Protein 8IBR (pdb70)

InterPro domains:
  IPR003476 Glycoside hydrolase, family 42 [PIRSF001084] (14-690)
  IPR003476 Glycoside hydrolase, family 42 [PTHR36447] (16-690)
  IPR013529 Glycoside hydrolase, family 42, N-terminal [PF02449] (24-396)
  IPR013738 Beta-galactosidase trimerisation [PF08532] (410-620)
  IPR013739 Beta-galactosidase C-terminal [PF08533] (632-690)
  IPR013780 Glycosyl hydrolase, all-beta [G3DSA:2.60.40.1180] (628-691)
  IPR017853 Glycoside hydrolase superfamily [SSF51445] (13-377)
  IPR029062 Class I glutamine amidotransferase-like [G3DSA:3.40.50.880] (405-627)
  IPR029062 Class I glutamine amidotransferase-like [SSF52317] (406-621)

B-factor: mean 16.25, std 9.7, range [4.86, 86.42]

Organism: Bifidobacterium longum subsp. infantis (NCBI:txid1682)

Radius of gyration: 26.15 Å; Cα contacts (8 Å, |Δi|>4): 1502; chains: 1; bounding box: 71×55×66 Å

Nearest PDB structures (foldseek):
  8ibr-assembly1_A  TM=1.001E+00  e=0.000E+00  Bifidobacterium longum subsp. infantis ATCC 15697 = JCM 1222 = DSM 20088
  8ibs-assembly2_B  TM=1.001E+00  e=0.000E+00  Bifidobacterium longum subsp. infantis ATCC 15697 = JCM 1222 = DSM 20088
  8ibt-assembly1_A  TM=1.000E+00  e=0.000E+00  Bifidobacterium longum subsp. infantis ATCC 15697 = JCM 1222 = DSM 20088
  4uzs-assembly1_B  TM=9.951E-01  e=0.000E+00  Bifidobacterium bifidum S17
  4uzs-assembly1_C  TM=9.940E-01  e=0.000E+00  Bifidobacterium bifidum S17

GO terms:
  GO:0004565 beta-galactosidase activity (F, EXP)

Foldseek 3Di:
DFFDAADDQDFQPPDDDFLAEAAEDECVLDPPVVLLVLLVLCVLQLHAEYEYLQQVQCPQPVDPPDGDCVVVVVSLVSCVVSNHAYQYELNLQFHDPNLCVVPVVQFFAALARHTDDDDDGNRGELQDPVSLVVSLVSLQVVLQVCQPPSRYREYAYHAAPQPPHLDGQDPSLQVQLLVVCCVVQVFLVSVCVLQVCVPPVRRDPGSNSDHQNGDPDPPDFTRLLRLLSSQQSSQVSNLVSRLSSVVSNCVRHNHQYAYEYAQFLPDLSHFVLVSSSRHSAYEYAYEADDDLCGLLRLLQRLLASCQSRVQWAHEDREYALFFWQPDPDTGTDDPLQSLLSQVSSVLSHHSYGYYPRAEQRCDDRGNVGHHCAHPVGCPDPSVVVSSVSSVLRRLVVVQPSPRWTWDAFLEEEEDESSQQSSLCGPPPPDNVDGQSQQSSLVQLLCLQQQGHHRYHYLVGVRLVHQEYECGLSQEDAPVNLVSLLVSFQVAHEYEYEPNHCQAYSSRHGQDDFPNNSCCVQQQWGFPDKQAFPDPDPPTHAWWDKPLGFIFGGIFTQTDGGHPQKDAPIATPDDVVVVRHRTGQWMWGRHNNGIYIYGGGHRGSVRSNSSVVVVCVVRVNDRDPDPCSSQWDWIWTADPVRPWIKIKIAGSDQAWDKAAQPAAWRDKGCKDADPVVNMMIHHHSIMIMGTD

Sequence (691 aa):
MEHRAFKWPQPLAGNKPRIWYGGDYNPDQWPEEVWDEDVALMQQAGVNLVSVAIFSWAKLEPEEGVYDFDWLDRVIDKLGKAGIAVDLASGTASPPMWMTQAHPEILWVDYRGDVCQPGARQHWRATSPVFLDYALNLCRKMAEHYKDNPYVVSWHVSNEYGCHNRFDYSEDAERAFQKWCEKKYGTIDAVNDDAWGTAFWAQRMNNFSEIIPPRFIGDGNFMNPGKLLDWKRFSSDALLDFYKAERDALLEIAPKPQTTNFMVSAGCTVLDYDKWGHDVDFVSNDHYFSPGEAHFDEMAYAACLTDGIARKNPWFLMEHSTSAVNWRPTNYRLEPGELVRDSLAHLAMGADAICYFQWRQSKAGAEKWHSAMVPHAGPDSQIFRDVCELGADLNKLADEGLLSTKLVKSKVAIVFDYESQWATEHTATPTQEVRHWTEPLDWFRALADNGLTADVVPVRGPWDEYEAVVLPSLAILSEQTTRRVREYVANGGKLFVTYYTGLVDDRDHVWLGGYPGSIRDVVGVRVEEFAPMGTDAPGTMDHLDLDNGTVAHDFADVITSVADTAHVVASFKADKWTGFDGAPAITVNDFGDGKAAYVGARLGREGLAKSLPALLEELGIETSAEDDRGEVLRVERADETGENHFVFLFNRTHDVAVVDVEGEPLVASLAQVNESEHTAAIQPNGVLVVKL

Secondary structure (DSSP, 8-state):
-PPPPP--PPPPTTPPP--EEEEE--GGGS-HHHHHHHHHHHHHHT--EEEE-TT-HHHHSSBTTB---HHHHHHHHHHHHTT-EEEEE-S-SS--HHHHHH-GGGB-B-TTSPBPPSSSS--B-TT-HHHHHHHHHHHHHHHHHHTT-TTEEEEE-SSSTTTTTS---SHHHHHHHHHHHHHHHSSHHHHHHHTTTTGGG---SSGGG--------TT----HHHHHHHHHHHHHHHHHHHHHHHHHHHHHS---EE-EE---TT--SS-HHHHTTSSSS-EEE--PPSGGGHHHHHHHHHHHHHHHTTTS-EEEEE--SS--SSSSS-PPPPTTHHHHHHHHHHHTTEEEEEES-SB--SSSTTTTS--SB-TT-SSSHHHHHHHHHHHHHHHHHHTT-TT-EEPPPSEEEEE-HHHHHHHT-TTSS-TT--TTHHHHHHHHHHHHTT---EEEETTSSGGGSSEEEE-S--B--HHHHHHHHHHHHTT-EEEEETTSSSB-TTSPBPPSSBSTTTHHHHTEEEEEEEE---SSTT----EEETTS-EEEEEEEEEEEE-TTEEEEEEEE--GGGT-TT-EEEEEEEETTEEEEEE-EE-HHHHHHHHHHHHHHHTT------TTTTSEEEEEEE-SSSSSEEEEEEE-SSS-EEEE--SEEEEEEEEEEETTTTEEEEEEEEEEEEE-

Structure (mmCIF, N/CA/C/O backbone):
data_8IBR
#
_entry.id   8IBR
#
_cell.length_a   145.642
_cell.length_b   145.642
_cell.length_c   66.845
_cell.angle_alpha   90.00
_cell.angle_beta   90.00
_cell.angle_gamma   120.00
#
_symmetry.space_group_name_H-M   'P 3 2 1'
#
loop_
_entity.id
_entity.type
_entity.pdbx_description
1 polymer Beta-galactosidase
2 non-polymer GLYCEROL
3 non-polymer DI(HYDROXYETHYL)ETHER
4 water water
#
loop_
_atom_site.group_PDB
_atom_site.id
_atom_site.type_symbol
_atom_site.label_atom_id
_atom_site.label_alt_id
_atom_site.label_comp_id
_atom_site.label_asym_id
_atom_site.label_entity_id
_atom_site.label_seq_id
_atom_site.pdbx_PDB_ins_code
_atom_site.Cartn_x
_atom_site.Cartn_y
_atom_site.Cartn_z
_atom_site.occupancy
_atom_site.B_iso_or_equiv
_atom_site.auth_seq_id
_atom_site.auth_comp_id
_atom_site.auth_asym_id
_atom_site.auth_atom_id
_atom_site.pdbx_PDB_model_num
ATOM 1 N N . MET A 1 1 ? 88.451 3.537 -5.027 1.00 53.18 1 MET A N 1
ATOM 2 C CA . MET A 1 1 ? 89.189 4.825 -4.902 1.00 48.59 1 MET A CA 1
ATOM 3 C C . MET A 1 1 ? 90.545 4.545 -4.253 1.00 37.07 1 MET A C 1
ATOM 4 O O . MET A 1 1 ? 90.630 4.327 -3.062 1.00 35.16 1 MET A O 1
ATOM 9 N N . GLU A 1 2 ? 91.607 4.525 -5.051 1.00 34.40 2 GLU A N 1
ATOM 10 C CA . GLU A 1 2 ? 92.948 4.292 -4.553 1.00 32.77 2 GLU A CA 1
ATOM 11 C C . GLU A 1 2 ? 93.636 5.627 -4.298 1.00 23.82 2 GLU A C 1
ATOM 12 O O . GLU A 1 2 ? 93.316 6.595 -4.951 1.00 25.02 2 GLU A O 1
ATOM 18 N N . HIS A 1 3 ? 94.563 5.662 -3.342 1.00 20.18 3 HIS A N 1
ATOM 19 C CA . HIS A 1 3 ? 95.457 6.804 -3.184 1.00 17.50 3 HIS A CA 1
ATOM 20 C C . HIS A 1 3 ? 96.614 6.637 -4.159 1.00 17.03 3 HIS A C 1
ATOM 21 O O . HIS A 1 3 ? 96.981 5.524 -4.545 1.00 16.92 3 HIS A O 1
ATOM 28 N N . ARG A 1 4 ? 97.228 7.746 -4.542 1.00 15.59 4 ARG A N 1
ATOM 29 C CA . ARG A 1 4 ? 98.481 7.693 -5.264 1.00 16.73 4 ARG A CA 1
ATOM 30 C C . ARG A 1 4 ? 99.591 7.153 -4.378 1.00 16.98 4 ARG A C 1
ATOM 31 O O . ARG A 1 4 ? 99.511 7.234 -3.159 1.00 17.59 4 ARG A O 1
ATOM 39 N N . ALA A 1 5 ? 100.640 6.590 -4.988 1.00 17.21 5 ALA A N 1
ATOM 40 C CA . ALA A 1 5 ? 101.806 6.248 -4.194 1.00 18.42 5 ALA A CA 1
ATOM 41 C C . ALA A 1 5 ? 102.345 7.503 -3.508 1.00 16.67 5 ALA A C 1
ATOM 42 O O . ALA A 1 5 ? 102.452 8.568 -4.112 1.00 15.92 5 ALA A O 1
ATOM 44 N N . PHE A 1 6 ? 102.701 7.343 -2.234 1.00 15.66 6 PHE A N 1
ATOM 45 C CA . PHE A 1 6 ? 103.232 8.415 -1.425 1.00 16.65 6 PHE A CA 1
ATOM 46 C C . PHE A 1 6 ? 104.601 8.808 -1.953 1.00 16.63 6 PHE A C 1
ATOM 47 O O . PHE A 1 6 ? 105.430 7.947 -2.242 1.00 15.49 6 PHE A O 1
ATOM 55 N N . LYS A 1 7 ? 104.816 10.113 -2.125 1.00 15.56 7 LYS A N 1
ATOM 56 C CA . LYS A 1 7 ? 106.124 10.648 -2.456 1.00 16.63 7 LYS A CA 1
ATOM 57 C C . LYS A 1 7 ? 106.294 11.919 -1.644 1.00 16.87 7 LYS A C 1
ATOM 58 O O . LYS A 1 7 ? 105.300 12.608 -1.352 1.00 17.45 7 LYS A O 1
ATOM 64 N N . TRP A 1 8 ? 107.544 12.234 -1.314 1.00 15.21 8 TRP A N 1
ATOM 65 C CA . TRP A 1 8 ? 107.868 13.340 -0.424 1.00 13.77 8 TRP A CA 1
ATOM 66 C C . TRP A 1 8 ? 109.036 14.121 -1.017 1.00 13.47 8 TRP A C 1
ATOM 67 O O . TRP A 1 8 ? 109.953 13.498 -1.550 1.00 14.50 8 TRP A O 1
ATOM 78 N N . PRO A 1 9 ? 109.073 15.479 -0.970 1.00 12.22 9 PRO A N 1
ATOM 79 C CA . PRO A 1 9 ? 110.200 16.222 -1.510 1.00 12.64 9 PRO A CA 1
ATOM 80 C C . PRO A 1 9 ? 111.498 15.790 -0.838 1.00 12.20 9 PRO A C 1
ATOM 81 O O . PRO A 1 9 ? 111.592 15.762 0.401 1.00 11.31 9 PRO A O 1
ATOM 85 N N . GLN A 1 10 ? 112.479 15.481 -1.679 1.00 12.57 10 GLN A N 1
ATOM 86 C CA . GLN A 1 10 ? 113.733 14.893 -1.208 1.00 14.68 10 GLN A CA 1
ATOM 87 C C . GLN A 1 10 ? 114.798 15.985 -1.030 1.00 15.97 10 GLN A C 1
ATOM 88 O O . GLN A 1 10 ? 114.699 17.037 -1.643 1.00 15.50 10 GLN A O 1
ATOM 94 N N . PRO A 1 11 ? 115.856 15.748 -0.206 1.00 15.94 11 PRO A N 1
ATOM 95 C CA . PRO A 1 11 ? 116.935 16.728 0.012 1.00 15.08 11 PRO A CA 1
ATOM 96 C C . PRO A 1 11 ? 117.645 17.103 -1.275 1.00 16.12 11 PRO A C 1
ATOM 97 O O . PRO A 1 11 ? 117.725 16.300 -2.178 1.00 15.34 11 PRO A O 1
ATOM 101 N N . LEU A 1 12 ? 118.231 18.317 -1.319 1.00 15.75 12 LEU A N 1
ATOM 102 C CA . LEU A 1 12 ? 119.208 18.635 -2.342 1.00 15.49 12 LEU A CA 1
ATOM 103 C C . LEU A 1 12 ? 120.398 17.680 -2.192 1.00 16.94 12 LEU A C 1
ATOM 104 O O . LEU A 1 12 ? 120.656 17.172 -1.099 1.00 15.92 12 LEU A O 1
ATOM 109 N N . ALA A 1 13 ? 121.059 17.407 -3.307 1.00 18.13 13 ALA A N 1
ATOM 110 C CA . ALA A 1 13 ? 122.234 16.537 -3.316 1.00 22.32 13 ALA A CA 1
ATOM 111 C C . ALA A 1 13 ? 123.251 17.002 -2.275 1.00 25.38 13 ALA A C 1
ATOM 112 O O . ALA A 1 13 ? 123.605 18.179 -2.217 1.00 30.38 13 ALA A O 1
ATOM 114 N N . GLY A 1 14 ? 123.667 16.078 -1.415 1.00 29.40 14 GLY A N 1
ATOM 115 C CA . GLY A 1 14 ? 124.652 16.372 -0.390 1.00 31.54 14 GLY A CA 1
ATOM 116 C C . GLY A 1 14 ? 124.020 16.716 0.955 1.00 35.92 14 GLY A C 1
ATOM 117 O O . GLY A 1 14 ? 124.744 16.802 1.941 1.00 37.86 14 GLY A O 1
ATOM 118 N N . ASN A 1 15 ? 122.687 16.936 1.004 1.00 27.91 15 ASN A N 1
ATOM 119 C CA . ASN A 1 15 ? 122.031 17.272 2.260 1.00 26.00 15 ASN A CA 1
ATOM 120 C C . ASN A 1 15 ? 121.394 16.038 2.853 1.00 21.15 15 ASN A C 1
ATOM 121 O O . ASN A 1 15 ? 121.044 15.116 2.140 1.00 21.34 15 ASN A O 1
ATOM 126 N N . LYS A 1 16 ? 121.216 16.054 4.170 1.00 20.57 16 LYS A N 1
ATOM 127 C CA . LYS A 1 16 ? 120.487 15.011 4.850 1.00 22.27 16 LYS A CA 1
ATOM 128 C C . LYS A 1 16 ? 119.018 15.431 4.988 1.00 18.65 16 LYS A C 1
ATOM 129 O O . LYS A 1 16 ? 118.699 16.617 4.940 1.00 17.30 16 LYS A O 1
ATOM 135 N N . PRO A 1 17 ? 118.091 14.484 5.199 1.00 17.30 17 PRO A N 1
ATOM 136 C CA . PRO A 1 17 ? 116.686 14.828 5.411 1.00 16.60 17 PRO A CA 1
ATOM 137 C C . PRO A 1 17 ? 116.504 15.734 6.611 1.00 16.47 17 PRO A C 1
ATOM 138 O O . PRO A 1 17 ? 117.152 15.539 7.652 1.00 16.88 17 PRO A O 1
ATOM 142 N N . ARG A 1 18 ? 115.571 16.697 6.466 1.00 14.77 18 ARG A N 1
ATOM 143 C CA . ARG A 1 18 ? 115.241 17.630 7.517 1.00 13.32 18 ARG A CA 1
ATOM 144 C C . ARG A 1 18 ? 113.723 17.813 7.557 1.00 12.55 18 ARG A C 1
ATOM 145 O O . ARG A 1 18 ? 113.036 17.544 6.558 1.00 12.17 18 ARG A O 1
ATOM 153 N N . ILE A 1 19 ? 113.198 18.243 8.713 1.00 10.51 19 ILE A N 1
ATOM 154 C CA . ILE A 1 19 ? 111.854 18.809 8.738 1.00 11.16 19 ILE A CA 1
ATOM 155 C C . ILE A 1 19 ? 111.890 20.057 7.869 1.00 11.88 19 ILE A C 1
ATOM 156 O O . ILE A 1 19 ? 112.698 20.975 8.095 1.00 10.75 19 ILE A O 1
ATOM 161 N N . TRP A 1 20 ? 111.160 20.034 6.749 1.00 11.70 20 TRP A N 1
ATOM 162 C CA . TRP A 1 20 ? 111.276 21.172 5.867 1.00 12.30 20 TRP A CA 1
ATOM 163 C C . TRP A 1 20 ? 110.746 22.412 6.598 1.00 10.95 20 TRP A C 1
ATOM 164 O O . TRP A 1 20 ? 109.700 22.345 7.210 1.00 11.15 20 TRP A O 1
ATOM 175 N N . TYR A 1 21 ? 111.416 23.547 6.449 1.00 10.90 21 TYR A N 1
ATOM 176 C CA . TYR A 1 21 ? 111.053 24.760 7.160 1.00 12.71 21 TYR A CA 1
ATOM 177 C C . TYR A 1 21 ? 111.209 25.981 6.256 1.00 11.88 21 TYR A C 1
ATOM 178 O O . TYR A 1 21 ? 112.237 26.194 5.603 1.00 12.69 21 TYR A O 1
ATOM 187 N N . GLY A 1 22 ? 110.140 26.784 6.171 1.00 10.30 22 GLY A N 1
ATOM 188 C CA . GLY A 1 22 ? 110.227 27.970 5.332 1.00 11.10 22 GLY A CA 1
ATOM 189 C C . GLY A 1 22 ? 108.860 28.578 5.067 1.00 11.21 22 GLY A C 1
ATOM 190 O O . GLY A 1 22 ? 108.088 28.746 5.998 1.00 10.89 22 GLY A O 1
ATOM 191 N N . GLY A 1 23 ? 108.559 28.885 3.789 1.00 10.92 23 GLY A N 1
ATOM 192 C CA . GLY A 1 23 ? 107.392 29.714 3.531 1.00 10.93 23 GLY A CA 1
ATOM 193 C C . GLY A 1 23 ? 107.245 30.051 2.037 1.00 10.65 23 GLY A C 1
ATOM 194 O O . GLY A 1 23 ? 108.197 29.934 1.292 1.00 10.02 23 GLY A O 1
ATOM 195 N N . ASP A 1 24 ? 106.104 30.641 1.690 1.00 10.61 24 ASP A N 1
ATOM 196 C CA . ASP A 1 24 ? 105.937 31.293 0.403 1.00 11.89 24 ASP A CA 1
ATOM 197 C C . ASP A 1 24 ? 106.934 32.443 0.307 1.00 11.21 24 ASP A C 1
ATOM 198 O O . ASP A 1 24 ? 107.135 33.161 1.264 1.00 11.18 24 ASP A O 1
ATOM 203 N N . TYR A 1 25 ? 107.568 32.576 -0.859 1.00 9.92 25 TYR A N 1
ATOM 204 C CA . TYR A 1 25 ? 108.605 33.561 -1.084 1.00 9.47 25 TYR A CA 1
ATOM 205 C C . TYR A 1 25 ? 108.270 34.258 -2.399 1.00 10.71 25 TYR A C 1
ATOM 206 O O . TYR A 1 25 ? 108.029 33.596 -3.410 1.00 9.68 25 TYR A O 1
ATOM 215 N N . ASN A 1 26 ? 108.176 35.598 -2.365 1.00 10.99 26 ASN A N 1
ATOM 216 C CA . ASN A 1 26 ? 107.758 36.386 -3.509 1.00 11.54 26 ASN A CA 1
ATOM 217 C C . ASN A 1 26 ? 108.797 37.452 -3.825 1.00 11.22 26 ASN A C 1
ATOM 218 O O . ASN A 1 26 ? 108.505 38.637 -3.697 1.00 10.68 26 ASN A O 1
ATOM 223 N N . PRO A 1 27 ? 109.981 37.045 -4.354 1.00 11.22 27 PRO A N 1
ATOM 224 C CA . PRO A 1 27 ? 111.035 37.990 -4.707 1.00 12.75 27 PRO A CA 1
ATOM 225 C C . PRO A 1 27 ? 110.603 38.988 -5.775 1.00 13.42 27 PRO A C 1
ATOM 226 O O . PRO A 1 27 ? 111.072 40.130 -5.784 1.00 13.25 27 PRO A O 1
ATOM 230 N N . ASP A 1 28 ? 109.599 38.571 -6.580 1.00 14.25 28 ASP A N 1
ATOM 231 C CA . ASP A 1 28 ? 109.082 39.415 -7.635 1.00 13.58 28 ASP A CA 1
ATOM 232 C C . ASP A 1 28 ? 108.397 40.667 -7.081 1.00 11.64 28 ASP A C 1
ATOM 233 O O . ASP A 1 28 ? 108.153 41.602 -7.822 1.00 11.72 28 ASP A O 1
ATOM 238 N N . GLN A 1 29 ? 108.136 40.790 -5.775 1.00 10.11 29 GLN A N 1
ATOM 239 C CA . GLN A 1 29 ? 107.562 42.011 -5.261 1.00 11.67 29 GLN A CA 1
ATOM 240 C C . GLN A 1 29 ? 108.643 43.009 -4.871 1.00 11.76 29 GLN A C 1
ATOM 241 O O . GLN A 1 29 ? 108.318 44.112 -4.467 1.00 13.28 29 GLN A O 1
ATOM 247 N N . TRP A 1 30 ? 109.914 42.584 -4.888 1.00 12.23 30 TRP A N 1
ATOM 248 C CA . TRP A 1 30 ? 110.988 43.389 -4.321 1.00 13.51 30 TRP A CA 1
ATOM 249 C C . TRP A 1 30 ? 112.110 43.608 -5.333 1.00 13.72 30 TRP A C 1
ATOM 250 O O . TRP A 1 30 ? 112.392 42.784 -6.206 1.00 12.75 30 TRP A O 1
ATOM 261 N N . PRO A 1 31 ? 112.858 44.721 -5.203 1.00 15.76 31 PRO A N 1
ATOM 262 C CA . PRO A 1 31 ? 114.062 44.889 -6.017 1.00 16.67 31 PRO A CA 1
ATOM 263 C C . PRO A 1 31 ? 115.085 43.802 -5.718 1.00 14.57 31 PRO A C 1
ATOM 264 O O . PRO A 1 31 ? 115.145 43.233 -4.626 1.00 14.18 31 PRO A O 1
ATOM 268 N N . GLU A 1 32 ? 115.873 43.469 -6.729 1.00 16.21 32 GLU A N 1
ATOM 269 C CA . GLU A 1 32 ? 116.715 42.286 -6.645 1.00 17.82 32 GLU A CA 1
ATOM 270 C C . GLU A 1 32 ? 117.755 42.344 -5.524 1.00 16.64 32 GLU A C 1
ATOM 271 O O . GLU A 1 32 ? 118.155 41.278 -5.033 1.00 16.82 32 GLU A O 1
ATOM 277 N N . GLU A 1 33 ? 118.210 43.537 -5.138 1.00 17.93 33 GLU A N 1
ATOM 278 C CA . GLU A 1 33 ? 119.158 43.640 -4.014 1.00 19.18 33 GLU A CA 1
ATOM 279 C C . GLU A 1 33 ? 118.592 43.027 -2.728 1.00 18.32 33 GLU A C 1
ATOM 280 O O . GLU A 1 33 ? 119.319 42.436 -1.911 1.00 19.94 33 GLU A O 1
ATOM 286 N N . VAL A 1 34 ? 117.260 43.078 -2.566 1.00 13.61 34 VAL A N 1
ATOM 287 C CA . VAL A 1 34 ? 116.635 42.524 -1.382 1.00 11.64 34 VAL A CA 1
ATOM 288 C C . VAL A 1 34 ? 116.855 41.009 -1.333 1.00 11.37 34 VAL A C 1
ATOM 289 O O . VAL A 1 34 ? 116.867 40.416 -0.255 1.00 9.36 34 VAL A O 1
ATOM 293 N N . TRP A 1 35 ? 116.908 40.355 -2.501 1.00 11.56 35 TRP A N 1
ATOM 294 C CA . TRP A 1 35 ? 117.022 38.904 -2.542 1.00 11.83 35 TRP A CA 1
ATOM 295 C C . TRP A 1 35 ? 118.288 38.414 -1.824 1.00 10.16 35 TRP A C 1
ATOM 296 O O . TRP A 1 35 ? 118.285 37.320 -1.266 1.00 9.77 35 TRP A O 1
ATOM 307 N N . ASP A 1 36 ? 119.401 39.180 -1.852 1.00 9.80 36 ASP A N 1
ATOM 308 C CA . ASP A 1 36 ? 120.629 38.677 -1.231 1.00 10.04 36 ASP A CA 1
ATOM 309 C C . ASP A 1 36 ? 120.487 38.763 0.302 1.00 9.56 36 ASP A C 1
ATOM 310 O O . ASP A 1 36 ? 120.986 37.896 1.006 1.00 9.40 36 ASP A O 1
ATOM 315 N N . GLU A 1 37 ? 119.763 39.760 0.807 1.00 8.96 37 GLU A N 1
ATOM 316 C CA . GLU A 1 37 ? 119.464 39.807 2.252 1.00 9.88 37 GLU A CA 1
ATOM 317 C C . GLU A 1 37 ? 118.479 38.687 2.626 1.00 9.16 37 GLU A C 1
ATOM 318 O O . GLU A 1 37 ? 118.609 38.065 3.686 1.00 10.82 37 GLU A O 1
ATOM 324 N N . ASP A 1 38 ? 117.488 38.411 1.784 1.00 9.65 38 ASP A N 1
ATOM 325 C CA . ASP A 1 38 ? 116.536 37.318 2.031 1.00 9.72 38 ASP A CA 1
ATOM 326 C C . ASP A 1 38 ? 117.272 35.990 2.270 1.00 10.39 38 ASP A C 1
ATOM 327 O O . ASP A 1 38 ? 117.042 35.320 3.264 1.00 12.16 38 ASP A O 1
ATOM 332 N N . VAL A 1 39 ? 118.209 35.645 1.393 1.00 11.24 39 VAL A N 1
ATOM 333 C CA . VAL A 1 39 ? 118.972 34.397 1.490 1.00 12.64 39 VAL A CA 1
ATOM 334 C C . VAL A 1 39 ? 119.808 34.316 2.781 1.00 12.38 39 VAL A C 1
ATOM 335 O O . VAL A 1 39 ? 119.832 33.276 3.467 1.00 13.24 39 VAL A O 1
ATOM 339 N N . ALA A 1 40 ? 120.521 35.418 3.126 1.00 11.48 40 ALA A N 1
ATOM 340 C CA . ALA A 1 40 ? 121.296 35.472 4.358 1.00 11.78 40 ALA A CA 1
ATOM 341 C C . ALA A 1 40 ? 120.420 35.340 5.616 1.00 11.67 40 ALA A C 1
ATOM 342 O O . ALA A 1 40 ? 120.810 34.622 6.542 1.00 12.68 40 ALA A O 1
ATOM 344 N N . LEU A 1 41 ? 119.232 36.001 5.673 1.00 10.87 41 LEU A N 1
ATOM 345 C CA . LEU A 1 41 ? 118.290 35.845 6.781 1.00 10.09 41 LEU A CA 1
ATOM 346 C C . LEU A 1 41 ? 117.711 34.424 6.864 1.00 9.30 41 LEU A C 1
ATOM 347 O O . LEU A 1 41 ? 117.472 33.896 7.943 1.00 9.24 41 LEU A O 1
ATOM 352 N N . MET A 1 42 ? 117.434 33.809 5.724 1.00 9.83 42 MET A N 1
ATOM 353 C CA . MET A 1 42 ? 116.886 32.450 5.690 1.00 10.25 42 MET A CA 1
ATOM 354 C C . MET A 1 42 ? 117.880 31.466 6.302 1.00 11.88 42 MET A C 1
ATOM 355 O O . MET A 1 42 ? 117.491 30.632 7.131 1.00 13.80 42 MET A O 1
ATOM 360 N N . GLN A 1 43 ? 119.178 31.674 6.013 1.00 13.24 43 GLN A N 1
ATOM 361 C CA . GLN A 1 43 ? 120.215 30.826 6.584 1.00 14.92 43 GLN A CA 1
ATOM 362 C C . GLN A 1 43 ? 120.229 31.043 8.094 1.00 15.09 43 GLN A C 1
ATOM 363 O O . GLN A 1 43 ? 120.254 30.078 8.841 1.00 13.71 43 GLN A O 1
ATOM 369 N N . GLN A 1 44 ? 120.078 32.295 8.537 1.00 14.93 44 GLN A N 1
ATOM 370 C CA . GLN A 1 44 ? 120.115 32.588 9.971 1.00 15.73 44 GLN A CA 1
ATOM 371 C C . GLN A 1 44 ? 118.925 31.916 10.657 1.00 15.46 44 GLN A C 1
ATOM 372 O O . GLN A 1 44 ? 118.980 31.448 11.800 1.00 14.24 44 GLN A O 1
ATOM 378 N N . ALA A 1 45 ? 117.803 31.869 9.952 1.00 14.87 45 ALA A N 1
ATOM 379 C CA . ALA A 1 45 ? 116.593 31.346 10.541 1.00 14.57 45 ALA A CA 1
ATOM 380 C C . ALA A 1 45 ? 116.520 29.814 10.464 1.00 15.63 45 ALA A C 1
ATOM 381 O O . ALA A 1 45 ? 115.582 29.243 11.027 1.00 16.06 45 ALA A O 1
ATOM 383 N N . GLY A 1 46 ? 117.407 29.174 9.692 1.00 13.81 46 GLY A N 1
ATOM 384 C CA . GLY A 1 46 ? 117.365 27.725 9.531 1.00 13.55 46 GLY A CA 1
ATOM 385 C C . GLY A 1 46 ? 116.336 27.275 8.479 1.00 13.28 46 GLY A C 1
ATOM 386 O O . GLY A 1 46 ? 115.883 26.139 8.485 1.00 12.96 46 GLY A O 1
ATOM 387 N N . VAL A 1 47 ? 115.890 28.213 7.648 1.00 13.75 47 VAL A N 1
ATOM 388 C CA . VAL A 1 47 ? 114.978 27.957 6.541 1.00 13.13 47 VAL A CA 1
ATOM 389 C C . VAL A 1 47 ? 115.703 27.104 5.492 1.00 13.02 47 VAL A C 1
ATOM 390 O O . VAL A 1 47 ? 116.829 27.444 5.118 1.00 13.01 47 VAL A O 1
ATOM 394 N N . ASN A 1 48 ? 115.046 26.018 5.019 1.00 11.92 48 ASN A N 1
ATOM 395 C CA . ASN A 1 48 ? 115.660 25.078 4.101 1.00 13.00 48 ASN A CA 1
ATOM 396 C C . ASN A 1 48 ? 114.798 24.810 2.851 1.00 13.40 48 ASN A C 1
ATOM 397 O O . ASN A 1 48 ? 115.231 24.041 1.962 1.00 11.81 48 ASN A O 1
ATOM 402 N N . LEU A 1 49 ? 113.607 25.472 2.774 1.00 10.64 49 LEU A N 1
ATOM 403 C CA . LEU A 1 49 ? 112.697 25.295 1.650 1.00 11.93 49 LEU A CA 1
ATOM 404 C C . LEU A 1 49 ? 111.807 26.521 1.549 1.00 10.76 49 LEU A C 1
ATOM 405 O O . LEU A 1 49 ? 111.295 26.932 2.578 1.00 10.98 49 LEU A O 1
ATOM 410 N N . VAL A 1 50 ? 111.549 26.969 0.311 1.00 9.37 50 VAL A N 1
ATOM 411 C CA . VAL A 1 50 ? 110.600 28.052 0.068 1.00 10.01 50 VAL A CA 1
ATOM 412 C C . VAL A 1 50 ? 109.805 27.714 -1.181 1.00 11.09 50 VAL A C 1
ATOM 413 O O . VAL A 1 50 ? 110.274 26.965 -2.047 1.00 11.44 50 VAL A O 1
ATOM 417 N N . SER A 1 51 ? 108.599 28.286 -1.231 1.00 11.83 51 SER A N 1
ATOM 418 C CA . SER A 1 51 ? 107.665 28.080 -2.324 1.00 11.31 51 SER A CA 1
ATOM 419 C C . SER A 1 51 ? 107.547 29.347 -3.161 1.00 12.06 51 SER A C 1
ATOM 420 O O . SER A 1 51 ? 107.034 30.343 -2.650 1.00 10.93 51 SER A O 1
ATOM 423 N N . VAL A 1 52 ? 107.880 29.257 -4.466 1.00 12.16 52 VAL A N 1
ATOM 424 C CA . VAL A 1 52 ? 108.136 30.404 -5.315 1.00 12.33 52 VAL A CA 1
ATOM 425 C C . VAL A 1 52 ? 107.270 30.334 -6.586 1.00 11.69 52 VAL A C 1
ATOM 426 O O . VAL A 1 52 ? 106.887 29.250 -6.981 1.00 13.01 52 VAL A O 1
ATOM 430 N N . ALA A 1 53 ? 106.897 31.522 -7.095 1.00 9.81 53 ALA A N 1
ATOM 431 C CA . ALA A 1 53 ? 106.210 31.766 -8.352 1.00 9.62 53 ALA A CA 1
ATOM 432 C C . ALA A 1 53 ? 104.707 31.486 -8.282 1.00 9.12 53 ALA A C 1
ATOM 433 O O . ALA A 1 53 ? 104.080 31.414 -9.317 1.00 8.35 53 ALA A O 1
ATOM 435 N N . ILE A 1 54 ? 104.124 31.413 -7.084 1.00 8.09 54 ILE A N 1
ATOM 436 C CA . ILE A 1 54 ? 102.725 30.969 -6.973 1.00 9.95 54 ILE A CA 1
ATOM 437 C C . ILE A 1 54 ? 101.788 31.895 -7.758 1.00 10.37 54 ILE A C 1
ATOM 438 O O . ILE A 1 54 ? 100.842 31.403 -8.392 1.00 9.82 54 ILE A O 1
ATOM 443 N N . PHE A 1 55 ? 102.018 33.215 -7.689 1.00 10.34 55 PHE A N 1
ATOM 444 C CA . PHE A 1 55 ? 101.148 34.172 -8.356 1.00 12.23 55 PHE A CA 1
ATOM 445 C C . PHE A 1 55 ? 101.913 34.981 -9.395 1.00 10.33 55 PHE A C 1
ATOM 446 O O . PHE A 1 55 ? 101.631 36.162 -9.610 1.00 9.36 55 PHE A O 1
ATOM 454 N N . SER A 1 56 ? 102.910 34.350 -10.033 1.00 10.14 56 SER A N 1
ATOM 455 C CA . SER A 1 56 ? 103.890 35.083 -10.828 1.00 9.51 56 SER A CA 1
ATOM 456 C C . SER A 1 56 ? 103.546 35.064 -12.324 1.00 9.22 56 SER A C 1
ATOM 457 O O . SER A 1 56 ? 104.388 35.439 -13.124 1.00 8.08 56 SER A O 1
ATOM 460 N N . TRP A 1 57 ? 102.319 34.666 -12.710 1.00 9.43 57 TRP A N 1
ATOM 461 C CA . TRP A 1 57 ? 101.969 34.538 -14.134 1.00 9.23 57 TRP A CA 1
ATOM 462 C C . TRP A 1 57 ? 102.246 35.802 -14.958 1.00 11.23 57 TRP A C 1
ATOM 463 O O . TRP A 1 57 ? 102.665 35.718 -16.133 1.00 13.33 57 TRP A O 1
ATOM 474 N N . ALA A 1 58 ? 101.914 36.979 -14.413 1.00 11.33 58 ALA A N 1
ATOM 475 C CA . ALA A 1 58 ? 102.048 38.233 -15.118 1.00 11.58 58 ALA A CA 1
ATOM 476 C C . ALA A 1 58 ? 103.507 38.606 -15.311 1.00 12.75 58 ALA A C 1
ATOM 477 O O . ALA A 1 58 ? 103.794 39.446 -16.155 1.00 12.56 58 ALA A O 1
ATOM 479 N N . LYS A 1 59 ? 104.435 37.932 -14.619 1.00 11.80 59 LYS A N 1
ATOM 480 C CA . LYS A 1 59 ? 105.858 38.161 -14.880 1.00 14.05 59 LYS A CA 1
ATOM 481 C C . LYS A 1 59 ? 106.467 37.046 -15.735 1.00 12.25 59 LYS A C 1
ATOM 482 O O . LYS A 1 59 ? 107.380 37.328 -16.490 1.00 14.97 59 LYS A O 1
ATOM 488 N N . LEU A 1 60 ? 105.985 35.798 -15.568 1.00 11.58 60 LEU A N 1
ATOM 489 C CA . LEU A 1 60 ? 106.476 34.625 -16.276 1.00 11.20 60 LEU A CA 1
ATOM 490 C C . LEU A 1 60 ? 106.033 34.714 -17.750 1.00 11.55 60 LEU A C 1
ATOM 491 O O . LEU A 1 60 ? 106.789 34.295 -18.642 1.00 11.87 60 LEU A O 1
ATOM 496 N N . GLU A 1 61 ? 104.776 35.150 -17.980 1.00 9.87 61 GLU A N 1
ATOM 497 C CA . GLU A 1 61 ? 104.223 35.310 -19.326 1.00 10.58 61 GLU A CA 1
ATOM 498 C C . GLU A 1 61 ? 103.674 36.726 -19.452 1.00 10.32 61 GLU A C 1
ATOM 499 O O . GLU A 1 61 ? 102.460 36.920 -19.344 1.00 9.85 61 GLU A O 1
ATOM 505 N N . PRO A 1 62 ? 104.533 37.746 -19.647 1.00 10.41 62 PRO A N 1
ATOM 506 C CA . PRO A 1 62 ? 104.087 39.145 -19.592 1.00 11.31 62 PRO A CA 1
ATOM 507 C C . PRO A 1 62 ? 103.175 39.630 -20.716 1.00 13.02 62 PRO A C 1
ATOM 508 O 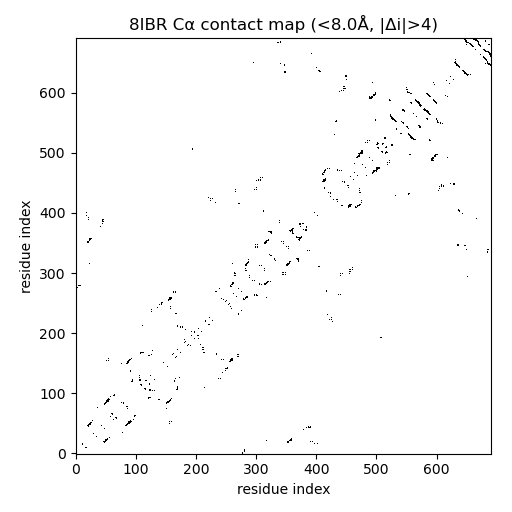O . PRO A 1 62 ? 102.466 40.631 -20.525 1.00 12.62 62 PRO A O 1
ATOM 512 N N . GLU A 1 63 ? 103.219 38.918 -21.856 1.00 13.95 63 GLU A N 1
ATOM 513 C CA . GLU A 1 63 ? 102.296 39.028 -22.965 1.00 17.02 63 GLU A CA 1
ATOM 514 C C . GLU A 1 63 ? 102.046 37.624 -23.509 1.00 15.53 63 GLU A C 1
ATOM 515 O O . GLU A 1 63 ? 102.893 36.751 -23.328 1.00 14.25 63 GLU A O 1
ATOM 521 N N . GLU A 1 64 ? 101.014 37.455 -24.336 1.00 15.58 64 GLU A N 1
ATOM 522 C CA . GLU A 1 64 ? 100.698 36.124 -24.827 1.00 16.14 64 GLU A CA 1
ATOM 523 C C . GLU A 1 64 ? 101.873 35.573 -25.656 1.00 15.72 64 GLU A C 1
ATOM 524 O O . GLU A 1 64 ? 102.400 36.252 -26.512 1.00 14.55 64 GLU A O 1
ATOM 530 N N . GLY A 1 65 ? 102.312 34.374 -25.307 1.00 15.40 65 GLY A N 1
ATOM 531 C CA . GLY A 1 65 ? 103.347 33.632 -25.995 1.00 15.57 65 GLY A CA 1
ATOM 532 C C . GLY A 1 65 ? 104.752 34.175 -25.809 1.00 15.97 65 GLY A C 1
ATOM 533 O O . GLY A 1 65 ? 105.617 33.756 -26.559 1.00 17.38 65 GLY A O 1
ATOM 534 N N . VAL A 1 66 ? 104.988 35.083 -24.839 1.00 14.70 66 VAL A N 1
ATOM 535 C CA . VAL A 1 66 ? 106.308 35.582 -24.496 1.00 15.00 66 VAL A CA 1
ATOM 536 C C . VAL A 1 66 ? 106.608 35.141 -23.056 1.00 17.16 66 VAL A C 1
ATOM 537 O O . VAL A 1 66 ? 105.770 35.367 -22.189 1.00 13.47 66 VAL A O 1
ATOM 541 N N . TYR A 1 67 ? 107.766 34.508 -22.835 1.00 15.95 67 TYR A N 1
ATOM 542 C CA . TYR A 1 67 ? 108.147 33.956 -21.542 1.00 18.30 67 TYR A CA 1
ATOM 543 C C . TYR A 1 67 ? 109.400 34.651 -21.047 1.00 20.47 67 TYR A C 1
ATOM 544 O O . TYR A 1 67 ? 110.297 34.932 -21.825 1.00 23.44 67 TYR A O 1
ATOM 553 N N . ASP A 1 68 ? 109.392 34.975 -19.757 1.00 17.55 68 ASP A N 1
ATOM 554 C CA . ASP A 1 68 ? 110.489 35.627 -19.099 1.00 17.44 68 ASP A CA 1
ATOM 555 C C . ASP A 1 68 ? 110.788 34.827 -17.837 1.00 16.65 68 ASP A C 1
ATOM 556 O O . ASP A 1 68 ? 110.128 35.024 -16.808 1.00 15.42 68 ASP A O 1
ATOM 561 N N . PHE A 1 69 ? 111.754 33.905 -17.936 1.00 15.47 69 PHE A N 1
ATOM 562 C CA . PHE A 1 69 ? 112.127 33.073 -16.797 1.00 17.99 69 PHE A CA 1
ATOM 563 C C . PHE A 1 69 ? 113.460 33.504 -16.173 1.00 16.33 69 PHE A C 1
ATOM 564 O O . PHE A 1 69 ? 113.894 32.897 -15.214 1.00 18.54 69 PHE A O 1
ATOM 572 N N . ASP A 1 70 ? 114.147 34.514 -16.688 1.00 15.97 70 ASP A N 1
ATOM 573 C CA . ASP A 1 70 ? 115.531 34.712 -16.240 1.00 17.41 70 ASP A CA 1
ATOM 574 C C . ASP A 1 70 ? 115.593 35.133 -14.764 1.00 15.48 70 ASP A C 1
ATOM 575 O O . ASP A 1 70 ? 116.434 34.655 -14.018 1.00 14.15 70 ASP A O 1
ATOM 580 N N . TRP A 1 71 ? 114.703 36.030 -14.339 1.00 13.17 71 TRP A N 1
ATOM 581 C CA . TRP A 1 71 ? 114.633 36.436 -12.933 1.00 12.50 71 TRP A CA 1
ATOM 582 C C . TRP A 1 71 ? 114.480 35.241 -11.993 1.00 12.55 71 TRP A C 1
ATOM 583 O O . TRP A 1 71 ? 115.079 35.198 -10.911 1.00 13.49 71 TRP A O 1
ATOM 594 N N . LEU A 1 72 ? 113.596 34.296 -12.351 1.00 12.38 72 LEU A N 1
ATOM 595 C CA . LEU A 1 72 ? 113.303 33.140 -11.525 1.00 12.10 72 LEU A CA 1
ATOM 596 C C . LEU A 1 72 ? 114.487 32.168 -11.538 1.00 12.26 72 LEU A C 1
ATOM 597 O O . LEU A 1 72 ? 114.863 31.640 -10.493 1.00 11.88 72 LEU A O 1
ATOM 602 N N . ASP A 1 73 ? 115.116 31.983 -12.702 1.00 11.70 73 ASP A N 1
ATOM 603 C CA . ASP A 1 73 ? 116.363 31.213 -12.749 1.00 13.32 73 ASP A CA 1
ATOM 604 C C . ASP A 1 73 ? 117.413 31.784 -11.797 1.00 13.94 73 ASP A C 1
ATOM 605 O O . ASP A 1 73 ? 118.119 31.026 -11.113 1.00 15.65 73 ASP A O 1
ATOM 610 N N . ARG A 1 74 ? 117.521 33.124 -11.755 1.00 15.44 74 ARG A N 1
ATOM 611 C CA . ARG A 1 74 ? 118.534 33.761 -10.928 1.00 16.20 74 ARG A CA 1
ATOM 612 C C . ARG A 1 74 ? 118.201 33.593 -9.437 1.00 15.21 74 ARG A C 1
ATOM 613 O O . ARG A 1 74 ? 119.096 33.327 -8.653 1.00 13.90 74 ARG A O 1
ATOM 621 N N . VAL A 1 75 ? 116.940 33.728 -9.015 1.00 14.06 75 VAL A N 1
ATOM 622 C CA . VAL A 1 75 ? 116.686 33.646 -7.580 1.00 13.81 75 VAL A CA 1
ATOM 623 C C . VAL A 1 75 ? 116.795 32.173 -7.123 1.00 13.15 75 VAL A C 1
ATOM 624 O O . VAL A 1 75 ? 117.239 31.892 -5.998 1.00 12.93 75 VAL A O 1
ATOM 628 N N . ILE A 1 76 ? 116.410 31.228 -7.982 1.00 12.01 76 ILE A N 1
ATOM 629 C CA . ILE A 1 76 ? 116.491 29.807 -7.665 1.00 11.52 76 ILE A CA 1
ATOM 630 C C . ILE A 1 76 ? 117.953 29.395 -7.541 1.00 12.22 76 ILE A C 1
ATOM 631 O O . ILE A 1 76 ? 118.285 28.635 -6.634 1.00 13.99 76 ILE A O 1
ATOM 636 N N . ASP A 1 77 ? 118.825 29.954 -8.384 1.00 13.73 77 ASP A N 1
ATOM 637 C CA . ASP A 1 77 ? 120.260 29.687 -8.235 1.00 16.20 77 ASP A CA 1
ATOM 638 C C . ASP A 1 77 ? 120.797 30.227 -6.894 1.00 15.77 77 ASP A C 1
ATOM 639 O O . ASP A 1 77 ? 121.586 29.567 -6.216 1.00 16.66 77 ASP A O 1
ATOM 644 N N . LYS A 1 78 ? 120.393 31.435 -6.490 1.00 14.83 78 LYS A N 1
ATOM 645 C CA . LYS A 1 78 ? 120.863 32.002 -5.229 1.00 14.81 78 LYS A CA 1
ATOM 646 C C . LYS A 1 78 ? 120.427 31.153 -4.045 1.00 13.65 78 LYS A C 1
ATOM 647 O O . LYS A 1 78 ? 121.199 30.956 -3.096 1.00 14.23 78 LYS A O 1
ATOM 653 N N . LEU A 1 79 ? 119.145 30.717 -4.057 1.00 12.76 79 LEU A N 1
ATOM 654 C CA . LEU A 1 79 ? 118.601 29.913 -2.985 1.00 11.49 79 LEU A CA 1
ATOM 655 C C . LEU A 1 79 ? 119.368 28.582 -2.900 1.00 11.39 79 LEU A C 1
ATOM 656 O O . LEU A 1 79 ? 119.780 28.155 -1.818 1.00 11.02 79 LEU A O 1
ATOM 661 N N . GLY A 1 80 ? 119.566 27.970 -4.055 1.00 10.76 80 GLY A N 1
ATOM 662 C CA . GLY A 1 80 ? 120.090 26.620 -4.126 1.00 13.00 80 GLY A CA 1
ATOM 663 C C . GLY A 1 80 ? 121.569 26.611 -3.717 1.00 15.20 80 GLY A C 1
ATOM 664 O O . GLY A 1 80 ? 121.984 25.744 -2.941 1.00 13.82 80 GLY A O 1
ATOM 665 N N . LYS A 1 81 ? 122.294 27.661 -4.117 1.00 16.15 81 LYS A N 1
ATOM 666 C CA . LYS A 1 81 ? 123.706 27.755 -3.769 1.00 19.38 81 LYS A CA 1
ATOM 667 C C . LYS A 1 81 ? 123.839 27.924 -2.261 1.00 18.01 81 LYS A C 1
ATOM 668 O O . LYS A 1 81 ? 124.852 27.521 -1.693 1.00 18.99 81 LYS A O 1
ATOM 674 N N . ALA A 1 82 ? 122.819 28.500 -1.616 1.00 14.67 82 ALA A N 1
ATOM 675 C CA . ALA A 1 82 ? 122.785 28.652 -0.162 1.00 15.29 82 ALA A CA 1
ATOM 676 C C . ALA A 1 82 ? 122.231 27.433 0.557 1.00 14.58 82 ALA A C 1
ATOM 677 O O . ALA A 1 82 ? 122.124 27.451 1.789 1.00 17.18 82 ALA A O 1
ATOM 679 N N . GLY A 1 83 ? 121.896 26.360 -0.188 1.00 15.46 83 GLY A N 1
ATOM 680 C CA . GLY A 1 83 ? 121.414 25.117 0.399 1.00 15.24 83 GLY A CA 1
ATOM 681 C C . GLY A 1 83 ? 119.903 25.111 0.669 1.00 13.94 83 GLY A C 1
ATOM 682 O O . GLY A 1 83 ? 119.406 24.252 1.394 1.00 15.43 83 GLY A O 1
ATOM 683 N N . ILE A 1 84 ? 119.194 26.099 0.126 1.00 13.04 84 ILE A N 1
ATOM 684 C CA . ILE A 1 84 ? 117.739 26.213 0.260 1.00 11.20 84 ILE A CA 1
ATOM 685 C C . ILE A 1 84 ? 117.032 25.606 -0.957 1.00 11.64 84 ILE A C 1
ATOM 686 O O . ILE A 1 84 ? 117.262 26.040 -2.086 1.00 11.60 84 ILE A O 1
ATOM 691 N N . ALA A 1 85 ? 116.116 24.649 -0.708 1.00 11.92 85 ALA A N 1
ATOM 692 C CA . ALA A 1 85 ? 115.389 23.978 -1.773 1.00 12.11 85 ALA A CA 1
ATOM 693 C C . ALA A 1 85 ? 114.166 24.796 -2.183 1.00 12.25 85 ALA A C 1
ATOM 694 O O . ALA A 1 85 ? 113.667 25.589 -1.391 1.00 11.65 85 ALA A O 1
ATOM 696 N N . VAL A 1 86 ? 113.698 24.604 -3.434 1.00 13.57 86 VAL A N 1
ATOM 697 C CA . VAL A 1 86 ? 112.544 25.298 -3.985 1.00 12.88 86 VAL A CA 1
ATOM 698 C C . VAL A 1 86 ? 111.408 24.310 -4.274 1.00 13.34 86 VAL A C 1
ATOM 699 O O . VAL A 1 86 ? 111.569 23.344 -5.026 1.00 12.26 86 VAL A O 1
ATOM 703 N N . ASP A 1 87 ? 110.253 24.624 -3.675 1.00 11.90 87 ASP A N 1
ATOM 704 C CA . ASP A 1 87 ? 108.951 24.072 -4.022 1.00 11.63 87 ASP A CA 1
ATOM 705 C C . ASP A 1 87 ? 108.382 24.996 -5.080 1.00 11.40 87 ASP A C 1
ATOM 706 O O . ASP A 1 87 ? 107.964 26.103 -4.734 1.00 11.44 87 ASP A O 1
ATOM 711 N N . LEU A 1 88 ? 108.466 24.584 -6.366 1.00 9.90 88 LEU A N 1
ATOM 712 C CA . LEU A 1 88 ? 108.146 25.490 -7.447 1.00 9.54 88 LEU A CA 1
ATOM 713 C C . LEU A 1 88 ? 106.662 25.403 -7.788 1.00 8.19 88 LEU A C 1
ATOM 714 O O . LEU A 1 88 ? 106.124 24.315 -7.915 1.00 7.64 88 LEU A O 1
ATOM 719 N N . ALA A 1 89 ? 106.020 26.561 -7.988 1.00 8.18 89 ALA A N 1
ATOM 720 C CA . ALA A 1 89 ? 104.634 26.637 -8.383 1.00 9.00 89 ALA A CA 1
ATOM 721 C C . ALA A 1 89 ? 104.541 26.389 -9.888 1.00 8.94 89 ALA A C 1
ATOM 722 O O . ALA A 1 89 ? 105.472 26.690 -10.574 1.00 9.35 89 ALA A O 1
ATOM 724 N N . SER A 1 90 ? 103.378 25.942 -10.357 1.00 9.13 90 SER A N 1
ATOM 725 C CA . SER A 1 90 ? 102.995 26.011 -11.738 1.00 9.93 90 SER A CA 1
ATOM 726 C C . SER A 1 90 ? 102.929 27.454 -12.219 1.00 10.74 90 SER A C 1
ATOM 727 O O . SER A 1 90 ? 103.092 27.725 -13.402 1.00 10.85 90 SER A O 1
ATOM 730 N N . GLY A 1 91 ? 102.594 28.378 -11.317 1.00 10.38 91 GLY A N 1
ATOM 731 C CA . GLY A 1 91 ? 102.413 29.774 -11.690 1.00 9.69 91 GLY A CA 1
ATOM 732 C C . GLY A 1 91 ? 100.998 30.096 -12.146 1.00 9.80 91 GLY A C 1
ATOM 733 O O . GLY A 1 91 ? 100.712 31.253 -12.431 1.00 9.62 91 GLY A O 1
ATOM 734 N N . THR A 1 92 ? 100.107 29.100 -12.148 1.00 10.19 92 THR A N 1
ATOM 735 C CA . THR A 1 92 ? 98.816 29.195 -12.808 1.00 10.90 92 THR A CA 1
ATOM 736 C C . THR A 1 92 ? 97.673 29.622 -11.881 1.00 10.22 92 THR A C 1
ATOM 737 O O . THR A 1 92 ? 96.481 29.588 -12.242 1.00 9.96 92 THR A O 1
ATOM 741 N N . ALA A 1 93 ? 97.998 30.050 -10.664 1.00 9.54 93 ALA A N 1
ATOM 742 C CA . ALA A 1 93 ? 96.927 30.269 -9.723 1.00 9.26 93 ALA A CA 1
ATOM 743 C C . ALA A 1 93 ? 95.979 31.383 -10.145 1.00 9.03 93 ALA A C 1
ATOM 744 O O . ALA A 1 93 ? 94.796 31.299 -9.850 1.00 9.59 93 ALA A O 1
ATOM 746 N N . SER A 1 94 ? 96.465 32.430 -10.791 1.00 8.67 94 SER A N 1
ATOM 747 C CA . SER A 1 94 ? 95.619 33.557 -11.148 1.00 9.12 94 SER A CA 1
ATOM 748 C C . SER A 1 94 ? 96.089 34.193 -12.444 1.00 9.86 94 SER A C 1
ATOM 749 O O . SER A 1 94 ? 97.316 34.366 -12.635 1.00 10.62 94 SER A O 1
ATOM 752 N N . PRO A 1 95 ? 95.180 34.488 -13.398 1.00 10.26 95 PRO A N 1
ATOM 753 C CA . PRO A 1 95 ? 95.622 34.906 -14.747 1.00 10.57 95 PRO A CA 1
ATOM 754 C C . PRO A 1 95 ? 95.980 36.395 -14.804 1.00 10.67 95 PRO A C 1
ATOM 755 O O . PRO A 1 95 ? 95.472 37.218 -14.011 1.00 11.31 95 PRO A O 1
ATOM 759 N N . PRO A 1 96 ? 96.902 36.757 -15.714 1.00 10.69 96 PRO A N 1
ATOM 760 C CA . PRO A 1 96 ? 97.214 38.168 -15.966 1.00 9.93 96 PRO A CA 1
ATOM 761 C C . PRO A 1 96 ? 96.102 38.945 -16.657 1.00 9.16 96 PRO A C 1
ATOM 762 O O . PRO A 1 96 ? 95.208 38.384 -17.298 1.00 9.01 96 PRO A O 1
ATOM 766 N N . MET A 1 97 ? 96.191 40.265 -16.550 1.00 9.15 97 MET A N 1
ATOM 767 C CA . MET A 1 97 ? 95.203 41.164 -17.105 1.00 9.65 97 MET A CA 1
ATOM 768 C C . MET A 1 97 ? 95.131 41.022 -18.642 1.00 9.68 97 MET A C 1
ATOM 769 O O . MET A 1 97 ? 94.055 41.140 -19.238 1.00 9.05 97 MET A O 1
ATOM 774 N N . TRP A 1 98 ? 96.262 40.774 -19.309 1.00 10.05 98 TRP A N 1
ATOM 775 C CA . TRP A 1 98 ? 96.202 40.723 -20.783 1.00 10.20 98 TRP A CA 1
ATOM 776 C C . TRP A 1 98 ? 95.324 39.557 -21.222 1.00 10.23 98 TRP A C 1
ATOM 777 O O . TRP A 1 98 ? 94.589 39.655 -22.209 1.00 11.26 98 TRP A O 1
ATOM 788 N N . MET A 1 99 ? 95.287 38.510 -20.390 1.00 10.05 99 MET A N 1
ATOM 789 C CA . MET A 1 99 ? 94.590 37.288 -20.744 1.00 10.34 99 MET A CA 1
ATOM 790 C C . MET A 1 99 ? 93.082 37.477 -20.576 1.00 10.17 99 MET A C 1
ATOM 791 O O . MET A 1 99 ? 92.281 37.068 -21.412 1.00 10.21 99 MET A O 1
ATOM 796 N N . THR A 1 100 ? 92.641 38.051 -19.451 1.00 10.02 100 THR A N 1
ATOM 797 C CA . THR A 1 100 ? 91.219 38.273 -19.179 1.00 9.57 100 THR A CA 1
ATOM 798 C C . THR A 1 100 ? 90.651 39.396 -20.041 1.00 9.05 100 THR A C 1
ATOM 799 O O . THR A 1 100 ? 89.443 39.388 -20.324 1.00 9.43 100 THR A O 1
ATOM 803 N N . GLN A 1 101 ? 91.487 40.386 -20.410 1.00 9.32 101 GLN A N 1
ATOM 804 C CA . GLN A 1 101 ? 91.080 41.459 -21.312 1.00 10.48 101 GLN A CA 1
ATOM 805 C C . GLN A 1 101 ? 90.804 40.875 -22.686 1.00 11.02 101 GLN A C 1
ATOM 806 O O . GLN A 1 101 ? 89.751 41.174 -23.260 1.00 12.90 101 GLN A O 1
ATOM 812 N N . ALA A 1 102 ? 91.609 39.907 -23.096 1.00 10.31 102 ALA A N 1
ATOM 813 C CA . ALA A 1 102 ? 91.443 39.310 -24.425 1.00 10.93 102 ALA A CA 1
ATOM 814 C C . ALA A 1 102 ? 90.334 38.247 -24.392 1.00 11.74 102 ALA A C 1
ATOM 815 O O . ALA A 1 102 ? 89.757 37.971 -25.434 1.00 9.89 102 ALA A O 1
ATOM 817 N N . HIS A 1 103 ? 90.089 37.619 -23.217 1.00 10.09 103 HIS A N 1
ATOM 818 C CA . HIS A 1 103 ? 89.199 36.474 -23.079 1.00 10.97 103 HIS A CA 1
ATOM 819 C C . HIS A 1 103 ? 88.304 36.624 -21.863 1.00 11.13 103 HIS A C 1
ATOM 820 O O . HIS A 1 103 ? 88.492 35.934 -20.852 1.00 11.53 103 HIS A O 1
ATOM 827 N N . PRO A 1 104 ? 87.287 37.516 -21.926 1.00 12.05 104 PRO A N 1
ATOM 828 C CA . PRO A 1 104 ? 86.364 37.689 -20.817 1.00 11.82 104 PRO A CA 1
ATOM 829 C C . PRO A 1 104 ? 85.567 36.420 -20.474 1.00 11.77 104 PRO A C 1
ATOM 830 O O . PRO A 1 104 ? 85.089 36.276 -19.344 1.00 10.87 104 PRO A O 1
ATOM 834 N N . GLU A 1 105 ? 85.541 35.443 -21.385 1.00 11.25 105 GLU A N 1
ATOM 835 C CA . GLU A 1 105 ? 84.820 34.191 -21.126 1.00 11.86 105 GLU A CA 1
ATOM 836 C C . GLU A 1 105 ? 85.545 33.328 -20.086 1.00 11.61 105 GLU A C 1
ATOM 837 O O . GLU A 1 105 ? 85.048 32.271 -19.737 1.00 12.21 105 GLU A O 1
ATOM 843 N N . ILE A 1 106 ? 86.764 33.740 -19.647 1.00 10.98 106 ILE A N 1
ATOM 844 C CA . ILE A 1 106 ? 87.516 33.061 -18.610 1.00 10.55 106 ILE A CA 1
ATOM 845 C C . ILE A 1 106 ? 86.905 33.340 -17.240 1.00 10.17 106 ILE A C 1
ATOM 846 O O . ILE A 1 106 ? 87.012 32.512 -16.350 1.00 9.17 106 ILE A O 1
ATOM 851 N N . LEU A 1 107 ? 86.280 34.501 -17.071 1.00 8.84 107 LEU A N 1
ATOM 852 C CA . LEU A 1 107 ? 85.876 34.971 -15.758 1.00 8.89 107 LEU A CA 1
ATOM 853 C C . LEU A 1 107 ? 84.667 34.192 -15.237 1.00 8.55 107 LEU A C 1
ATOM 854 O O . LEU A 1 107 ? 83.680 33.971 -15.950 1.00 7.83 107 LEU A O 1
ATOM 859 N N . TRP A 1 108 ? 84.648 33.868 -13.925 1.00 7.77 108 TRP A N 1
ATOM 860 C CA . TRP A 1 108 ? 83.514 33.122 -13.423 1.00 7.83 108 TRP A CA 1
ATOM 861 C C . TRP A 1 108 ? 82.335 34.059 -13.204 1.00 8.07 108 TRP A C 1
ATOM 862 O O . TRP A 1 108 ? 82.474 35.272 -13.185 1.00 7.84 108 TRP A O 1
ATOM 873 N N . VAL A 1 109 ? 81.145 33.449 -13.190 1.00 7.29 109 VAL A N 1
ATOM 874 C CA . VAL A 1 109 ? 79.882 34.165 -13.162 1.00 7.84 109 VAL A CA 1
ATOM 875 C C . VAL A 1 109 ? 79.118 33.796 -11.889 1.00 8.57 109 VAL A C 1
ATOM 876 O O . VAL A 1 109 ? 79.019 32.606 -11.577 1.00 8.57 109 VAL A O 1
ATOM 880 N N . ASP A 1 110 ? 78.472 34.780 -11.238 1.00 9.00 110 ASP A N 1
ATOM 881 C CA . ASP A 1 110 ? 77.803 34.522 -9.979 1.00 8.69 110 ASP A CA 1
ATOM 882 C C . ASP A 1 110 ? 76.368 34.055 -10.246 1.00 8.77 110 ASP A C 1
ATOM 883 O O . ASP A 1 110 ? 75.921 33.937 -11.385 1.00 7.29 110 ASP A O 1
ATOM 888 N N . TYR A 1 111 ? 75.647 33.817 -9.169 1.00 8.42 111 TYR A N 1
ATOM 889 C CA . TYR A 1 111 ? 74.329 33.170 -9.253 1.00 9.72 111 TYR A CA 1
ATOM 890 C C . TYR A 1 111 ? 73.279 34.074 -9.905 1.00 9.97 111 TYR A C 1
ATOM 891 O O . TYR A 1 111 ? 72.249 33.584 -10.393 1.00 10.47 111 TYR A O 1
ATOM 900 N N . ARG A 1 112 ? 73.567 35.389 -9.991 1.00 10.55 112 ARG A N 1
ATOM 901 C CA . ARG A 1 112 ? 72.642 36.326 -10.614 1.00 11.57 112 ARG A CA 1
ATOM 902 C C . ARG A 1 112 ? 73.061 36.626 -12.061 1.00 11.79 112 ARG A C 1
ATOM 903 O O . ARG A 1 112 ? 72.421 37.446 -12.691 1.00 10.62 112 ARG A O 1
ATOM 911 N N . GLY A 1 113 ? 74.180 36.051 -12.522 1.00 10.05 113 GLY A N 1
ATOM 912 C CA . GLY A 1 113 ? 74.670 36.343 -13.863 1.00 10.12 113 GLY A CA 1
ATOM 913 C C . GLY A 1 113 ? 75.694 37.487 -13.841 1.00 9.80 113 GLY A C 1
ATOM 914 O O . GLY A 1 113 ? 76.157 37.863 -14.866 1.00 9.01 113 GLY A O 1
ATOM 915 N N . ASP A 1 114 ? 76.204 37.895 -12.671 1.00 9.41 114 ASP A N 1
ATOM 916 C CA . ASP A 1 114 ? 77.171 38.987 -12.649 1.00 9.68 114 ASP A CA 1
ATOM 917 C C . ASP A 1 114 ? 78.566 38.385 -12.737 1.00 9.72 114 ASP A C 1
ATOM 918 O O . ASP A 1 114 ? 78.859 37.433 -12.023 1.00 9.41 114 ASP A O 1
ATOM 923 N N . VAL A 1 115 ? 79.391 38.948 -13.634 1.00 9.21 115 VAL A N 1
ATOM 924 C CA . VAL A 1 115 ? 80.709 38.408 -13.912 1.00 9.11 115 VAL A CA 1
ATOM 925 C C . VAL A 1 115 ? 81.710 38.947 -12.907 1.00 8.79 115 VAL A C 1
ATOM 926 O O . VAL A 1 115 ? 81.849 40.167 -12.744 1.00 9.10 115 VAL A O 1
ATOM 930 N N . CYS A 1 116 ? 82.478 38.027 -12.318 1.00 10.17 116 CYS A N 1
ATOM 931 C CA . CYS A 1 116 ? 83.552 38.364 -11.410 1.00 10.71 116 CYS A CA 1
ATOM 932 C C . CYS A 1 116 ? 84.710 38.967 -12.233 1.00 10.95 116 CYS A C 1
ATOM 933 O O . CYS A 1 116 ? 85.191 38.375 -13.193 1.00 13.35 116 CYS A O 1
ATOM 936 N N . GLN A 1 117 ? 85.149 40.172 -11.862 1.00 9.92 117 GLN A N 1
ATOM 937 C CA . GLN A 1 117 ? 86.187 40.901 -12.551 1.00 9.22 117 GLN A CA 1
ATOM 938 C C . GLN A 1 117 ? 87.530 40.609 -11.911 1.00 9.19 117 GLN A C 1
ATOM 939 O O . GLN A 1 117 ? 87.628 40.142 -10.759 1.00 8.75 117 GLN A O 1
ATOM 945 N N . PRO A 1 118 ? 88.601 40.954 -12.638 1.00 9.66 118 PRO A N 1
ATOM 946 C CA . PRO A 1 118 ? 89.912 41.087 -12.008 1.00 9.90 118 PRO A CA 1
ATOM 947 C C . PRO A 1 118 ? 89.941 42.212 -10.981 1.00 9.88 118 PRO A C 1
ATOM 948 O O . PRO A 1 118 ? 89.048 43.072 -10.922 1.00 8.65 118 PRO A O 1
ATOM 952 N N . GLY A 1 119 ? 91.033 42.179 -10.207 1.00 9.67 119 GLY A N 1
ATOM 953 C CA . GLY A 1 119 ? 91.263 43.119 -9.145 1.00 9.40 119 GLY A CA 1
ATOM 954 C C . GLY A 1 119 ? 91.636 42.449 -7.834 1.00 9.17 119 GLY A C 1
ATOM 955 O O . GLY A 1 119 ? 92.138 43.157 -6.970 1.00 8.46 119 GLY A O 1
ATOM 956 N N . ALA A 1 120 ? 91.351 41.140 -7.704 1.00 9.23 120 ALA A N 1
ATOM 957 C CA . ALA A 1 120 ? 91.837 40.291 -6.634 1.00 9.92 120 ALA A CA 1
ATOM 958 C C . ALA A 1 120 ? 92.503 39.060 -7.260 1.00 9.32 120 ALA A C 1
ATOM 959 O O . ALA A 1 120 ? 93.502 39.246 -7.971 1.00 9.84 120 ALA A O 1
ATOM 961 N N . ARG A 1 121 ? 92.010 37.833 -7.004 1.00 8.35 121 ARG A N 1
ATOM 962 C CA . ARG A 1 121 ? 92.687 36.653 -7.506 1.00 8.25 121 ARG A CA 1
ATOM 963 C C . ARG A 1 121 ? 91.700 35.510 -7.796 1.00 8.43 121 ARG A C 1
ATOM 964 O O . ARG A 1 121 ? 90.571 35.513 -7.306 1.00 8.89 121 ARG A O 1
ATOM 972 N N . GLN A 1 122 ? 92.128 34.603 -8.700 1.00 8.49 122 GLN A N 1
ATOM 973 C CA . GLN A 1 122 ? 91.472 33.317 -8.965 1.00 8.54 122 GLN A CA 1
ATOM 974 C C . GLN A 1 122 ? 90.088 33.528 -9.598 1.00 9.28 122 GLN A C 1
ATOM 975 O O . GLN A 1 122 ? 89.138 32.730 -9.418 1.00 9.66 122 GLN A O 1
ATOM 981 N N . HIS A 1 123 ? 89.968 34.562 -10.444 1.00 9.48 123 HIS A N 1
ATOM 982 C CA . HIS A 1 123 ? 88.703 34.936 -11.065 1.00 10.13 123 HIS A CA 1
ATOM 983 C C . HIS A 1 123 ? 88.479 34.121 -12.339 1.00 12.22 123 HIS A C 1
ATOM 984 O O . HIS A 1 123 ? 88.028 34.678 -13.316 1.00 17.25 123 HIS A O 1
ATOM 991 N N . TRP A 1 124 ? 88.733 32.797 -12.332 1.00 10.70 124 TRP A N 1
ATOM 992 C CA . TRP A 1 124 ? 88.573 31.978 -13.534 1.00 9.34 124 TRP A CA 1
ATOM 993 C C . TRP A 1 124 ? 87.589 30.810 -13.272 1.00 8.94 124 TRP A C 1
ATOM 994 O O . TRP A 1 124 ? 87.418 30.353 -12.141 1.00 7.72 124 TRP A O 1
ATOM 1005 N N . ARG A 1 125 ? 86.952 30.355 -14.351 1.00 8.12 125 ARG A N 1
ATOM 1006 C CA . ARG A 1 125 ? 85.948 29.289 -14.330 1.00 8.86 125 ARG A CA 1
ATOM 1007 C C . ARG A 1 125 ? 86.666 27.928 -14.349 1.00 9.33 125 ARG A C 1
ATOM 1008 O O . ARG A 1 125 ? 87.449 27.646 -15.275 1.00 9.98 125 ARG A O 1
ATOM 1016 N N . ALA A 1 126 ? 86.321 27.055 -13.392 1.00 9.38 126 ALA A N 1
ATOM 1017 C CA . ALA A 1 126 ? 86.808 25.674 -13.379 1.00 9.59 126 ALA A CA 1
ATOM 1018 C C . ALA A 1 126 ? 86.586 24.936 -14.692 1.00 9.89 126 ALA A C 1
ATOM 1019 O O . ALA A 1 126 ? 87.398 24.048 -14.998 1.00 10.48 126 ALA A O 1
ATOM 1021 N N . THR A 1 127 ? 85.493 25.239 -15.423 1.00 11.37 127 THR A N 1
ATOM 1022 C CA . THR A 1 127 ? 85.136 24.511 -16.645 1.00 9.97 127 THR A CA 1
ATOM 1023 C C . THR A 1 127 ? 85.393 25.260 -17.955 1.00 10.63 127 THR A C 1
ATOM 1024 O O . THR A 1 127 ? 84.872 24.880 -19.023 1.00 11.14 127 THR A O 1
ATOM 1028 N N . SER A 1 128 ? 86.227 26.302 -17.906 1.00 11.13 128 SER A N 1
ATOM 1029 C CA . SER A 1 128 ? 86.575 27.092 -19.063 1.00 11.61 128 SER A CA 1
ATOM 1030 C C . SER A 1 128 ? 87.592 26.322 -19.906 1.00 12.32 128 SER A C 1
ATOM 1031 O O . SER A 1 128 ? 88.724 26.064 -19.488 1.00 10.11 128 SER A O 1
ATOM 1034 N N . PRO A 1 129 ? 87.235 25.950 -21.149 1.00 13.82 129 PRO A N 1
ATOM 1035 C CA . PRO A 1 129 ? 88.222 25.325 -22.030 1.00 13.69 129 PRO A CA 1
ATOM 1036 C C . PRO A 1 129 ? 89.395 26.257 -22.313 1.00 11.85 129 PRO A C 1
ATOM 1037 O O . PRO A 1 129 ? 90.532 25.798 -22.428 1.00 13.36 129 PRO A O 1
ATOM 1041 N N . VAL A 1 130 ? 89.148 27.549 -22.522 1.00 12.00 130 VAL A N 1
ATOM 1042 C CA . VAL A 1 130 ? 90.251 28.430 -22.916 1.00 12.65 130 VAL A CA 1
ATOM 1043 C C . VAL A 1 130 ? 91.185 28.670 -21.728 1.00 10.76 130 VAL A C 1
ATOM 1044 O O . VAL A 1 130 ? 92.390 28.669 -21.878 1.00 8.85 130 VAL A O 1
ATOM 1048 N N . PHE A 1 131 ? 90.663 28.772 -20.506 1.00 10.45 131 PHE A N 1
ATOM 1049 C CA . PHE A 1 131 ? 91.576 28.936 -19.381 1.00 9.81 131 PHE A CA 1
ATOM 1050 C C . PHE A 1 131 ? 92.409 27.674 -19.165 1.00 9.44 131 PHE A C 1
ATOM 1051 O O . PHE A 1 131 ? 93.615 27.743 -18.934 1.00 9.88 131 PHE A O 1
ATOM 1059 N N . LEU A 1 132 ? 91.788 26.506 -19.290 1.00 9.35 132 LEU A N 1
ATOM 1060 C CA . LEU A 1 132 ? 92.587 25.283 -19.227 1.00 10.73 132 LEU A CA 1
ATOM 1061 C C . LEU A 1 132 ? 93.730 25.280 -20.234 1.00 10.77 132 LEU A C 1
ATOM 1062 O O . LEU A 1 132 ? 94.866 24.963 -19.889 1.00 9.92 132 LEU A O 1
ATOM 1067 N N . ASP A 1 133 ? 93.465 25.652 -21.490 1.00 11.39 133 ASP A N 1
ATOM 1068 C CA . ASP A 1 133 ? 94.534 25.670 -22.478 1.00 12.71 133 ASP A CA 1
ATOM 1069 C C . ASP A 1 133 ? 95.690 26.590 -22.041 1.00 11.58 133 ASP A C 1
ATOM 1070 O O . ASP A 1 133 ? 96.867 26.255 -22.194 1.00 10.56 133 ASP A O 1
ATOM 1075 N N . TYR A 1 134 ? 95.360 27.798 -21.557 1.00 11.61 134 TYR A N 1
ATOM 1076 C CA . TYR A 1 134 ? 96.359 28.738 -21.060 1.00 11.07 134 TYR A CA 1
ATOM 1077 C C . TYR A 1 134 ? 97.150 28.181 -19.872 1.00 10.59 134 TYR A C 1
ATOM 1078 O O . TYR A 1 134 ? 98.406 28.266 -19.851 1.00 10.25 134 TYR A O 1
ATOM 1087 N N . ALA A 1 135 ? 96.447 27.515 -18.945 1.00 10.29 135 ALA A N 1
ATOM 1088 C CA . ALA A 1 135 ? 97.106 26.969 -17.767 1.00 9.97 135 ALA A CA 1
ATOM 1089 C C . ALA A 1 135 ? 98.016 25.793 -18.150 1.00 11.42 135 ALA A C 1
ATOM 1090 O O . ALA A 1 135 ? 99.173 25.744 -17.740 1.00 9.85 135 ALA A O 1
ATOM 1092 N N . LEU A 1 136 ? 97.531 24.843 -18.976 1.00 12.14 136 LEU A N 1
ATOM 1093 C CA . LEU A 1 136 ? 98.368 23.697 -19.316 1.00 12.82 136 LEU A CA 1
ATOM 1094 C C . LEU A 1 136 ? 99.611 24.183 -20.067 1.00 13.69 136 LEU A C 1
ATOM 1095 O O . LEU A 1 136 ? 100.666 23.582 -19.924 1.00 12.56 136 LEU A O 1
ATOM 1100 N N . ASN A 1 137 ? 99.467 25.246 -20.890 1.00 14.59 137 ASN A N 1
ATOM 1101 C CA . ASN A 1 137 ? 100.573 25.807 -21.660 1.00 16.17 137 ASN A CA 1
ATOM 1102 C C . ASN A 1 137 ? 101.661 26.295 -20.702 1.00 15.85 137 ASN A C 1
ATOM 1103 O O . ASN A 1 137 ? 102.831 25.960 -20.849 1.00 13.71 137 ASN A O 1
ATOM 1108 N N . LEU A 1 138 ? 101.271 27.091 -19.705 1.00 14.22 138 LEU A N 1
ATOM 1109 C CA . LEU A 1 138 ? 102.264 27.563 -18.746 1.00 14.32 138 LEU A CA 1
ATOM 1110 C C . LEU A 1 138 ? 102.881 26.387 -17.990 1.00 12.73 138 LEU A C 1
ATOM 1111 O O . LEU A 1 138 ? 104.095 26.382 -17.788 1.00 12.66 138 LEU A O 1
ATOM 1116 N N . CYS A 1 139 ? 102.069 25.404 -17.567 1.00 11.22 139 CYS A N 1
ATOM 1117 C CA . CYS A 1 139 ? 102.607 24.232 -16.870 1.00 11.51 139 CYS A CA 1
ATOM 1118 C C . CYS A 1 139 ? 103.732 23.607 -17.695 1.00 11.68 139 CYS A C 1
ATOM 1119 O O . CYS A 1 139 ? 104.795 23.257 -17.196 1.00 11.08 139 CYS A O 1
ATOM 1122 N N . ARG A 1 140 ? 103.475 23.436 -18.995 1.00 11.85 140 ARG A N 1
ATOM 1123 C CA . ARG A 1 140 ? 104.449 22.770 -19.836 1.00 13.59 140 ARG A CA 1
ATOM 1124 C C . ARG A 1 140 ? 105.713 23.609 -20.018 1.00 12.98 140 ARG A C 1
ATOM 1125 O O . ARG A 1 140 ? 106.821 23.067 -20.060 1.00 13.57 140 ARG A O 1
ATOM 1133 N N . LYS A 1 141 ? 105.559 24.919 -20.183 1.00 11.82 141 LYS A N 1
ATOM 1134 C CA . LYS A 1 141 ? 106.715 25.792 -20.330 1.00 12.81 141 LYS A CA 1
ATOM 1135 C C . LYS A 1 141 ? 107.547 25.763 -19.053 1.00 11.92 141 LYS A C 1
ATOM 1136 O O . LYS A 1 141 ? 108.780 25.701 -19.116 1.00 13.09 141 LYS A O 1
ATOM 1142 N N . MET A 1 142 ? 106.879 25.829 -17.895 1.00 11.32 142 MET A N 1
ATOM 1143 C CA . MET A 1 142 ? 107.563 25.715 -16.611 1.00 11.12 142 MET A CA 1
ATOM 1144 C C . MET A 1 142 ? 108.284 24.362 -16.462 1.00 11.81 142 MET A C 1
ATOM 1145 O O . MET A 1 142 ? 109.461 24.292 -16.073 1.00 11.29 142 MET A O 1
ATOM 1150 N N . ALA A 1 143 ? 107.555 23.259 -16.682 1.00 11.46 143 ALA A N 1
ATOM 1151 C CA . ALA A 1 143 ? 108.165 21.947 -16.551 1.00 12.31 143 ALA A CA 1
ATOM 1152 C C . ALA A 1 143 ? 109.374 21.775 -17.478 1.00 13.32 143 ALA A C 1
ATOM 1153 O O . ALA A 1 143 ? 110.394 21.220 -17.074 1.00 14.27 143 ALA A O 1
ATOM 1155 N N . GLU A 1 144 ? 109.260 22.202 -18.737 1.00 14.36 144 GLU A N 1
ATOM 1156 C CA . GLU A 1 144 ? 110.361 22.025 -19.666 1.00 15.40 144 GLU A CA 1
ATOM 1157 C C . GLU A 1 144 ? 111.578 22.817 -19.194 1.00 14.64 144 GLU A C 1
ATOM 1158 O O . GLU A 1 144 ? 112.714 22.344 -19.265 1.00 15.86 144 GLU A O 1
ATOM 1164 N N . HIS A 1 145 ? 111.356 24.034 -18.698 1.00 14.18 145 HIS A N 1
ATOM 1165 C CA . HIS A 1 145 ? 112.434 24.896 -18.259 1.00 14.91 145 HIS A CA 1
ATOM 1166 C C . HIS A 1 145 ? 113.088 24.395 -16.969 1.00 15.42 145 HIS A C 1
ATOM 1167 O O . HIS A 1 145 ? 114.298 24.572 -16.806 1.00 14.80 145 HIS A O 1
ATOM 1174 N N . TYR A 1 146 ? 112.309 23.792 -16.049 1.00 14.63 146 TYR A N 1
ATOM 1175 C CA . TYR A 1 146 ? 112.848 23.431 -14.733 1.00 14.11 146 TYR A CA 1
ATOM 1176 C C . TYR A 1 146 ? 113.083 21.935 -14.562 1.00 14.04 146 TYR A C 1
ATOM 1177 O O . TYR A 1 146 ? 113.426 21.509 -13.482 1.00 11.90 146 TYR A O 1
ATOM 1186 N N . LYS A 1 147 ? 112.915 21.145 -15.618 1.00 15.51 147 LYS A N 1
ATOM 1187 C CA . LYS A 1 147 ? 112.915 19.689 -15.495 1.00 18.27 147 LYS A CA 1
ATOM 1188 C C . LYS A 1 147 ? 114.261 19.216 -14.949 1.00 17.57 147 LYS A C 1
ATOM 1189 O O . LYS A 1 147 ? 114.258 18.268 -14.173 1.00 20.23 147 LYS A O 1
ATOM 1195 N N . ASP A 1 148 ? 115.371 19.891 -15.295 1.00 18.21 148 ASP A N 1
ATOM 1196 C CA . ASP A 1 148 ? 116.696 19.429 -14.851 1.00 20.22 148 ASP A CA 1
ATOM 1197 C C . ASP A 1 148 ? 117.338 20.347 -13.803 1.00 20.89 148 ASP A C 1
ATOM 1198 O O . ASP A 1 148 ? 118.545 20.286 -13.527 1.00 17.24 148 ASP A O 1
ATOM 1203 N N . ASN A 1 149 ? 116.531 21.214 -13.198 1.00 17.20 149 ASN A N 1
ATOM 1204 C CA . ASN A 1 149 ? 117.072 22.153 -12.248 1.00 16.91 149 ASN A CA 1
ATOM 1205 C C . ASN A 1 149 ? 117.329 21.389 -10.945 1.00 16.04 149 ASN A C 1
ATOM 1206 O O . ASN A 1 149 ? 116.427 20.808 -10.337 1.00 16.45 149 ASN A O 1
ATOM 1211 N N . PRO A 1 150 ? 118.581 21.376 -10.443 1.00 16.85 150 PRO A N 1
ATOM 1212 C CA . PRO A 1 150 ? 118.904 20.592 -9.249 1.00 16.09 150 PRO A CA 1
ATOM 1213 C C . PRO A 1 150 ? 118.372 21.142 -7.929 1.00 15.27 150 PRO A C 1
ATOM 1214 O O . PRO A 1 150 ? 118.546 20.513 -6.894 1.00 13.94 150 PRO A O 1
ATOM 1218 N N . TYR A 1 151 ? 117.721 22.318 -7.936 1.00 13.45 151 TYR A N 1
ATOM 1219 C CA . TYR A 1 151 ? 117.312 22.926 -6.679 1.00 13.07 151 TYR A CA 1
ATOM 1220 C C . TYR A 1 151 ? 115.784 22.878 -6.514 1.00 12.64 151 TYR A C 1
ATOM 1221 O O . TYR A 1 151 ? 115.297 23.176 -5.430 1.00 12.33 151 TYR A O 1
ATOM 1230 N N . VAL A 1 152 ? 115.068 22.401 -7.543 1.00 12.47 152 VAL A N 1
ATOM 1231 C CA . VAL A 1 152 ? 113.615 22.237 -7.485 1.00 11.86 152 VAL A CA 1
ATOM 1232 C C . VAL A 1 152 ? 113.270 20.811 -7.060 1.00 12.70 152 VAL A C 1
ATOM 1233 O O . VAL A 1 152 ? 113.639 19.830 -7.738 1.00 13.65 152 VAL A O 1
ATOM 1237 N N . VAL A 1 153 ? 112.631 20.699 -5.872 1.00 11.91 153 VAL A N 1
ATOM 1238 C CA . VAL A 1 153 ? 112.410 19.420 -5.208 1.00 11.65 153 VAL A CA 1
ATOM 1239 C C . VAL A 1 153 ? 110.950 18.977 -5.330 1.00 11.03 153 VAL A C 1
ATOM 1240 O O . VAL A 1 153 ? 110.638 17.818 -5.065 1.00 10.63 153 VAL A O 1
ATOM 1244 N N . SER A 1 154 ? 110.058 19.903 -5.684 1.00 10.79 154 SER A N 1
ATOM 1245 C CA . SER A 1 154 ? 108.632 19.599 -5.731 1.00 11.70 154 SER A CA 1
ATOM 1246 C C . SER A 1 154 ? 107.882 20.633 -6.566 1.00 10.93 154 SER A C 1
ATOM 1247 O O . SER A 1 154 ? 108.399 21.718 -6.821 1.00 10.39 154 SER A O 1
ATOM 1250 N N . TRP A 1 155 ? 106.644 20.258 -6.954 1.00 11.19 155 TRP A N 1
ATOM 1251 C CA . TRP A 1 155 ? 105.666 21.135 -7.577 1.00 11.67 155 TRP A CA 1
ATOM 1252 C C . TRP A 1 155 ? 104.531 21.500 -6.615 1.00 11.31 155 TRP A C 1
ATOM 1253 O O . TRP A 1 155 ? 103.955 20.657 -5.947 1.00 11.13 155 TRP A O 1
ATOM 1264 N N . HIS A 1 156 ? 104.188 22.787 -6.609 1.00 11.13 156 HIS A N 1
ATOM 1265 C CA . HIS A 1 156 ? 103.086 23.361 -5.865 1.00 10.74 156 HIS A CA 1
ATOM 1266 C C . HIS A 1 156 ? 102.053 23.786 -6.909 1.00 10.52 156 HIS A C 1
ATOM 1267 O O . HIS A 1 156 ? 102.174 24.853 -7.487 1.00 10.13 156 HIS A O 1
ATOM 1274 N N . VAL A 1 157 ? 101.057 22.940 -7.186 1.00 9.91 157 VAL A N 1
ATOM 1275 C CA . VAL A 1 157 ? 100.227 23.102 -8.366 1.00 10.19 157 VAL A CA 1
ATOM 1276 C C . VAL A 1 157 ? 99.139 24.149 -8.065 1.00 10.68 157 VAL A C 1
ATOM 1277 O O . VAL A 1 157 ? 98.370 23.986 -7.127 1.00 11.56 157 VAL A O 1
ATOM 1281 N N . SER A 1 158 ? 99.076 25.240 -8.842 1.00 10.61 158 SER A N 1
ATOM 1282 C CA . SER A 1 158 ? 98.130 26.333 -8.607 1.00 9.21 158 SER A CA 1
ATOM 1283 C C . SER A 1 158 ? 98.191 26.813 -7.145 1.00 9.64 158 SER A C 1
ATOM 1284 O O . SER A 1 158 ? 99.255 26.987 -6.594 1.00 9.08 158 SER A O 1
ATOM 1287 N N . ASN A 1 159 ? 97.041 27.114 -6.556 1.00 8.40 159 ASN A N 1
ATOM 1288 C CA . ASN A 1 159 ? 96.984 27.559 -5.174 1.00 9.02 159 ASN A CA 1
ATOM 1289 C C . ASN A 1 159 ? 95.537 27.513 -4.667 1.00 10.00 159 ASN A C 1
ATOM 1290 O O . ASN A 1 159 ? 94.687 28.187 -5.279 1.00 10.61 159 ASN A O 1
ATOM 1295 N N . GLU A 1 160 ? 95.283 26.816 -3.515 1.00 9.80 160 GLU A N 1
ATOM 1296 C CA . GLU A 1 160 ? 93.973 26.800 -2.871 1.00 10.74 160 GLU A CA 1
ATOM 1297 C C . GLU A 1 160 ? 92.799 26.846 -3.875 1.00 10.01 160 GLU A C 1
ATOM 1298 O O . GLU A 1 160 ? 91.919 27.741 -3.843 1.00 8.66 160 GLU A O 1
ATOM 1304 N N . TYR A 1 161 ? 92.726 25.815 -4.702 1.00 10.04 161 TYR A N 1
ATOM 1305 C CA . TYR A 1 161 ? 91.607 25.708 -5.631 1.00 10.32 161 TYR A CA 1
ATOM 1306 C C . TYR A 1 161 ? 90.272 25.920 -4.899 1.00 9.99 161 TYR A C 1
ATOM 1307 O O . TYR A 1 161 ? 90.040 25.434 -3.791 1.00 9.58 161 TYR A O 1
ATOM 1316 N N . GLY A 1 162 ? 89.399 26.740 -5.471 1.00 10.27 162 GLY A N 1
ATOM 1317 C CA . GLY A 1 162 ? 88.055 26.904 -4.910 1.00 9.88 162 GLY A CA 1
ATOM 1318 C C . GLY A 1 162 ? 87.926 27.901 -3.749 1.00 9.49 162 GLY A C 1
ATOM 1319 O O . GLY A 1 162 ? 86.824 28.142 -3.306 1.00 9.28 162 GLY A O 1
ATOM 1320 N N . CYS A 1 163 ? 89.000 28.571 -3.328 1.00 8.77 163 CYS A N 1
ATOM 1321 C CA . CYS A 1 163 ? 88.943 29.522 -2.243 1.00 9.54 163 CYS A CA 1
ATOM 1322 C C . CYS A 1 163 ? 88.011 30.655 -2.653 1.00 9.45 163 CYS A C 1
ATOM 1323 O O . CYS A 1 163 ? 87.214 31.112 -1.862 1.00 9.24 163 CYS A O 1
ATOM 1326 N N . HIS A 1 164 ? 88.042 31.001 -3.957 1.00 9.03 164 HIS A N 1
ATOM 1327 C CA . HIS A 1 164 ? 87.311 32.122 -4.535 1.00 10.12 164 HIS A CA 1
ATOM 1328 C C . HIS A 1 164 ? 86.431 31.663 -5.710 1.00 9.26 164 HIS A C 1
ATOM 1329 O O . HIS A 1 164 ? 85.361 32.259 -5.904 1.00 8.56 164 HIS A O 1
ATOM 1336 N N . ASN A 1 165 ? 86.796 30.553 -6.392 1.00 7.58 165 ASN A N 1
ATOM 1337 C CA . ASN A 1 165 ? 86.117 30.163 -7.632 1.00 7.80 165 ASN A CA 1
ATOM 1338 C C . ASN A 1 165 ? 85.421 28.802 -7.510 1.00 8.39 165 ASN A C 1
ATOM 1339 O O . ASN A 1 165 ? 85.172 28.145 -8.516 1.00 8.03 165 ASN A O 1
ATOM 1344 N N . ARG A 1 166 ? 85.055 28.423 -6.273 1.00 8.23 166 ARG A N 1
ATOM 1345 C CA . ARG A 1 166 ? 84.292 27.213 -6.053 1.00 9.05 166 ARG A CA 1
ATOM 1346 C C . ARG A 1 166 ? 83.065 27.135 -6.946 1.00 8.89 166 ARG A C 1
ATOM 1347 O O . ARG A 1 166 ? 82.765 26.064 -7.453 1.00 9.09 166 ARG A O 1
ATOM 1355 N N . PHE A 1 167 ? 82.299 28.239 -7.017 1.00 9.47 167 PHE A N 1
ATOM 1356 C CA . PHE A 1 167 ? 81.015 28.245 -7.714 1.00 10.47 167 PHE A CA 1
ATOM 1357 C C . PHE A 1 167 ? 81.074 29.135 -8.956 1.00 10.41 167 PHE A C 1
ATOM 1358 O O . PHE A 1 167 ? 81.460 30.299 -8.907 1.00 12.08 167 PHE A O 1
ATOM 1366 N N . ASP A 1 168 ? 80.736 28.571 -10.103 1.00 10.04 168 ASP A N 1
ATOM 1367 C CA . ASP A 1 168 ? 80.593 29.297 -11.362 1.00 9.01 168 ASP A CA 1
ATOM 1368 C C . ASP A 1 168 ? 79.213 28.959 -11.948 1.00 8.46 168 ASP A C 1
ATOM 1369 O O . ASP A 1 168 ? 78.847 27.786 -11.995 1.00 8.56 168 ASP A O 1
ATOM 1374 N N . TYR A 1 169 ? 78.462 29.958 -12.422 1.00 7.71 169 TYR A N 1
ATOM 1375 C CA . TYR A 1 169 ? 77.110 29.731 -12.918 1.00 8.34 169 TYR A CA 1
ATOM 1376 C C . TYR A 1 169 ? 77.053 30.082 -14.415 1.00 8.53 169 TYR A C 1
ATOM 1377 O O . TYR A 1 169 ? 75.957 30.268 -14.955 1.00 8.72 169 TYR A O 1
ATOM 1386 N N . SER A 1 170 ? 78.231 30.167 -15.044 1.00 8.49 170 SER A N 1
ATOM 1387 C CA . SER A 1 170 ? 78.331 30.391 -16.506 1.00 8.32 170 SER A CA 1
ATOM 1388 C C . SER A 1 170 ? 77.658 29.319 -17.350 1.00 9.28 170 SER A C 1
ATOM 1389 O O . SER A 1 170 ? 77.366 28.203 -16.918 1.00 10.22 170 SER A O 1
ATOM 1392 N N . GLU A 1 171 ? 77.670 29.561 -18.667 1.00 10.14 171 GLU A N 1
ATOM 1393 C CA . GLU A 1 171 ? 77.231 28.561 -19.598 1.00 12.34 171 GLU A CA 1
ATOM 1394 C C . GLU A 1 171 ? 78.190 27.373 -19.613 1.00 11.10 171 GLU A C 1
ATOM 1395 O O . GLU A 1 171 ? 77.752 26.261 -19.905 1.00 10.07 171 GLU A O 1
ATOM 1401 N N . ASP A 1 172 ? 79.488 27.609 -19.353 1.00 10.16 172 ASP A N 1
ATOM 1402 C CA . ASP A 1 172 ? 80.419 26.486 -19.260 1.00 10.02 172 ASP A CA 1
ATOM 1403 C C . ASP A 1 172 ? 79.993 25.543 -18.125 1.00 8.98 172 ASP A C 1
ATOM 1404 O O . ASP A 1 172 ? 80.042 24.316 -18.269 1.00 8.60 172 ASP A O 1
ATOM 1409 N N . ALA A 1 173 ? 79.722 26.109 -16.922 1.00 8.83 173 ALA A N 1
ATOM 1410 C CA . ALA A 1 173 ? 79.344 25.292 -15.793 1.00 8.48 173 ALA A CA 1
ATOM 1411 C C . ALA A 1 173 ? 77.991 24.623 -16.038 1.00 9.11 173 ALA A C 1
ATOM 1412 O O . ALA A 1 173 ? 77.817 23.486 -15.640 1.00 7.75 173 ALA A O 1
ATOM 1414 N N . GLU A 1 174 ? 77.056 25.317 -16.726 1.00 9.84 174 GLU A N 1
ATOM 1415 C CA . GLU A 1 174 ? 75.781 24.708 -17.108 1.00 11.07 174 GLU A CA 1
ATOM 1416 C C . GLU A 1 174 ? 75.997 23.435 -17.933 1.00 11.94 174 GLU A C 1
ATOM 1417 O O . GLU A 1 174 ? 75.464 22.362 -17.629 1.00 11.54 174 GLU A O 1
ATOM 1423 N N . ARG A 1 175 ? 76.811 23.518 -18.984 1.00 12.61 175 ARG A N 1
ATOM 1424 C CA . ARG A 1 175 ? 77.097 22.339 -19.780 1.00 15.05 175 ARG A CA 1
ATOM 1425 C C . ARG A 1 175 ? 77.806 21.263 -18.969 1.00 11.84 175 ARG A C 1
ATOM 1426 O O . ARG A 1 175 ? 77.445 20.104 -19.100 1.00 10.79 175 ARG A O 1
ATOM 1434 N N . ALA A 1 176 ? 78.791 21.640 -18.147 1.00 11.24 176 ALA A N 1
ATOM 1435 C CA . ALA A 1 176 ? 79.597 20.654 -17.428 1.00 11.00 176 ALA A CA 1
ATOM 1436 C C . ALA A 1 176 ? 78.787 19.949 -16.339 1.00 9.97 176 ALA A C 1
ATOM 1437 O O . ALA A 1 176 ? 78.917 18.733 -16.151 1.00 8.16 176 ALA A O 1
ATOM 1439 N N . PHE A 1 177 ? 77.835 20.680 -15.722 1.00 10.32 177 PHE A N 1
ATOM 1440 C CA . PHE A 1 177 ? 76.984 20.087 -14.702 1.00 10.17 177 PHE A CA 1
ATOM 1441 C C . PHE A 1 177 ? 76.012 19.081 -15.335 1.00 10.40 177 PHE A C 1
ATOM 1442 O O . PHE A 1 177 ? 75.761 18.016 -14.759 1.00 9.43 177 PHE A O 1
ATOM 1450 N N . GLN A 1 178 ? 75.532 19.362 -16.561 1.00 10.29 178 GLN A N 1
ATOM 1451 C CA . GLN A 1 178 ? 74.670 18.409 -17.255 1.00 10.39 178 GLN A CA 1
ATOM 1452 C C . GLN A 1 178 ? 75.439 17.116 -17.500 1.00 10.42 178 GLN A C 1
ATOM 1453 O O . GLN A 1 178 ? 74.878 16.032 -17.350 1.00 10.68 178 GLN A O 1
ATOM 1459 N N . LYS A 1 179 ? 76.699 17.233 -17.934 1.00 10.81 179 LYS A N 1
ATOM 1460 C CA . LYS A 1 179 ? 77.522 16.068 -18.252 1.00 12.66 179 LYS A CA 1
ATOM 1461 C C . LYS A 1 179 ? 77.855 15.289 -16.980 1.00 11.57 179 LYS A C 1
ATOM 1462 O O . LYS A 1 179 ? 77.783 14.061 -16.964 1.00 11.20 179 LYS A O 1
ATOM 1468 N N . TRP A 1 180 ? 78.299 16.000 -15.941 1.00 11.35 180 TRP A N 1
ATOM 1469 C CA . TRP A 1 180 ? 78.487 15.388 -14.627 1.00 10.41 180 TRP A CA 1
ATOM 1470 C C . TRP A 1 180 ? 77.285 14.549 -14.168 1.00 10.20 180 TRP A C 1
ATOM 1471 O O . TRP A 1 180 ? 77.458 13.422 -13.729 1.00 9.58 180 TRP A O 1
ATOM 1482 N N . CYS A 1 181 ? 76.079 15.114 -14.183 1.00 10.18 181 CYS A N 1
ATOM 1483 C CA . CYS A 1 181 ? 74.875 14.401 -13.780 1.00 10.06 181 CYS A CA 1
ATOM 1484 C C . CYS A 1 181 ? 74.643 13.165 -14.640 1.00 9.93 181 CYS A C 1
ATOM 1485 O O . CYS A 1 181 ? 74.245 12.106 -14.165 1.00 8.73 181 CYS A O 1
ATOM 1488 N N . GLU A 1 182 ? 74.900 13.267 -15.955 1.00 9.59 182 GLU A N 1
ATOM 1489 C CA . GLU A 1 182 ? 74.697 12.120 -16.805 1.00 10.12 182 GLU A CA 1
ATOM 1490 C C . GLU A 1 182 ? 75.701 11.036 -16.448 1.00 8.86 182 GLU A C 1
ATOM 1491 O O . GLU A 1 182 ? 75.359 9.847 -16.420 1.00 8.87 182 GLU A O 1
ATOM 1497 N N . LYS A 1 183 ? 76.939 11.438 -16.179 1.00 8.67 183 LYS A N 1
ATOM 1498 C CA . LYS A 1 183 ? 77.984 10.476 -15.855 1.00 10.91 183 LYS A CA 1
ATOM 1499 C C . LYS A 1 183 ? 77.816 9.875 -14.458 1.00 10.80 183 LYS A C 1
ATOM 1500 O O . LYS A 1 183 ? 78.340 8.788 -14.198 1.00 11.50 183 LYS A O 1
ATOM 1506 N N . LYS A 1 184 ? 77.060 10.546 -13.590 1.00 10.65 184 LYS A N 1
ATOM 1507 C CA . LYS A 1 184 ? 76.765 10.031 -12.247 1.00 11.23 184 LYS A CA 1
ATOM 1508 C C . LYS A 1 184 ? 75.548 9.098 -12.252 1.00 11.43 184 LYS A C 1
ATOM 1509 O O . LYS A 1 184 ? 75.590 8.003 -11.655 1.00 11.60 184 LYS A O 1
ATOM 1515 N N . TYR A 1 185 ? 74.475 9.520 -12.948 1.00 11.33 185 TYR A N 1
ATOM 1516 C CA . TYR A 1 185 ? 73.153 8.909 -12.805 1.00 10.00 185 TYR A CA 1
ATOM 1517 C C . TYR A 1 185 ? 72.751 8.030 -13.978 1.00 10.32 185 TYR A C 1
ATOM 1518 O O . TYR A 1 185 ? 71.832 7.208 -13.861 1.00 12.08 185 TYR A O 1
ATOM 1527 N N . GLY A 1 186 ? 73.270 8.311 -15.172 1.00 11.51 186 GLY A N 1
ATOM 1528 C CA . GLY A 1 186 ? 73.005 7.512 -16.352 1.00 10.73 186 GLY A CA 1
ATOM 1529 C C . GLY A 1 186 ? 71.758 7.928 -17.122 1.00 11.04 186 GLY A C 1
ATOM 1530 O O . GLY A 1 186 ? 71.805 8.045 -18.341 1.00 11.26 186 GLY A O 1
ATOM 1531 N N . THR A 1 187 ? 70.632 8.093 -16.432 1.00 10.94 187 THR A N 1
ATOM 1532 C CA . THR A 1 187 ? 69.388 8.480 -17.073 1.00 11.82 187 THR A CA 1
ATOM 1533 C C . THR A 1 187 ? 68.808 9.712 -16.402 1.00 11.61 187 THR A C 1
ATOM 1534 O O . THR A 1 187 ? 69.042 9.976 -15.239 1.00 12.13 187 THR A O 1
ATOM 1538 N N . ILE A 1 188 ? 67.969 10.415 -17.125 1.00 12.27 188 ILE A N 1
ATOM 1539 C CA . ILE A 1 188 ? 67.287 11.566 -16.545 1.00 11.83 188 ILE A CA 1
ATOM 1540 C C . ILE A 1 188 ? 66.257 11.097 -15.514 1.00 11.96 188 ILE A C 1
ATOM 1541 O O . ILE A 1 188 ? 65.984 11.817 -14.552 1.00 11.98 188 ILE A O 1
ATOM 1546 N N . ASP A 1 189 ? 65.717 9.875 -15.666 1.00 11.34 189 ASP A N 1
ATOM 1547 C CA . ASP A 1 189 ? 64.790 9.372 -14.670 1.00 12.93 189 ASP A CA 1
ATOM 1548 C C . ASP A 1 189 ? 65.478 9.234 -13.316 1.00 11.30 189 ASP A C 1
ATOM 1549 O O . ASP A 1 189 ? 64.852 9.498 -12.299 1.00 10.00 189 ASP A O 1
ATOM 1554 N N . ALA A 1 190 ? 66.728 8.752 -13.317 1.00 10.16 190 ALA A N 1
ATOM 1555 C CA . ALA A 1 190 ? 67.494 8.614 -12.099 1.00 11.76 190 ALA A CA 1
ATOM 1556 C C . ALA A 1 190 ? 67.769 9.965 -11.423 1.00 10.54 190 ALA A C 1
ATOM 1557 O O . ALA A 1 190 ? 67.706 10.048 -10.178 1.00 10.16 190 ALA A O 1
ATOM 1559 N N . VAL A 1 191 ? 68.032 11.014 -12.223 1.00 9.50 191 VAL A N 1
ATOM 1560 C CA . VAL A 1 191 ? 68.179 12.371 -11.696 1.00 10.14 191 VAL A CA 1
ATOM 1561 C C . VAL A 1 191 ? 66.859 12.883 -11.087 1.00 9.06 191 VAL A C 1
ATOM 1562 O O . VAL A 1 191 ? 66.808 13.373 -9.917 1.00 9.38 191 VAL A O 1
ATOM 1566 N N . ASN A 1 192 ? 65.754 12.669 -11.793 1.00 8.63 192 ASN A N 1
ATOM 1567 C CA . ASN A 1 192 ? 64.428 13.080 -11.320 1.00 8.91 192 ASN A CA 1
ATOM 1568 C C . ASN A 1 192 ? 64.088 12.450 -9.949 1.00 10.01 192 ASN A C 1
ATOM 1569 O O . ASN A 1 192 ? 63.608 13.120 -9.037 1.00 9.59 192 ASN A O 1
ATOM 1574 N N . ASP A 1 193 ? 64.403 11.146 -9.781 1.00 10.10 193 ASP A N 1
ATOM 1575 C CA A ASP A 1 193 ? 64.116 10.461 -8.527 0.50 11.20 193 ASP A CA 1
ATOM 1576 C CA B ASP A 1 193 ? 64.139 10.439 -8.536 0.50 10.21 193 ASP A CA 1
ATOM 1577 C C . ASP A 1 193 ? 65.046 10.957 -7.423 1.00 9.85 193 ASP A C 1
ATOM 1578 O O . ASP A 1 193 ? 64.624 11.148 -6.273 1.00 11.56 193 ASP A O 1
ATOM 1587 N N . ALA A 1 194 ? 66.333 11.095 -7.726 1.00 10.41 194 ALA A N 1
ATOM 1588 C CA . ALA A 1 194 ? 67.315 11.563 -6.761 1.00 10.54 194 ALA A CA 1
ATOM 1589 C C . ALA A 1 194 ? 66.899 12.927 -6.222 1.00 10.32 194 ALA A C 1
ATOM 1590 O O . ALA A 1 194 ? 66.951 13.200 -5.009 1.00 9.75 194 ALA A O 1
ATOM 1592 N N . TRP A 1 195 ? 66.514 13.796 -7.137 1.00 8.82 195 TRP A N 1
ATOM 1593 C CA . TRP A 1 195 ? 66.207 15.172 -6.707 1.00 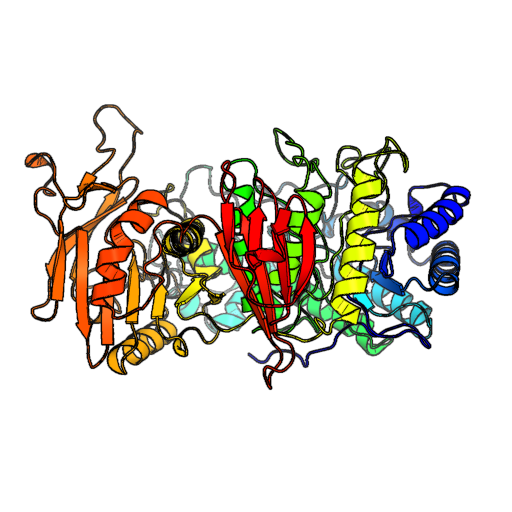9.31 195 TRP A CA 1
ATOM 1594 C C . TRP A 1 195 ? 64.770 15.366 -6.247 1.00 8.70 195 TRP A C 1
ATOM 1595 O O . TRP A 1 195 ? 64.359 16.487 -5.943 1.00 9.30 195 TRP A O 1
ATOM 1606 N N . GLY A 1 196 ? 63.950 14.324 -6.288 1.00 8.30 196 GLY A N 1
ATOM 1607 C CA . GLY A 1 196 ? 62.560 14.484 -5.874 1.00 8.48 196 GLY A CA 1
ATOM 1608 C C . GLY A 1 196 ? 61.782 15.488 -6.705 1.00 8.20 196 GLY A C 1
ATOM 1609 O O . GLY A 1 196 ? 61.002 16.245 -6.166 1.00 8.94 196 GLY A O 1
ATOM 1610 N N . THR A 1 197 ? 61.843 15.378 -8.047 1.00 8.46 197 THR A N 1
ATOM 1611 C CA . THR A 1 197 ? 61.395 16.480 -8.865 1.00 8.08 197 THR A CA 1
ATOM 1612 C C . THR A 1 197 ? 59.889 16.443 -9.052 1.00 8.31 197 THR A C 1
ATOM 1613 O O . THR A 1 197 ? 59.347 17.369 -9.670 1.00 9.14 197 THR A O 1
ATOM 1617 N N . ALA A 1 198 ? 59.219 15.361 -8.636 1.00 8.16 198 ALA A N 1
ATOM 1618 C CA . ALA A 1 198 ? 57.748 15.384 -8.664 1.00 9.77 198 ALA A CA 1
ATOM 1619 C C . ALA A 1 198 ? 57.170 16.540 -7.831 1.00 10.14 198 ALA A C 1
ATOM 1620 O O . ALA A 1 198 ? 56.038 17.004 -8.035 1.00 12.21 198 ALA A O 1
ATOM 1622 N N . PHE A 1 199 ? 57.949 17.018 -6.864 1.00 10.00 199 PHE A N 1
ATOM 1623 C CA . PHE A 1 199 ? 57.596 18.146 -6.023 1.00 9.40 199 PHE A CA 1
ATOM 1624 C C . PHE A 1 199 ? 57.865 19.474 -6.747 1.00 8.52 199 PHE A C 1
ATOM 1625 O O . PHE A 1 199 ? 58.958 19.716 -7.300 1.00 8.15 199 PHE A O 1
ATOM 1633 N N . TRP A 1 200 ? 56.851 20.342 -6.761 1.00 7.30 200 TRP A N 1
ATOM 1634 C CA . TRP A 1 200 ? 56.910 21.684 -7.326 1.00 8.54 200 TRP A CA 1
ATOM 1635 C C . TRP A 1 200 ? 57.183 21.679 -8.841 1.00 8.46 200 TRP A C 1
ATOM 1636 O O . TRP A 1 200 ? 57.770 22.637 -9.306 1.00 8.43 200 TRP A O 1
ATOM 1647 N N . ALA A 1 201 ? 56.660 20.694 -9.566 1.00 7.97 201 ALA A N 1
ATOM 1648 C CA . ALA A 1 201 ? 56.657 20.712 -11.050 1.00 9.05 201 ALA A CA 1
ATOM 1649 C C . ALA A 1 201 ? 58.065 20.892 -11.622 1.00 9.57 201 ALA A C 1
ATOM 1650 O O . ALA A 1 201 ? 58.253 21.624 -12.595 1.00 12.29 201 ALA A O 1
ATOM 1652 N N . GLN A 1 202 ? 59.037 20.141 -11.088 1.00 8.57 202 GLN A N 1
ATOM 1653 C CA . GLN A 1 202 ? 60.449 20.225 -11.491 1.00 9.01 202 GLN A CA 1
ATOM 1654 C C . GLN A 1 202 ? 60.945 19.056 -12.350 1.00 8.21 202 GLN A C 1
ATOM 1655 O O . GLN A 1 202 ? 62.124 19.018 -12.672 1.00 7.67 202 GLN A O 1
ATOM 1661 N N . ARG A 1 203 ? 60.055 18.133 -12.740 1.00 8.38 203 ARG A N 1
ATOM 1662 C CA . ARG A 1 203 ? 60.443 16.938 -13.456 1.00 9.86 203 ARG A CA 1
ATOM 1663 C C . ARG A 1 203 ? 60.930 17.307 -14.860 1.00 9.55 203 ARG A C 1
ATOM 1664 O O . ARG A 1 203 ? 60.356 18.161 -15.531 1.00 10.06 203 ARG A O 1
ATOM 1672 N N . MET A 1 204 ? 62.059 16.711 -15.216 1.00 9.20 204 MET A N 1
ATOM 1673 C CA . MET A 1 204 ? 62.769 17.026 -16.438 1.00 9.55 204 MET A CA 1
ATOM 1674 C C . MET A 1 204 ? 62.553 15.947 -17.487 1.00 10.55 204 MET A C 1
ATOM 1675 O O . MET A 1 204 ? 62.524 14.758 -17.165 1.00 11.04 204 MET A O 1
ATOM 1680 N N . ASN A 1 205 ? 62.515 16.359 -18.769 1.00 11.08 205 ASN A N 1
ATOM 1681 C CA . ASN A 1 205 ? 62.370 15.414 -19.875 1.00 11.24 205 ASN A CA 1
ATOM 1682 C C . ASN A 1 205 ? 63.717 14.888 -20.387 1.00 10.87 205 ASN A C 1
ATOM 1683 O O . ASN A 1 205 ? 63.762 13.803 -20.969 1.00 10.73 205 ASN A O 1
ATOM 1688 N N . ASN A 1 206 ? 64.814 15.636 -20.187 1.00 9.60 206 ASN A N 1
ATOM 1689 C CA . ASN A 1 206 ? 66.131 15.235 -20.660 1.00 10.86 206 ASN A CA 1
ATOM 1690 C C . ASN A 1 206 ? 67.187 16.068 -19.931 1.00 10.48 206 ASN A C 1
ATOM 1691 O O . ASN A 1 206 ? 66.856 16.975 -19.177 1.00 9.44 206 ASN A O 1
ATOM 1696 N N . PHE A 1 207 ? 68.461 15.762 -20.194 1.00 10.82 207 PHE A N 1
ATOM 1697 C CA . PHE A 1 207 ? 69.554 16.377 -19.468 1.00 11.97 207 PHE A CA 1
ATOM 1698 C C . PHE A 1 207 ? 69.675 17.874 -19.731 1.00 11.04 207 PHE A C 1
ATOM 1699 O O . PHE A 1 207 ? 70.247 18.565 -18.868 1.00 12.43 207 PHE A O 1
ATOM 1707 N N . SER A 1 208 ? 69.244 18.350 -20.915 1.00 10.33 208 SER A N 1
ATOM 1708 C CA . SER A 1 208 ? 69.285 19.781 -21.224 1.00 10.81 208 SER A CA 1
ATOM 1709 C C . SER A 1 208 ? 68.430 20.625 -20.267 1.00 10.94 208 SER A C 1
ATOM 1710 O O . SER A 1 208 ? 68.592 21.857 -20.253 1.00 11.40 208 SER A O 1
ATOM 1713 N N . GLU A 1 209 ? 67.514 20.018 -19.507 1.00 10.35 209 GLU A N 1
ATOM 1714 C CA . GLU A 1 209 ? 66.661 20.742 -18.568 1.00 10.21 209 GLU A CA 1
ATOM 1715 C C . GLU A 1 209 ? 67.275 20.748 -17.161 1.00 9.97 209 GLU A C 1
ATOM 1716 O O . GLU A 1 209 ? 66.676 21.269 -16.204 1.00 9.65 209 GLU A O 1
ATOM 1722 N N . ILE A 1 210 ? 68.510 20.234 -17.017 1.00 8.30 210 ILE A N 1
ATOM 1723 C CA . ILE A 1 210 ? 69.268 20.458 -15.788 1.00 8.74 210 ILE A CA 1
ATOM 1724 C C . ILE A 1 210 ? 69.955 21.820 -15.881 1.00 9.64 210 ILE A C 1
ATOM 1725 O O . ILE A 1 210 ? 70.792 22.054 -16.773 1.00 9.80 210 ILE A O 1
ATOM 1730 N N . ILE A 1 211 ? 69.604 22.724 -14.946 1.00 10.20 211 ILE A N 1
ATOM 1731 C CA . ILE A 1 211 ? 70.238 24.025 -14.861 1.00 10.06 211 ILE A CA 1
ATOM 1732 C C . ILE A 1 211 ? 70.897 24.165 -13.494 1.00 11.02 211 ILE A C 1
ATOM 1733 O O . ILE A 1 211 ? 70.433 23.603 -12.500 1.00 12.03 211 ILE A O 1
ATOM 1738 N N . PRO A 1 212 ? 71.953 25.002 -13.378 1.00 10.17 212 PRO A N 1
ATOM 1739 C CA . PRO A 1 212 ? 72.548 25.292 -12.073 1.00 9.14 212 PRO A CA 1
ATOM 1740 C C . PRO A 1 212 ? 71.572 25.935 -11.116 1.00 8.81 212 PRO A C 1
ATOM 1741 O O . PRO A 1 212 ? 70.563 26.477 -11.493 1.00 7.97 212 PRO A O 1
ATOM 1745 N N . PRO A 1 213 ? 71.831 25.855 -9.791 1.00 8.45 213 PRO A N 1
ATOM 1746 C CA . PRO A 1 213 ? 70.997 26.546 -8.814 1.00 8.62 213 PRO A CA 1
ATOM 1747 C C . PRO A 1 213 ? 71.247 28.073 -8.792 1.00 9.58 213 PRO A C 1
ATOM 1748 O O . PRO A 1 213 ? 71.812 28.623 -7.865 1.00 10.79 213 PRO A O 1
ATOM 1752 N N . ARG A 1 214 ? 70.974 28.736 -9.906 1.00 10.02 214 ARG A N 1
ATOM 1753 C CA . ARG A 1 214 ? 71.038 30.198 -10.036 1.00 9.48 214 ARG A CA 1
ATOM 1754 C C . ARG A 1 214 ? 70.034 30.895 -9.107 1.00 9.26 214 ARG A C 1
ATOM 1755 O O . ARG A 1 214 ? 69.197 30.272 -8.444 1.00 10.69 214 ARG A O 1
ATOM 1763 N N . PHE A 1 215 ? 70.021 32.232 -9.193 1.00 8.41 215 PHE A N 1
ATOM 1764 C CA . PHE A 1 215 ? 69.074 33.114 -8.527 1.00 8.63 215 PHE A CA 1
ATOM 1765 C C . PHE A 1 215 ? 67.636 32.671 -8.709 1.00 8.08 215 PHE A C 1
ATOM 1766 O O . PHE A 1 215 ? 67.216 32.531 -9.844 1.00 7.40 215 PHE A O 1
ATOM 1774 N N . ILE A 1 216 ? 66.940 32.484 -7.572 1.00 7.09 216 ILE A N 1
ATOM 1775 C CA . ILE A 1 216 ? 65.535 32.068 -7.554 1.00 8.05 216 ILE A CA 1
ATOM 1776 C C . ILE A 1 216 ? 64.688 33.005 -6.687 1.00 8.54 216 ILE A C 1
ATOM 1777 O O . ILE A 1 216 ? 63.556 32.644 -6.325 1.00 8.72 216 ILE A O 1
ATOM 1782 N N . GLY A 1 217 ? 65.209 34.213 -6.420 1.00 8.16 217 GLY A N 1
ATOM 1783 C CA . GLY A 1 217 ? 64.584 35.158 -5.530 1.00 11.11 217 GLY A CA 1
ATOM 1784 C C . GLY A 1 217 ? 65.135 34.894 -4.121 1.00 11.89 217 GLY A C 1
ATOM 1785 O O . GLY A 1 217 ? 65.217 33.762 -3.693 1.00 11.49 217 GLY A O 1
ATOM 1786 N N . ASP A 1 218 ? 65.634 35.916 -3.452 1.00 14.29 218 ASP A N 1
ATOM 1787 C CA . ASP A 1 218 ? 66.369 35.644 -2.216 1.00 17.85 218 ASP A CA 1
ATOM 1788 C C . ASP A 1 218 ? 65.362 35.216 -1.141 1.00 16.28 218 ASP A C 1
ATOM 1789 O O . ASP A 1 218 ? 64.235 35.681 -1.071 1.00 19.78 218 ASP A O 1
ATOM 1794 N N . GLY A 1 219 ? 65.703 34.177 -0.384 1.00 16.28 219 GLY A N 1
ATOM 1795 C CA . GLY A 1 219 ? 64.778 33.673 0.622 1.00 15.32 219 GLY A CA 1
ATOM 1796 C C . GLY A 1 219 ? 63.996 32.462 0.134 1.00 13.70 219 GLY A C 1
ATOM 1797 O O . GLY A 1 219 ? 63.417 31.765 0.936 1.00 14.69 219 GLY A O 1
ATOM 1798 N N . ASN A 1 220 ? 63.953 32.192 -1.189 1.00 10.77 220 ASN A N 1
ATOM 1799 C CA . ASN A 1 220 ? 63.231 31.035 -1.665 1.00 9.32 220 ASN A CA 1
ATOM 1800 C C . ASN A 1 220 ? 64.115 29.786 -1.579 1.00 8.74 220 ASN A C 1
ATOM 1801 O O . ASN A 1 220 ? 65.321 29.875 -1.339 1.00 9.05 220 ASN A O 1
ATOM 1806 N N . PHE A 1 221 ? 63.485 28.621 -1.716 1.00 8.86 221 PHE A N 1
ATOM 1807 C CA . PHE A 1 221 ? 64.120 27.359 -1.337 1.00 9.74 221 PHE A CA 1
ATOM 1808 C C . PHE A 1 221 ? 64.497 26.545 -2.571 1.00 8.64 221 PHE A C 1
ATOM 1809 O O . PHE A 1 221 ? 63.622 25.950 -3.187 1.00 7.95 221 PHE A O 1
ATOM 1817 N N . MET A 1 222 ? 65.804 26.399 -2.804 1.00 7.90 222 MET A N 1
ATOM 1818 C CA . MET A 1 222 ? 66.344 25.670 -3.942 1.00 7.67 222 MET A CA 1
ATOM 1819 C C . MET A 1 222 ? 66.133 24.173 -3.722 1.00 8.09 222 MET A C 1
ATOM 1820 O O . MET A 1 222 ? 66.116 23.693 -2.571 1.00 7.41 222 MET A O 1
ATOM 1825 N N . ASN A 1 223 ? 65.996 23.451 -4.807 1.00 7.55 223 ASN A N 1
ATOM 1826 C CA . ASN A 1 223 ? 65.922 21.988 -4.751 1.00 8.79 223 ASN A CA 1
ATOM 1827 C C . ASN A 1 223 ? 67.149 21.427 -4.010 1.00 9.39 223 ASN A C 1
ATOM 1828 O O . ASN A 1 223 ? 68.308 21.671 -4.351 1.00 9.58 223 ASN A O 1
ATOM 1833 N N . PRO A 1 224 ? 66.956 20.755 -2.863 1.00 9.78 224 PRO A N 1
ATOM 1834 C CA . PRO A 1 224 ? 68.105 20.405 -2.038 1.00 9.55 224 PRO A CA 1
ATOM 1835 C C . PRO A 1 224 ? 68.995 19.312 -2.617 1.00 8.90 224 PRO A C 1
ATOM 1836 O O . PRO A 1 224 ? 70.198 19.377 -2.425 1.00 8.22 224 PRO A O 1
ATOM 1840 N N . GLY A 1 225 ? 68.420 18.299 -3.274 1.00 9.52 225 GLY A N 1
ATOM 1841 C CA . GLY A 1 225 ? 69.232 17.311 -3.958 1.00 10.83 225 GLY A CA 1
ATOM 1842 C C . GLY A 1 225 ? 70.105 17.958 -5.030 1.00 10.62 225 GLY A C 1
ATOM 1843 O O . GLY A 1 225 ? 71.285 17.592 -5.166 1.00 9.68 225 GLY A O 1
ATOM 1844 N N . LYS A 1 226 ? 69.532 18.952 -5.740 1.00 11.55 226 LYS A N 1
ATOM 1845 C CA . LYS A 1 226 ? 70.282 19.626 -6.785 1.00 11.96 226 LYS A CA 1
ATOM 1846 C C . LYS A 1 226 ? 71.411 20.472 -6.176 1.00 10.43 226 LYS A C 1
ATOM 1847 O O . LYS A 1 226 ? 72.520 20.445 -6.670 1.00 9.13 226 LYS A O 1
ATOM 1853 N N . LEU A 1 227 ? 71.166 21.134 -5.040 1.00 11.02 227 LEU A N 1
ATOM 1854 C CA . LEU A 1 227 ? 72.182 21.978 -4.397 1.00 9.97 227 LEU A CA 1
ATOM 1855 C C . LEU A 1 227 ? 73.345 21.108 -3.897 1.00 8.93 227 LEU A C 1
ATOM 1856 O O . LEU A 1 227 ? 74.520 21.495 -4.004 1.00 8.46 227 LEU A O 1
ATOM 1861 N N . LEU A 1 228 ? 73.014 19.944 -3.305 1.00 9.98 228 LEU A N 1
ATOM 1862 C CA . LEU A 1 228 ? 74.002 19.000 -2.784 1.00 10.30 228 LEU A CA 1
ATOM 1863 C C . LEU A 1 228 ? 74.886 18.510 -3.928 1.00 10.59 228 LEU A C 1
ATOM 1864 O O . LEU A 1 228 ? 76.129 18.504 -3.844 1.00 9.43 228 LEU A O 1
ATOM 1869 N N . ASP A 1 229 ? 74.237 18.122 -5.027 1.00 9.74 229 ASP A N 1
ATOM 1870 C CA . ASP A 1 229 ? 74.991 17.685 -6.199 1.00 9.52 229 ASP A CA 1
ATOM 1871 C C . ASP A 1 229 ? 75.838 18.822 -6.785 1.00 8.46 229 ASP A C 1
ATOM 1872 O O . ASP A 1 229 ? 76.924 18.573 -7.345 1.00 8.55 229 ASP A O 1
ATOM 1877 N N . TRP A 1 230 ? 75.313 20.049 -6.753 1.00 7.69 230 TRP A N 1
ATOM 1878 C CA . TRP A 1 230 ? 76.071 21.210 -7.198 1.00 7.87 230 TRP A CA 1
ATOM 1879 C C . TRP A 1 230 ? 77.397 21.329 -6.450 1.00 7.64 230 TRP A C 1
ATOM 1880 O O . TRP A 1 230 ? 78.420 21.648 -7.034 1.00 7.18 230 TRP A O 1
ATOM 1891 N N . LYS A 1 231 ? 77.387 21.086 -5.139 1.00 7.64 231 LYS A N 1
ATOM 1892 C CA . LYS A 1 231 ? 78.597 21.220 -4.352 1.00 6.80 231 LYS A CA 1
ATOM 1893 C C . LYS A 1 231 ? 79.557 20.075 -4.670 1.00 6.99 231 LYS A C 1
ATOM 1894 O O . LYS A 1 231 ? 80.755 20.300 -4.767 1.00 6.85 231 LYS A O 1
ATOM 1900 N N . ARG A 1 232 ? 79.031 18.878 -4.938 1.00 7.26 232 ARG A N 1
ATOM 1901 C CA . ARG A 1 232 ? 79.871 17.756 -5.316 1.00 7.40 232 ARG A CA 1
ATOM 1902 C C . ARG A 1 232 ? 80.487 18.009 -6.691 1.00 7.21 232 ARG A C 1
ATOM 1903 O O . ARG A 1 232 ? 81.699 17.858 -6.902 1.00 7.20 232 ARG A O 1
ATOM 1911 N N . PHE A 1 233 ? 79.647 18.448 -7.615 1.00 7.75 233 PHE A N 1
ATOM 1912 C CA . PHE A 1 233 ? 80.089 18.831 -8.971 1.00 7.93 233 PHE A CA 1
ATOM 1913 C C . PHE A 1 233 ? 81.179 19.920 -8.975 1.00 7.63 233 PHE A C 1
ATOM 1914 O O . PHE A 1 233 ? 82.183 19.825 -9.715 1.00 7.95 233 PHE A O 1
ATOM 1922 N N . SER A 1 234 ? 80.970 20.955 -8.184 1.00 8.10 234 SER A N 1
ATOM 1923 C CA . SER A 1 234 ? 81.905 22.075 -8.083 1.00 8.12 234 SER A CA 1
ATOM 1924 C C . SER A 1 234 ? 83.275 21.602 -7.584 1.00 8.48 234 SER A C 1
ATOM 1925 O O . SER A 1 234 ? 84.313 21.996 -8.133 1.00 8.43 234 SER A O 1
ATOM 1928 N N . SER A 1 235 ? 83.303 20.754 -6.549 1.00 8.29 235 SER A N 1
ATOM 1929 C CA . SER A 1 235 ? 84.539 20.140 -6.074 1.00 8.82 235 SER A CA 1
ATOM 1930 C C . SER A 1 235 ? 85.162 19.247 -7.153 1.00 8.69 235 SER A C 1
ATOM 1931 O O . SER A 1 235 ? 86.369 19.297 -7.340 1.00 9.36 235 SER A O 1
ATOM 1934 N N . ASP A 1 236 ? 84.371 18.415 -7.838 1.00 9.13 236 ASP A N 1
ATOM 1935 C CA . ASP A 1 236 ? 84.870 17.538 -8.894 1.00 9.39 236 ASP A CA 1
ATOM 1936 C C . ASP A 1 236 ? 85.433 18.344 -10.062 1.00 9.58 236 ASP A C 1
ATOM 1937 O O . ASP A 1 236 ? 86.390 17.894 -10.704 1.00 9.28 236 ASP A O 1
ATOM 1942 N N . ALA A 1 237 ? 84.809 19.483 -10.390 1.00 8.80 237 ALA A N 1
ATOM 1943 C CA . ALA A 1 237 ? 85.218 20.188 -11.599 1.00 8.66 237 ALA A CA 1
ATOM 1944 C C . ALA A 1 237 ? 86.628 20.757 -11.358 1.00 8.35 237 ALA A C 1
ATOM 1945 O O . ALA A 1 237 ? 87.448 20.805 -12.265 1.00 8.63 237 ALA A O 1
ATOM 1947 N N . LEU A 1 238 ? 86.885 21.233 -10.123 1.00 7.61 238 LEU A N 1
ATOM 1948 C CA . LEU A 1 238 ? 88.191 21.788 -9.783 1.00 8.07 238 LEU A CA 1
ATOM 1949 C C . LEU A 1 238 ? 89.177 20.631 -9.634 1.00 8.36 238 LEU A C 1
ATOM 1950 O O . LEU A 1 238 ? 90.318 20.778 -10.041 1.00 8.28 238 LEU A O 1
ATOM 1955 N N . LEU A 1 239 ? 88.724 19.464 -9.156 1.00 7.83 239 LEU A N 1
ATOM 1956 C CA . LEU A 1 239 ? 89.602 18.302 -9.095 1.00 8.74 239 LEU A CA 1
ATOM 1957 C C . LEU A 1 239 ? 90.098 17.895 -10.488 1.00 9.14 239 LEU A C 1
ATOM 1958 O O . LEU A 1 239 ? 91.295 17.594 -10.685 1.00 10.08 239 LEU A O 1
ATOM 1963 N N . ASP A 1 240 ? 89.190 17.859 -11.457 1.00 9.65 240 ASP A N 1
ATOM 1964 C CA . ASP A 1 240 ? 89.532 17.612 -12.842 1.00 10.39 240 ASP A CA 1
ATOM 1965 C C . ASP A 1 240 ? 90.594 18.588 -13.330 1.00 10.26 240 ASP A C 1
ATOM 1966 O O . ASP A 1 240 ? 91.514 18.163 -14.044 1.00 12.11 240 ASP A O 1
ATOM 1971 N N . PHE A 1 241 ? 90.414 19.877 -13.022 1.00 9.21 241 PHE A N 1
ATOM 1972 C CA . PHE A 1 241 ? 91.372 20.898 -13.412 1.00 10.18 241 PHE A CA 1
ATOM 1973 C C . PHE A 1 241 ? 92.737 20.603 -12.795 1.00 10.22 241 PHE A C 1
ATOM 1974 O O . PHE A 1 241 ? 93.731 20.583 -13.520 1.00 10.79 241 PHE A O 1
ATOM 1982 N N . TYR A 1 242 ? 92.780 20.345 -11.462 1.00 10.13 242 TYR A N 1
ATOM 1983 C CA . TYR A 1 242 ? 94.000 20.021 -10.756 1.00 9.76 242 TYR A CA 1
ATOM 1984 C C . TYR A 1 242 ? 94.709 18.824 -11.392 1.00 10.56 242 TYR A C 1
ATOM 1985 O O . TYR A 1 242 ? 95.903 18.891 -11.687 1.00 9.52 242 TYR A O 1
ATOM 1994 N N . LYS A 1 243 ? 93.941 17.764 -11.712 1.00 10.29 243 LYS A N 1
ATOM 1995 C CA . LYS A 1 243 ? 94.540 16.548 -12.224 1.00 10.90 243 LYS A CA 1
ATOM 1996 C C . LYS A 1 243 ? 95.168 16.786 -13.599 1.00 9.79 243 LYS A C 1
ATOM 1997 O O . LYS A 1 243 ? 96.244 16.260 -13.880 1.00 10.30 243 LYS A O 1
ATOM 2003 N N . ALA A 1 244 ? 94.537 17.658 -14.394 1.00 10.19 244 ALA A N 1
ATOM 2004 C CA . ALA A 1 244 ? 95.062 18.001 -15.716 1.00 10.16 244 ALA A CA 1
ATOM 2005 C C . ALA A 1 244 ? 96.369 18.807 -15.594 1.00 10.75 244 ALA A C 1
ATOM 2006 O O . ALA A 1 244 ? 97.317 18.546 -16.340 1.00 10.19 244 ALA A O 1
ATOM 2008 N N . GLU A 1 245 ? 96.422 19.777 -14.668 1.00 11.12 245 GLU A N 1
ATOM 2009 C CA . GLU A 1 245 ? 97.653 20.549 -14.456 1.00 11.55 245 GLU A CA 1
ATOM 2010 C C . GLU A 1 245 ? 98.768 19.617 -13.970 1.00 11.00 245 GLU A C 1
ATOM 2011 O O . GLU A 1 245 ? 99.913 19.679 -14.427 1.00 11.92 245 GLU A O 1
ATOM 2017 N N . ARG A 1 246 ? 98.467 18.862 -12.915 1.00 11.48 246 ARG A N 1
ATOM 2018 C CA . ARG A 1 246 ? 99.378 17.860 -12.393 1.00 13.05 246 ARG A CA 1
ATOM 2019 C C . ARG A 1 246 ? 99.982 17.025 -13.522 1.00 13.70 246 ARG A C 1
ATOM 2020 O O . ARG A 1 246 ? 101.215 16.875 -13.598 1.00 12.25 246 ARG A O 1
ATOM 2028 N N . ASP A 1 247 ? 99.102 16.401 -14.325 1.00 14.18 247 ASP A N 1
ATOM 2029 C CA . ASP A 1 247 ? 99.536 15.461 -15.353 1.00 14.62 247 ASP A CA 1
ATOM 2030 C C . ASP A 1 247 ? 100.448 16.163 -16.359 1.00 15.31 247 ASP A C 1
ATOM 2031 O O . ASP A 1 247 ? 101.434 15.551 -16.825 1.00 16.23 247 ASP A O 1
ATOM 2036 N N . ALA A 1 248 ? 100.122 17.427 -16.688 1.00 12.64 248 ALA A N 1
ATOM 2037 C CA . ALA A 1 248 ? 100.869 18.203 -17.675 1.00 13.28 248 ALA A CA 1
ATOM 2038 C C . ALA A 1 248 ? 102.291 18.494 -17.174 1.00 12.25 248 ALA A C 1
ATOM 2039 O O . ALA A 1 248 ? 103.268 18.433 -17.931 1.00 12.02 248 ALA A O 1
ATOM 2041 N N . LEU A 1 249 ? 102.446 18.717 -15.846 1.00 11.35 249 LEU A N 1
ATOM 2042 C CA . LEU A 1 249 ? 103.759 18.942 -15.264 1.00 10.41 249 LEU A CA 1
ATOM 2043 C C . LEU A 1 249 ? 104.533 17.629 -15.230 1.00 11.28 249 LEU A C 1
ATOM 2044 O O . LEU A 1 249 ? 105.720 17.609 -15.582 1.00 10.65 249 LEU A O 1
ATOM 2049 N N . LEU A 1 250 ? 103.882 16.585 -14.703 1.00 12.18 250 LEU A N 1
ATOM 2050 C CA . LEU A 1 250 ? 104.551 15.305 -14.464 1.00 13.04 250 LEU A CA 1
ATOM 2051 C C . LEU A 1 250 ? 104.990 14.602 -15.754 1.00 15.69 250 LEU A C 1
ATOM 2052 O O . LEU A 1 250 ? 105.979 13.859 -15.700 1.00 16.07 250 LEU A O 1
ATOM 2057 N N . GLU A 1 251 ? 104.319 14.834 -16.888 1.00 15.39 251 GLU A N 1
ATOM 2058 C CA . GLU A 1 251 ? 104.698 14.194 -18.143 1.00 19.71 251 GLU A CA 1
ATOM 2059 C C . GLU A 1 251 ? 106.095 14.634 -18.596 1.00 20.41 251 GLU A C 1
ATOM 2060 O O . GLU A 1 251 ? 106.818 13.828 -19.176 1.00 18.30 251 GLU A O 1
ATOM 2066 N N . ILE A 1 252 ? 106.486 15.877 -18.278 1.00 16.80 252 ILE A N 1
ATOM 2067 C CA . ILE A 1 252 ? 107.754 16.472 -18.684 1.00 17.26 252 ILE A CA 1
ATOM 2068 C C . ILE A 1 252 ? 108.766 16.428 -17.539 1.00 16.21 252 ILE A C 1
ATOM 2069 O O . ILE A 1 252 ? 109.961 16.202 -17.768 1.00 16.46 252 ILE A O 1
ATOM 2074 N N . ALA A 1 253 ? 108.307 16.721 -16.311 1.00 15.12 253 ALA A N 1
ATOM 2075 C CA . ALA A 1 253 ? 109.200 16.977 -15.201 1.00 14.92 253 ALA A CA 1
ATOM 2076 C C . ALA A 1 253 ? 108.655 16.289 -13.972 1.00 16.49 253 ALA A C 1
ATOM 2077 O O . ALA A 1 253 ? 108.112 16.956 -13.094 1.00 15.48 253 ALA A O 1
ATOM 2079 N N . PRO A 1 254 ? 108.778 14.937 -13.884 1.00 17.34 254 PRO A N 1
ATOM 2080 C CA . PRO A 1 254 ? 108.245 14.210 -12.745 1.00 16.72 254 PRO A CA 1
ATOM 2081 C C . PRO A 1 254 ? 109.013 14.564 -11.476 1.00 17.85 254 PRO A C 1
ATOM 2082 O O . PRO A 1 254 ? 110.240 14.406 -11.415 1.00 20.28 254 PRO A O 1
ATOM 2086 N N . LYS A 1 255 ? 108.292 15.100 -10.484 1.00 17.40 255 LYS A N 1
ATOM 2087 C CA . LYS A 1 255 ? 108.813 15.428 -9.163 1.00 16.80 255 LYS A CA 1
ATOM 2088 C C . LYS A 1 255 ? 107.666 15.219 -8.188 1.00 14.18 255 LYS A C 1
ATOM 2089 O O . LYS A 1 255 ? 106.504 15.328 -8.569 1.00 12.67 255 LYS A O 1
ATOM 2095 N N . PRO A 1 256 ? 107.907 15.046 -6.880 1.00 13.20 256 PRO A N 1
ATOM 2096 C CA . PRO A 1 256 ? 106.797 15.023 -5.945 1.00 11.39 256 PRO A CA 1
ATOM 2097 C C . PRO A 1 256 ? 105.938 16.273 -6.080 1.00 10.96 256 PRO A C 1
ATOM 2098 O O . PRO A 1 256 ? 106.435 17.390 -6.276 1.00 12.15 256 PRO A O 1
ATOM 2102 N N . GLN A 1 257 ? 104.630 16.086 -6.040 1.00 10.08 257 GLN A N 1
ATOM 2103 C CA . GLN A 1 257 ? 103.763 17.215 -6.255 1.00 9.91 257 GLN A CA 1
ATOM 2104 C C . GLN A 1 257 ? 102.573 17.175 -5.323 1.00 9.43 257 GLN A C 1
ATOM 2105 O O . GLN A 1 257 ? 102.071 16.097 -4.967 1.00 9.59 257 GLN A O 1
ATOM 2111 N N . THR A 1 258 ? 102.040 18.378 -5.055 1.00 9.55 258 THR A N 1
ATOM 2112 C CA . THR A 1 258 ? 100.903 18.526 -4.171 1.00 9.22 258 THR A CA 1
ATOM 2113 C C . THR A 1 258 ? 100.120 19.744 -4.641 1.00 9.07 258 THR A C 1
ATOM 2114 O O . THR A 1 258 ? 100.634 20.480 -5.475 1.00 9.09 258 THR A O 1
ATOM 2118 N N . THR A 1 259 ? 98.898 19.891 -4.140 1.00 9.39 259 THR A N 1
ATOM 2119 C CA . THR A 1 259 ? 98.233 21.188 -4.133 1.00 9.30 259 THR A CA 1
ATOM 2120 C C . THR A 1 259 ? 97.765 21.464 -2.712 1.00 10.19 259 THR A C 1
ATOM 2121 O O . THR A 1 259 ? 97.478 20.528 -1.986 1.00 9.84 259 THR A O 1
ATOM 2125 N N . ASN A 1 260 ? 97.714 22.757 -2.319 1.00 10.70 260 ASN A N 1
ATOM 2126 C CA . ASN A 1 260 ? 97.514 23.073 -0.910 1.00 10.52 260 ASN A CA 1
ATOM 2127 C C . ASN A 1 260 ? 96.021 23.141 -0.582 1.00 11.22 260 ASN A C 1
ATOM 2128 O O . ASN A 1 260 ? 95.250 23.915 -1.233 1.00 11.66 260 ASN A O 1
ATOM 2133 N N . PHE A 1 261 ? 95.649 22.413 0.505 1.00 9.72 261 PHE A N 1
ATOM 2134 C CA . PHE A 1 261 ? 94.266 22.343 0.988 1.00 10.01 261 PHE A CA 1
ATOM 2135 C C . PHE A 1 261 ? 93.976 23.434 2.023 1.00 9.56 261 PHE A C 1
ATOM 2136 O O . PHE A 1 261 ? 94.884 24.169 2.405 1.00 9.31 261 PHE A O 1
ATOM 2144 N N . MET A 1 262 ? 92.707 23.563 2.443 1.00 9.24 262 MET A N 1
ATOM 2145 C CA . MET A 1 262 ? 92.316 24.529 3.450 1.00 10.82 262 MET A CA 1
ATOM 2146 C C . MET A 1 262 ? 91.528 23.790 4.551 1.00 9.96 262 MET A C 1
ATOM 2147 O O . MET A 1 262 ? 90.370 24.092 4.857 1.00 9.81 262 MET A O 1
ATOM 2152 N N . VAL A 1 263 ? 92.131 22.735 5.087 1.00 10.02 263 VAL A N 1
ATOM 2153 C CA . VAL A 1 263 ? 91.485 21.915 6.095 1.00 11.03 263 VAL A CA 1
ATOM 2154 C C . VAL A 1 263 ? 91.477 22.681 7.408 1.00 11.24 263 VAL A C 1
ATOM 2155 O O . VAL A 1 263 ? 92.525 23.084 7.896 1.00 10.91 263 VAL A O 1
ATOM 2159 N N . SER A 1 264 ? 90.265 22.921 7.911 1.00 12.48 264 SER A N 1
ATOM 2160 C CA . SER A 1 264 ? 90.017 23.559 9.196 1.00 13.49 264 SER A CA 1
ATOM 2161 C C . SER A 1 264 ? 88.636 23.099 9.622 1.00 15.70 264 SER A C 1
ATOM 2162 O O . SER A 1 264 ? 87.912 22.581 8.776 1.00 14.03 264 SER A O 1
ATOM 2165 N N . ALA A 1 265 ? 88.263 23.262 10.905 1.00 11.88 265 ALA A N 1
ATOM 2166 C CA . ALA A 1 265 ? 87.027 22.674 11.377 1.00 12.68 265 ALA A CA 1
ATOM 2167 C C . ALA A 1 265 ? 85.844 23.104 10.512 1.00 10.51 265 ALA A C 1
ATOM 2168 O O . ALA A 1 265 ? 84.964 22.294 10.253 1.00 10.70 265 ALA A O 1
ATOM 2170 N N . GLY A 1 266 ? 85.784 24.382 10.101 1.00 9.77 266 GLY A N 1
ATOM 2171 C CA . GLY A 1 266 ? 84.595 24.893 9.439 1.00 11.10 266 GLY A CA 1
ATOM 2172 C C . GLY A 1 266 ? 84.717 25.090 7.916 1.00 11.87 266 GLY A C 1
ATOM 2173 O O . GLY A 1 266 ? 83.756 25.569 7.303 1.00 14.06 266 GLY A O 1
ATOM 2174 N N . CYS A 1 267 ? 85.841 24.698 7.299 1.00 11.25 267 CYS A N 1
ATOM 2175 C CA . CYS A 1 267 ? 86.012 24.900 5.842 1.00 11.61 267 CYS A CA 1
ATOM 2176 C C . CYS A 1 267 ? 85.668 23.637 5.062 1.00 11.60 267 CYS A C 1
ATOM 2177 O O . CYS A 1 267 ? 86.322 22.582 5.191 1.00 11.76 267 CYS A O 1
ATOM 2180 N N . THR A 1 268 ? 84.649 23.726 4.194 1.00 10.14 268 THR A N 1
ATOM 2181 C CA . THR A 1 268 ? 84.265 22.571 3.393 1.00 10.36 268 THR A CA 1
ATOM 2182 C C . THR A 1 268 ? 84.033 22.958 1.930 1.00 10.12 268 THR A C 1
ATOM 2183 O O . THR A 1 268 ? 83.143 22.436 1.261 1.00 9.85 268 THR A O 1
ATOM 2187 N N . VAL A 1 269 ? 84.874 23.828 1.416 1.00 9.74 269 VAL A N 1
ATOM 2188 C CA . VAL A 1 269 ? 84.818 24.269 0.026 1.00 11.70 269 VAL A CA 1
ATOM 2189 C C . VAL A 1 269 ? 84.941 23.097 -0.955 1.00 13.16 269 VAL A C 1
ATOM 2190 O O . VAL A 1 269 ? 84.288 23.079 -2.021 1.00 13.48 269 VAL A O 1
ATOM 2194 N N . LEU A 1 270 ? 85.841 22.145 -0.638 1.00 11.39 270 LEU A N 1
ATOM 2195 C CA . LEU A 1 270 ? 86.069 20.955 -1.430 1.00 11.03 270 LEU A CA 1
ATOM 2196 C C . LEU A 1 270 ? 85.909 19.743 -0.533 1.00 10.04 270 LEU A C 1
ATOM 2197 O O . LEU A 1 270 ? 86.005 19.859 0.699 1.00 9.56 270 LEU A O 1
ATOM 2202 N N . ASP A 1 271 ? 85.628 18.592 -1.136 1.00 10.39 271 ASP A N 1
ATOM 2203 C CA . ASP A 1 271 ? 85.767 17.345 -0.406 1.00 9.49 271 ASP A CA 1
ATOM 2204 C C . ASP A 1 271 ? 87.246 16.994 -0.304 1.00 9.30 271 ASP A C 1
ATOM 2205 O O . ASP A 1 271 ? 87.802 16.305 -1.150 1.00 9.27 271 ASP A O 1
ATOM 2210 N N . TYR A 1 272 ? 87.894 17.497 0.770 1.00 9.93 272 TYR A N 1
ATOM 2211 C CA . TYR A 1 272 ? 89.343 17.398 0.854 1.00 8.81 272 TYR A CA 1
ATOM 2212 C C . TYR A 1 272 ? 89.757 15.932 0.983 1.00 9.28 272 TYR A C 1
ATOM 2213 O O . TYR A 1 272 ? 90.884 15.616 0.598 1.00 9.80 272 TYR A O 1
ATOM 2222 N N . ASP A 1 273 ? 88.911 15.074 1.587 1.00 9.06 273 ASP A N 1
ATOM 2223 C CA . ASP A 1 273 ? 89.289 13.669 1.687 1.00 9.40 273 ASP A CA 1
ATOM 2224 C C . ASP A 1 273 ? 89.409 13.058 0.288 1.00 10.45 273 ASP A C 1
ATOM 2225 O O . ASP A 1 273 ? 90.355 12.278 0.015 1.00 10.82 273 ASP A O 1
ATOM 2230 N N . LYS A 1 274 ? 88.432 13.371 -0.562 1.00 10.69 274 LYS A N 1
ATOM 2231 C CA . LYS A 1 274 ? 88.470 12.891 -1.936 1.00 10.32 274 LYS A CA 1
ATOM 2232 C C . LYS A 1 274 ? 89.737 13.379 -2.636 1.00 9.87 274 LYS A C 1
ATOM 2233 O O . LYS A 1 274 ? 90.470 12.578 -3.259 1.00 10.27 274 LYS A O 1
ATOM 2239 N N . TRP A 1 275 ? 89.971 14.691 -2.569 1.00 9.89 275 TRP A N 1
ATOM 2240 C CA . TRP A 1 275 ? 91.168 15.295 -3.152 1.00 10.07 275 TRP A CA 1
ATOM 2241 C C . TRP A 1 275 ? 92.450 14.640 -2.688 1.00 9.66 275 TRP A C 1
ATOM 2242 O O . TRP A 1 275 ? 93.387 14.604 -3.460 1.00 9.58 275 TRP A O 1
ATOM 2253 N N . GLY A 1 276 ? 92.520 14.236 -1.404 1.00 8.62 276 GLY A N 1
ATOM 2254 C CA . GLY A 1 276 ? 93.693 13.607 -0.856 1.00 10.26 276 GLY A CA 1
ATOM 2255 C C . GLY A 1 276 ? 94.134 12.364 -1.619 1.00 11.37 276 GLY A C 1
ATOM 2256 O O . GLY A 1 276 ? 95.272 11.928 -1.431 1.00 11.17 276 GLY A O 1
ATOM 2257 N N . HIS A 1 277 ? 93.222 11.783 -2.418 1.00 11.82 277 HIS A N 1
ATOM 2258 C CA . HIS A 1 277 ? 93.555 10.613 -3.214 1.00 14.39 277 HIS A CA 1
ATOM 2259 C C . HIS A 1 277 ? 94.350 10.979 -4.459 1.00 14.92 277 HIS A C 1
ATOM 2260 O O . HIS A 1 277 ? 94.835 10.062 -5.099 1.00 14.43 277 HIS A O 1
ATOM 2267 N N . ASP A 1 278 ? 94.512 12.280 -4.785 1.00 13.07 278 ASP A N 1
ATOM 2268 C CA . ASP A 1 278 ? 95.131 12.683 -6.041 1.00 13.10 278 ASP A CA 1
ATOM 2269 C C . ASP A 1 278 ? 96.429 13.482 -5.844 1.00 11.38 278 ASP A C 1
ATOM 2270 O O . ASP A 1 278 ? 97.038 13.844 -6.827 1.00 10.77 278 ASP A O 1
ATOM 2275 N N . VAL A 1 279 ? 96.844 13.740 -4.595 1.00 11.01 279 VAL A N 1
ATOM 2276 C CA . VAL A 1 279 ? 98.113 14.390 -4.296 1.00 11.41 279 VAL A CA 1
ATOM 2277 C C . VAL A 1 279 ? 99.164 13.304 -4.004 1.00 11.53 279 VAL A C 1
ATOM 2278 O O . VAL A 1 279 ? 98.803 12.196 -3.591 1.00 13.45 279 VAL A O 1
ATOM 2282 N N . ASP A 1 280 ? 100.460 13.615 -4.187 1.00 11.80 280 ASP A N 1
ATOM 2283 C CA . ASP A 1 280 ? 101.510 12.640 -3.891 1.00 11.81 280 ASP A CA 1
ATOM 2284 C C . ASP A 1 280 ? 101.702 12.647 -2.368 1.00 12.59 280 ASP A C 1
ATOM 2285 O O . ASP A 1 280 ? 101.981 11.626 -1.751 1.00 13.73 280 ASP A O 1
ATOM 2290 N N . PHE A 1 281 ? 101.505 13.835 -1.785 1.00 11.36 281 PHE A N 1
ATOM 2291 C CA . PHE A 1 281 ? 101.536 14.053 -0.335 1.00 10.73 281 PHE A CA 1
ATOM 2292 C C . PHE A 1 281 ? 100.547 15.171 -0.004 1.00 11.02 281 PHE A C 1
ATOM 2293 O O . PHE A 1 281 ? 100.407 16.110 -0.795 1.00 11.52 281 PHE A O 1
ATOM 2301 N N . VAL A 1 282 ? 99.941 15.097 1.197 1.00 11.60 282 VAL A N 1
ATOM 2302 C CA . VAL A 1 282 ? 98.918 16.042 1.634 1.00 11.89 282 VAL A CA 1
ATOM 2303 C C . VAL A 1 282 ? 99.649 17.300 2.102 1.00 11.87 282 VAL A C 1
ATOM 2304 O O . VAL A 1 282 ? 100.579 17.193 2.911 1.00 12.64 282 VAL A O 1
ATOM 2308 N N . SER A 1 283 ? 99.187 18.473 1.646 1.00 10.43 283 SER A N 1
ATOM 2309 C CA . SER A 1 283 ? 99.680 19.744 2.146 1.00 11.01 283 SER A CA 1
ATOM 2310 C C . SER A 1 283 ? 98.493 20.619 2.558 1.00 10.61 283 SER A C 1
ATOM 2311 O O . SER A 1 283 ? 97.420 20.522 1.971 1.00 10.66 283 SER A O 1
ATOM 2314 N N . ASN A 1 284 ? 98.639 21.324 3.679 1.00 10.58 284 ASN A N 1
ATOM 2315 C CA . ASN A 1 284 ? 97.537 22.079 4.251 1.00 9.93 284 ASN A CA 1
ATOM 2316 C C . ASN A 1 284 ? 97.917 23.514 4.612 1.00 9.35 284 ASN A C 1
ATOM 2317 O O . ASN A 1 284 ? 99.075 23.803 4.913 1.00 8.69 284 ASN A O 1
ATOM 2322 N N . ASP A 1 285 ? 96.897 24.377 4.544 1.00 8.63 285 ASP A N 1
ATOM 2323 C CA . ASP A 1 285 ? 96.953 25.777 4.937 1.00 9.70 285 ASP A CA 1
ATOM 2324 C C . ASP A 1 285 ? 95.963 25.967 6.084 1.00 10.58 285 ASP A C 1
ATOM 2325 O O . ASP A 1 285 ? 94.762 25.657 5.947 1.00 10.25 285 ASP A O 1
ATOM 2330 N N . HIS A 1 286 ? 96.487 26.331 7.257 1.00 10.30 286 HIS A N 1
ATOM 2331 C CA . HIS A 1 286 ? 95.635 26.500 8.425 1.00 11.03 286 HIS A CA 1
ATOM 2332 C C . HIS A 1 286 ? 96.048 27.764 9.165 1.00 11.05 286 HIS A C 1
ATOM 2333 O O . HIS A 1 286 ? 97.212 27.951 9.488 1.00 10.71 286 HIS A O 1
ATOM 2340 N N . TYR A 1 287 ? 95.059 28.593 9.481 1.00 10.57 287 TYR A N 1
ATOM 2341 C CA . TYR A 1 287 ? 95.232 29.823 10.238 1.00 11.09 287 TYR A CA 1
ATOM 2342 C C . TYR A 1 287 ? 94.380 29.774 11.498 1.00 10.84 287 TYR A C 1
ATOM 2343 O O . TYR A 1 287 ? 93.224 29.305 11.475 1.00 12.42 287 TYR A O 1
ATOM 2352 N N . PHE A 1 288 ? 94.941 30.306 12.588 1.00 10.43 288 PHE A N 1
ATOM 2353 C CA . PHE A 1 288 ? 94.305 30.168 13.888 1.00 11.27 288 PHE A CA 1
ATOM 2354 C C . PHE A 1 288 ? 92.900 30.776 13.918 1.00 12.80 288 PHE A C 1
ATOM 2355 O O . PHE A 1 288 ? 92.648 31.833 13.332 1.00 11.75 288 PHE A O 1
ATOM 2363 N N . SER A 1 289 ? 92.018 30.096 14.663 1.00 14.10 289 SER A N 1
ATOM 2364 C CA . SER A 1 289 ? 90.707 30.589 15.080 1.00 14.74 289 SER A CA 1
ATOM 2365 C C . SER A 1 289 ? 90.857 31.522 16.273 1.00 15.26 289 SER A C 1
ATOM 2366 O O . SER A 1 289 ? 91.400 31.120 17.279 1.00 13.44 289 SER A O 1
ATOM 2369 N N . PRO A 1 290 ? 90.335 32.763 16.238 1.00 16.56 290 PRO A N 1
ATOM 2370 C CA . PRO A 1 290 ? 90.489 33.676 17.360 1.00 14.87 290 PRO A CA 1
ATOM 2371 C C . PRO A 1 290 ? 89.849 33.193 18.657 1.00 13.45 290 PRO A C 1
ATOM 2372 O O . PRO A 1 290 ? 88.791 32.550 18.661 1.00 13.15 290 PRO A O 1
ATOM 2376 N N . GLY A 1 291 ? 90.449 33.621 19.764 1.00 13.73 291 GLY A N 1
ATOM 2377 C CA . GLY A 1 291 ? 89.865 33.422 21.098 1.00 12.83 291 GLY A CA 1
ATOM 2378 C C . GLY A 1 291 ? 90.160 32.034 21.670 1.00 13.19 291 GLY A C 1
ATOM 2379 O O . GLY A 1 291 ? 91.177 31.410 21.353 1.00 12.17 291 GLY A O 1
ATOM 2380 N N . GLU A 1 292 ? 89.267 31.599 22.566 1.00 16.24 292 GLU A N 1
ATOM 2381 C CA . GLU A 1 292 ? 89.447 30.395 23.367 1.00 19.37 292 GLU A CA 1
ATOM 2382 C C . GLU A 1 292 ? 89.598 29.143 22.490 1.00 16.48 292 GLU A C 1
ATOM 2383 O O . GLU A 1 292 ? 90.342 28.209 22.838 1.00 16.17 292 GLU A O 1
ATOM 2389 N N . ALA A 1 293 ? 88.974 29.109 21.302 1.00 15.48 293 ALA A N 1
ATOM 2390 C CA . ALA A 1 293 ? 89.082 27.913 20.460 1.00 15.15 293 ALA A CA 1
ATOM 2391 C C . ALA A 1 293 ? 90.448 27.724 19.799 1.00 13.46 293 ALA A C 1
ATOM 2392 O O . ALA A 1 293 ? 90.654 26.705 19.138 1.00 13.01 293 ALA A O 1
ATOM 2394 N N . HIS A 1 294 ? 91.333 28.743 19.845 1.00 11.74 294 HIS A N 1
ATOM 2395 C CA . HIS A 1 294 ? 92.561 28.776 19.063 1.00 11.92 294 HIS A CA 1
ATOM 2396 C C . HIS A 1 294 ? 93.316 27.442 19.095 1.00 12.10 294 HIS A C 1
ATOM 2397 O O . HIS A 1 294 ? 93.604 26.845 18.044 1.00 11.82 294 HIS A O 1
ATOM 2404 N N . PHE A 1 295 ? 93.733 27.005 20.272 1.00 9.99 295 PHE A N 1
ATOM 2405 C CA . PHE A 1 295 ? 94.624 25.867 20.342 1.00 10.76 295 PHE A CA 1
ATOM 2406 C C . PHE A 1 295 ? 93.880 24.595 19.924 1.00 11.12 295 PHE A C 1
ATOM 2407 O O . PHE A 1 295 ? 94.397 23.841 19.100 1.00 12.49 295 PHE A O 1
ATOM 2415 N N . ASP A 1 296 ? 92.693 24.365 20.511 1.00 11.08 296 ASP A N 1
ATOM 2416 C CA . ASP A 1 296 ? 91.991 23.089 20.330 1.00 10.79 296 ASP A CA 1
ATOM 2417 C C . ASP A 1 296 ? 91.604 22.951 18.841 1.00 10.96 296 ASP A C 1
ATOM 2418 O O . ASP A 1 296 ? 91.716 21.892 18.289 1.00 10.56 296 ASP A O 1
ATOM 2423 N N . GLU A 1 297 ? 91.099 24.004 18.235 1.00 10.57 297 GLU A N 1
ATOM 2424 C CA . GLU A 1 297 ? 90.678 23.915 16.834 1.00 11.95 297 GLU A CA 1
ATOM 2425 C C . GLU A 1 297 ? 91.853 23.652 15.897 1.00 10.94 297 GLU A C 1
ATOM 2426 O O . GLU A 1 297 ? 91.688 22.960 14.912 1.00 11.22 297 GLU A O 1
ATOM 2432 N N . MET A 1 298 ? 93.025 24.242 16.156 1.00 10.10 298 MET A N 1
ATOM 2433 C CA . MET A 1 298 ? 94.198 24.004 15.349 1.00 10.13 298 MET A CA 1
ATOM 2434 C C . MET A 1 298 ? 94.668 22.549 15.517 1.00 10.34 298 MET A C 1
ATOM 2435 O O . MET A 1 298 ? 95.028 21.906 14.547 1.00 9.60 298 MET A O 1
ATOM 2440 N N . ALA A 1 299 ? 94.720 22.036 16.762 1.00 9.20 299 ALA A N 1
ATOM 2441 C CA . ALA A 1 299 ? 95.052 20.640 16.964 1.00 8.99 299 ALA A CA 1
ATOM 2442 C C . ALA A 1 299 ? 94.063 19.749 16.211 1.00 8.70 299 ALA A C 1
ATOM 2443 O O . ALA A 1 299 ? 94.471 18.760 15.588 1.00 9.34 299 ALA A O 1
ATOM 2445 N N . TYR A 1 300 ? 92.764 20.046 16.324 1.00 8.72 300 TYR A N 1
ATOM 2446 C CA . TYR A 1 300 ? 91.732 19.254 15.646 1.00 9.12 300 TYR A CA 1
ATOM 2447 C C . TYR A 1 300 ? 91.927 19.263 14.113 1.00 9.65 300 TYR A C 1
ATOM 2448 O O . TYR A 1 300 ? 91.838 18.221 13.468 1.00 8.47 300 TYR A O 1
ATOM 2457 N N . ALA A 1 301 ? 92.230 20.426 13.530 1.00 8.98 301 ALA A N 1
ATOM 2458 C CA . ALA A 1 301 ? 92.449 20.576 12.079 1.00 9.35 301 ALA A CA 1
ATOM 2459 C C . ALA A 1 301 ? 93.683 19.810 11.611 1.00 9.69 301 ALA A C 1
ATOM 2460 O O . ALA A 1 301 ? 93.670 19.146 10.587 1.00 9.47 301 ALA A O 1
ATOM 2462 N N . ALA A 1 302 ? 94.774 19.898 12.371 1.00 10.21 302 ALA A N 1
ATOM 2463 C CA . ALA A 1 302 ? 95.975 19.161 12.040 1.00 10.29 302 ALA A CA 1
ATOM 2464 C C . ALA A 1 302 ? 95.703 17.661 12.193 1.00 10.12 302 ALA A C 1
ATOM 2465 O O . ALA A 1 302 ? 96.165 16.867 11.385 1.00 9.73 302 ALA A O 1
ATOM 2467 N N . CYS A 1 303 ? 94.914 17.307 13.191 1.00 10.85 303 CYS A N 1
ATOM 2468 C CA . CYS A 1 303 ? 94.491 15.917 13.386 1.00 11.99 303 CYS A CA 1
ATOM 2469 C C . CYS A 1 303 ? 93.698 15.382 12.177 1.00 11.38 303 CYS A C 1
ATOM 2470 O O . CYS A 1 303 ? 93.915 14.259 11.733 1.00 11.42 303 CYS A O 1
ATOM 2473 N N . LEU A 1 304 ? 92.703 16.132 11.703 1.00 9.55 304 LEU A N 1
ATOM 2474 C CA . LEU A 1 304 ? 91.935 15.823 10.475 1.00 9.41 304 LEU A CA 1
ATOM 2475 C C . LEU A 1 304 ? 92.798 15.768 9.227 1.00 9.26 304 LEU A C 1
ATOM 2476 O O . LEU A 1 304 ? 92.621 14.854 8.402 1.00 9.79 304 LEU A O 1
ATOM 2481 N N . THR A 1 305 ? 93.794 16.663 9.111 1.00 8.69 305 THR A N 1
ATOM 2482 C CA . THR A 1 305 ? 94.739 16.612 8.025 1.00 8.93 305 THR A CA 1
ATOM 2483 C C . THR A 1 305 ? 95.449 15.246 7.995 1.00 8.96 305 THR A C 1
ATOM 2484 O O . THR A 1 305 ? 95.641 14.637 6.930 1.00 8.66 305 THR A O 1
ATOM 2488 N N . ASP A 1 306 ? 95.849 14.786 9.176 1.00 8.35 306 ASP A N 1
ATOM 2489 C CA . ASP A 1 306 ? 96.573 13.526 9.319 1.00 9.47 306 ASP A CA 1
ATOM 2490 C C . ASP A 1 306 ? 95.646 12.361 8.951 1.00 9.19 306 ASP A C 1
ATOM 2491 O O . ASP A 1 306 ? 96.098 11.393 8.351 1.00 10.94 306 ASP A O 1
ATOM 2496 N N . GLY A 1 307 ? 94.356 12.484 9.285 1.00 10.18 307 GLY A N 1
ATOM 2497 C CA . GLY A 1 307 ? 93.346 11.479 8.943 1.00 9.67 307 GLY A CA 1
ATOM 2498 C C . GLY A 1 307 ? 93.175 11.375 7.412 1.00 10.09 307 GLY A C 1
ATOM 2499 O O . GLY A 1 307 ? 93.141 10.292 6.836 1.00 11.52 307 GLY A O 1
ATOM 2500 N N . ILE A 1 308 ? 93.121 12.531 6.749 1.00 9.50 308 ILE A N 1
ATOM 2501 C CA . ILE A 1 308 ? 93.073 12.645 5.291 1.00 9.73 308 ILE A CA 1
ATOM 2502 C C . ILE A 1 308 ? 94.314 11.978 4.679 1.00 10.72 308 ILE A C 1
ATOM 2503 O O . ILE A 1 308 ? 94.212 11.261 3.678 1.00 11.74 308 ILE A O 1
ATOM 2508 N N . ALA A 1 309 ? 95.482 12.214 5.281 1.00 10.24 309 ALA A N 1
ATOM 2509 C CA . ALA A 1 309 ? 96.740 11.622 4.847 1.00 9.68 309 ALA A CA 1
ATOM 2510 C C . ALA A 1 309 ? 96.839 10.131 5.195 1.00 10.33 309 ALA A C 1
ATOM 2511 O O . ALA A 1 309 ? 97.871 9.538 4.880 1.00 10.93 309 ALA A O 1
ATOM 2513 N N . ARG A 1 310 ? 95.825 9.538 5.849 1.00 11.36 310 ARG A N 1
ATOM 2514 C CA . ARG A 1 310 ? 95.845 8.142 6.305 1.00 12.53 310 ARG A CA 1
ATOM 2515 C C . ARG A 1 310 ? 97.114 7.833 7.109 1.00 13.08 310 ARG A C 1
ATOM 2516 O O . ARG A 1 310 ? 97.733 6.776 6.938 1.00 12.43 310 ARG A O 1
ATOM 2524 N N . LYS A 1 311 ? 97.496 8.784 7.978 1.00 13.57 311 LYS A N 1
ATOM 2525 C CA . LYS A 1 311 ? 98.603 8.705 8.930 1.00 13.85 311 LYS A CA 1
ATOM 2526 C C . LYS A 1 311 ? 99.976 8.740 8.259 1.00 12.62 311 LYS A C 1
ATOM 2527 O O . LYS A 1 311 ? 100.974 8.725 8.965 1.00 13.72 311 LYS A O 1
ATOM 2533 N N . ASN A 1 312 ? 100.076 8.918 6.932 1.00 12.08 312 ASN A N 1
ATOM 2534 C CA . ASN A 1 312 ? 101.332 9.285 6.323 1.00 12.47 312 ASN A CA 1
ATOM 2535 C C . ASN A 1 312 ? 101.750 10.677 6.777 1.00 12.05 312 ASN A C 1
ATOM 2536 O O . ASN A 1 312 ? 100.904 11.522 7.086 1.00 10.94 312 ASN A O 1
ATOM 2541 N N . PRO A 1 313 ? 103.054 10.979 6.829 1.00 11.05 313 PRO A N 1
ATOM 2542 C CA . PRO A 1 313 ? 103.481 12.359 7.055 1.00 11.35 313 PRO A CA 1
ATOM 2543 C C . PRO A 1 313 ? 102.872 13.316 6.036 1.00 10.93 313 PRO A C 1
ATOM 2544 O O . PRO A 1 313 ? 102.706 12.953 4.875 1.00 12.69 313 PRO A O 1
ATOM 2548 N N . TRP A 1 314 ? 102.658 14.576 6.459 1.00 10.86 314 TRP A N 1
ATOM 2549 C CA . TRP A 1 314 ? 101.971 15.580 5.668 1.00 9.24 314 TRP A CA 1
ATOM 2550 C C . TRP A 1 314 ? 102.730 16.910 5.800 1.00 10.31 314 TRP A C 1
ATOM 2551 O O . TRP A 1 314 ? 103.659 17.008 6.613 1.00 10.41 314 TRP A O 1
ATOM 2562 N N . PHE A 1 315 ? 102.340 17.926 5.001 1.00 10.49 315 PHE A N 1
ATOM 2563 C CA . PHE A 1 315 ? 103.129 19.137 4.787 1.00 9.95 315 PHE A CA 1
ATOM 2564 C C . PHE A 1 315 ? 102.273 20.338 5.209 1.00 10.48 315 PHE A C 1
ATOM 2565 O O . PHE A 1 315 ? 101.205 20.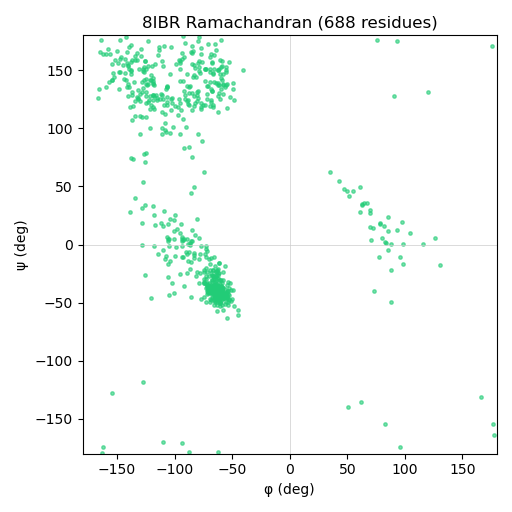513 4.635 1.00 10.90 315 PHE A O 1
ATOM 2573 N N . LEU A 1 316 ? 102.689 21.107 6.254 1.00 9.72 316 LEU A N 1
ATOM 2574 C CA . LEU A 1 316 ? 102.050 22.363 6.583 1.00 10.25 316 LEU A CA 1
ATOM 2575 C C . LEU A 1 316 ? 102.593 23.434 5.628 1.00 11.12 316 LEU A C 1
ATOM 2576 O O . LEU A 1 316 ? 103.716 23.958 5.795 1.00 9.34 316 LEU A O 1
ATOM 2581 N N . MET A 1 317 ? 101.826 23.653 4.544 1.00 11.22 317 MET A N 1
ATOM 2582 C CA . MET A 1 317 ? 102.205 24.589 3.496 1.00 12.00 317 MET A CA 1
ATOM 2583 C C . MET A 1 317 ? 102.056 26.034 4.000 1.00 11.51 317 MET A C 1
ATOM 2584 O O . MET A 1 317 ? 102.910 26.879 3.672 1.00 11.31 317 MET A O 1
ATOM 2589 N N . GLU A 1 318 ? 101.059 26.318 4.869 1.00 10.71 318 GLU A N 1
ATOM 2590 C CA . GLU A 1 318 ? 100.849 27.696 5.316 1.00 10.71 318 GLU A CA 1
ATOM 2591 C C . GLU A 1 318 ? 100.213 27.735 6.705 1.00 11.41 318 GLU A C 1
ATOM 2592 O O . GLU A 1 318 ? 99.362 26.909 7.059 1.00 10.63 318 GLU A O 1
ATOM 2598 N N . HIS A 1 319 ? 100.653 28.743 7.447 1.00 10.44 319 HIS A N 1
ATOM 2599 C CA . HIS A 1 319 ? 100.028 29.269 8.643 1.00 10.51 319 HIS A CA 1
ATOM 2600 C C . HIS A 1 319 ? 100.645 30.655 8.852 1.00 10.32 319 HIS A C 1
ATOM 2601 O O . HIS A 1 319 ? 101.422 31.087 8.023 1.00 10.35 319 HIS A O 1
ATOM 2608 N N . SER A 1 320 ? 100.329 31.315 9.970 1.00 9.84 320 SER A N 1
ATOM 2609 C CA . SER A 1 320 ? 100.728 32.706 10.182 1.00 9.28 320 SER A CA 1
ATOM 2610 C C . SER A 1 320 ? 101.596 32.837 11.421 1.00 9.76 320 SER A C 1
ATOM 2611 O O . SER A 1 320 ? 101.314 32.214 12.457 1.00 10.46 320 SER A O 1
ATOM 2614 N N . THR A 1 321 ? 102.608 33.704 11.334 1.00 10.45 321 THR A N 1
ATOM 2615 C CA . THR A 1 321 ? 103.415 34.027 12.501 1.00 10.24 321 THR A CA 1
ATOM 2616 C C . THR A 1 321 ? 102.614 34.790 13.538 1.00 11.96 321 THR A C 1
ATOM 2617 O O . THR A 1 321 ? 102.870 34.689 14.759 1.00 12.04 321 THR A O 1
ATOM 2621 N N . SER A 1 322 ? 101.661 35.601 13.050 1.00 11.79 322 SER A N 1
ATOM 2622 C CA . SER A 1 322 ? 100.820 36.396 13.917 1.00 12.08 322 SER A CA 1
ATOM 2623 C C . SER A 1 322 ? 99.503 36.690 13.192 1.00 9.96 322 SER A C 1
ATOM 2624 O O . SER A 1 322 ? 98.848 35.759 12.773 1.00 9.09 322 SER A O 1
ATOM 2627 N N . ALA A 1 323 ? 99.066 37.949 13.084 1.00 9.32 323 ALA A N 1
ATOM 2628 C CA . ALA A 1 323 ? 97.760 38.260 12.544 1.00 9.82 323 ALA A CA 1
ATOM 2629 C C . ALA A 1 323 ? 97.687 37.969 11.036 1.00 10.10 323 ALA A C 1
ATOM 2630 O O . ALA A 1 323 ? 98.701 37.979 10.344 1.00 10.48 323 ALA A O 1
ATOM 2632 N N . VAL A 1 324 ? 96.490 37.591 10.578 1.00 9.92 324 VAL A N 1
ATOM 2633 C CA . VAL A 1 324 ? 96.173 37.536 9.147 1.00 9.91 324 VAL A CA 1
ATOM 2634 C C . VAL A 1 324 ? 95.559 38.883 8.737 1.00 9.35 324 VAL A C 1
ATOM 2635 O O . VAL A 1 324 ? 95.485 39.771 9.562 1.00 9.14 324 VAL A O 1
ATOM 2639 N N . ASN A 1 325 ? 95.191 39.071 7.447 1.00 9.15 325 ASN A N 1
ATOM 2640 C CA . ASN A 1 325 ? 94.643 40.315 6.952 1.00 9.86 325 ASN A CA 1
ATOM 2641 C C . ASN A 1 325 ? 93.129 40.235 6.745 1.00 10.12 325 ASN A C 1
ATOM 2642 O O . ASN A 1 325 ? 92.502 41.280 6.574 1.00 11.82 325 ASN A O 1
ATOM 2647 N N . TRP A 1 326 ? 92.540 39.040 6.750 1.00 11.14 326 TRP A N 1
ATOM 2648 C CA . TRP A 1 326 ? 91.248 38.791 6.106 1.00 12.39 326 TRP A CA 1
ATOM 2649 C C . TRP A 1 326 ? 90.059 38.629 7.049 1.00 13.09 326 TRP A C 1
ATOM 2650 O O . TRP A 1 326 ? 88.947 38.380 6.592 1.00 13.76 326 TRP A O 1
ATOM 2661 N N . ARG A 1 327 ? 90.256 38.779 8.363 1.00 12.31 327 ARG A N 1
ATOM 2662 C CA . ARG A 1 327 ? 89.157 38.793 9.304 1.00 12.73 327 ARG A CA 1
ATOM 2663 C C . ARG A 1 327 ? 88.690 40.223 9.534 1.00 11.79 327 ARG A C 1
ATOM 2664 O O . ARG A 1 327 ? 89.423 41.176 9.288 1.00 11.05 327 ARG A O 1
ATOM 2672 N N . PRO A 1 328 ? 87.454 40.429 10.065 1.00 13.09 328 PRO A N 1
ATOM 2673 C CA . PRO A 1 328 ? 86.997 41.786 10.373 1.00 13.01 328 PRO A CA 1
ATOM 2674 C C . PRO A 1 328 ? 87.836 42.431 11.482 1.00 12.56 328 PRO A C 1
ATOM 2675 O O . PRO A 1 328 ? 88.052 43.639 11.421 1.00 12.68 328 PRO A O 1
ATOM 2679 N N . THR A 1 329 ? 88.324 41.603 12.425 1.00 12.94 329 THR A N 1
ATOM 2680 C CA . THR A 1 329 ? 89.257 42.010 13.482 1.00 12.32 329 THR A CA 1
ATOM 2681 C C . THR A 1 329 ? 90.433 41.043 13.454 1.00 11.57 329 THR A C 1
ATOM 2682 O O . THR A 1 329 ? 90.244 39.873 13.732 1.00 12.92 329 THR A O 1
ATOM 2686 N N . ASN A 1 330 ? 91.615 41.498 13.024 1.00 11.56 330 ASN A N 1
ATOM 2687 C CA . ASN A 1 330 ? 92.765 40.613 12.871 1.00 10.76 330 ASN A CA 1
ATOM 2688 C C . ASN A 1 330 ? 93.632 40.569 14.148 1.00 11.78 330 ASN A C 1
ATOM 2689 O O . ASN A 1 330 ? 94.689 41.223 14.242 1.00 10.48 330 ASN A O 1
ATOM 2694 N N . TYR A 1 331 ? 93.200 39.725 15.103 1.00 11.81 331 TYR A N 1
ATOM 2695 C CA . TYR A 1 331 ? 93.878 39.536 16.383 1.00 11.47 331 TYR A CA 1
ATOM 2696 C C . TYR A 1 331 ? 95.296 39.025 16.132 1.00 11.35 331 TYR A C 1
ATOM 2697 O O . TYR A 1 331 ? 95.482 38.301 15.159 1.00 11.08 331 TYR A O 1
ATOM 2706 N N . ARG A 1 332 ? 96.260 39.412 16.994 1.00 10.27 332 ARG A N 1
ATOM 2707 C CA . ARG A 1 332 ? 97.631 38.942 16.955 1.00 11.14 332 ARG A CA 1
ATOM 2708 C C . ARG A 1 332 ? 97.771 37.636 17.722 1.00 11.55 332 ARG A C 1
ATOM 2709 O O . ARG A 1 332 ? 96.880 37.305 18.478 1.00 13.12 332 ARG A O 1
ATOM 2717 N N . LEU A 1 333 ? 98.893 36.932 17.526 1.00 11.02 333 LEU A N 1
ATOM 2718 C CA . LEU A 1 333 ? 99.319 35.831 18.384 1.00 12.66 333 LEU A CA 1
ATOM 2719 C C . LEU A 1 333 ? 99.938 36.392 19.668 1.00 12.11 333 LEU A C 1
ATOM 2720 O O . LEU A 1 333 ? 100.593 37.458 19.659 1.00 11.57 333 LEU A O 1
ATOM 2725 N N . GLU A 1 334 ? 99.747 35.642 20.758 1.00 11.53 334 GLU A N 1
ATOM 2726 C CA . GLU A 1 334 ? 100.368 35.983 22.032 1.00 11.50 334 GLU A CA 1
ATOM 2727 C C . GLU A 1 334 ? 101.793 35.426 22.092 1.00 12.65 334 GLU A C 1
ATOM 2728 O O . GLU A 1 334 ? 102.126 34.510 21.355 1.00 11.15 334 GLU A O 1
ATOM 2734 N N . PRO A 1 335 ? 102.640 35.892 23.053 1.00 14.45 335 PRO A N 1
ATOM 2735 C CA . PRO A 1 335 ? 104.002 35.389 23.203 1.00 14.34 335 PRO A CA 1
ATOM 2736 C C . PRO A 1 335 ? 103.977 33.876 23.364 1.00 13.15 335 PRO A C 1
ATOM 2737 O O . PRO A 1 335 ? 103.079 33.344 24.021 1.00 14.24 335 PRO A O 1
ATOM 2741 N N . GLY A 1 336 ? 104.911 33.200 22.680 1.00 13.64 336 GLY A N 1
ATOM 2742 C CA . GLY A 1 336 ? 105.013 31.751 22.719 1.00 13.24 336 GLY A CA 1
ATOM 2743 C C . GLY A 1 336 ? 104.166 30.994 21.677 1.00 12.84 336 GLY A C 1
ATOM 2744 O O . GLY A 1 336 ? 104.461 29.833 21.375 1.00 11.83 336 GLY A O 1
ATOM 2745 N N . GLU A 1 337 ? 103.112 31.621 21.150 1.00 11.98 337 GLU A N 1
ATOM 2746 C CA . GLU A 1 337 ? 102.160 30.917 20.286 1.00 13.61 337 GLU A CA 1
ATOM 2747 C C . GLU A 1 337 ? 102.751 30.610 18.901 1.00 12.34 337 GLU A C 1
ATOM 2748 O O . GLU A 1 337 ? 102.359 29.611 18.291 1.00 12.06 337 GLU A O 1
ATOM 2754 N N . LEU A 1 338 ? 103.710 31.418 18.430 1.00 11.84 338 LEU A N 1
ATOM 2755 C CA . LEU A 1 338 ? 104.361 31.116 17.163 1.00 12.04 338 LEU A CA 1
ATOM 2756 C C . LEU A 1 338 ? 105.001 29.729 17.238 1.00 11.75 338 LEU A C 1
ATOM 2757 O O . LEU A 1 338 ? 104.714 28.844 16.422 1.00 11.03 338 LEU A O 1
ATOM 2762 N N . VAL A 1 339 ? 105.875 29.522 18.230 1.00 12.32 339 VAL A N 1
ATOM 2763 C CA . VAL A 1 339 ? 106.513 28.226 18.397 1.00 12.64 339 VAL A CA 1
ATOM 2764 C C . VAL A 1 339 ? 105.459 27.134 18.684 1.00 11.81 339 VAL A C 1
ATOM 2765 O O . VAL A 1 339 ? 105.508 26.062 18.097 1.00 11.67 339 VAL A O 1
ATOM 2769 N N . ARG A 1 340 ? 104.497 27.406 19.569 1.00 13.02 340 ARG A N 1
ATOM 2770 C CA . ARG A 1 340 ? 103.562 26.394 20.033 1.00 14.53 340 ARG A CA 1
ATOM 2771 C C . ARG A 1 340 ? 102.716 25.892 18.857 1.00 14.92 340 ARG A C 1
ATOM 2772 O O . ARG A 1 340 ? 102.546 24.689 18.705 1.00 12.68 340 ARG A O 1
ATOM 2780 N N . ASP A 1 341 ? 102.171 26.827 18.067 1.00 14.80 341 ASP A N 1
ATOM 2781 C CA . ASP A 1 341 ? 101.286 26.512 16.943 1.00 13.48 341 ASP A CA 1
ATOM 2782 C C . ASP A 1 341 ? 102.011 25.617 15.948 1.00 13.02 341 ASP A C 1
ATOM 2783 O O . ASP A 1 341 ? 101.436 24.646 15.424 1.00 13.21 341 ASP A O 1
ATOM 2788 N N . SER A 1 342 ? 103.274 25.942 15.675 1.00 11.70 342 SER A N 1
ATOM 2789 C CA . SER A 1 342 ? 104.050 25.178 14.715 1.00 11.97 342 SER A CA 1
ATOM 2790 C C . SER A 1 342 ? 104.250 23.755 15.234 1.00 11.70 342 SER A C 1
ATOM 2791 O O . SER A 1 342 ? 104.154 22.796 14.463 1.00 12.52 342 SER A O 1
ATOM 2794 N N . LEU A 1 343 ? 104.533 23.604 16.547 1.00 9.67 343 LEU A N 1
ATOM 2795 C CA . LEU A 1 343 ? 104.798 22.280 17.072 1.00 10.10 343 LEU A CA 1
ATOM 2796 C C . LEU A 1 343 ? 103.483 21.516 17.181 1.00 9.57 343 LEU A C 1
ATOM 2797 O O . LEU A 1 343 ? 103.505 20.303 17.208 1.00 10.12 343 LEU A O 1
ATOM 2802 N N . ALA A 1 344 ? 102.333 22.199 17.243 1.00 9.71 344 ALA A N 1
ATOM 2803 C CA . ALA A 1 344 ? 101.061 21.513 17.275 1.00 10.33 344 ALA A CA 1
ATOM 2804 C C . ALA A 1 344 ? 100.846 20.728 15.976 1.00 10.82 344 ALA A C 1
ATOM 2805 O O . ALA A 1 344 ? 100.427 19.561 16.000 1.00 11.43 344 ALA A O 1
ATOM 2807 N N . HIS A 1 345 ? 101.054 21.405 14.848 1.00 10.05 345 HIS A N 1
ATOM 2808 C CA . HIS A 1 345 ? 100.983 20.743 13.556 1.00 10.08 345 HIS A CA 1
ATOM 2809 C C . HIS A 1 345 ? 102.014 19.623 13.475 1.00 11.06 345 HIS A C 1
ATOM 2810 O O . HIS A 1 345 ? 101.725 18.523 13.003 1.00 11.62 345 HIS A O 1
ATOM 2817 N N . LEU A 1 346 ? 103.235 19.904 13.953 1.00 10.49 346 LEU A N 1
ATOM 2818 C CA . LEU A 1 346 ? 104.296 18.900 13.928 1.00 11.24 346 LEU A CA 1
ATOM 2819 C C . LEU A 1 346 ? 103.871 17.653 14.715 1.00 11.27 346 LEU A C 1
ATOM 2820 O O . LEU A 1 346 ? 104.087 16.516 14.283 1.00 11.85 346 LEU A O 1
ATOM 2825 N N . ALA A 1 347 ? 103.273 17.870 15.898 1.00 11.79 347 ALA A N 1
ATOM 2826 C CA . ALA A 1 347 ? 102.830 16.810 16.789 1.00 12.93 347 ALA A CA 1
ATOM 2827 C C . ALA A 1 347 ? 101.817 15.902 16.087 1.00 13.14 347 ALA A C 1
ATOM 2828 O O . ALA A 1 347 ? 101.867 14.670 16.249 1.00 11.70 347 ALA A O 1
ATOM 2830 N N . MET A 1 348 ? 100.933 16.531 15.298 1.00 12.81 348 MET A N 1
ATOM 2831 C CA . MET A 1 348 ? 99.866 15.818 14.600 1.00 11.97 348 MET A CA 1
ATOM 2832 C C . MET A 1 348 ? 100.348 15.242 13.265 1.00 12.76 348 MET A C 1
ATOM 2833 O O . MET A 1 348 ? 99.546 14.815 12.448 1.00 10.90 348 MET A O 1
ATOM 2838 N N . GLY A 1 349 ? 101.672 15.216 13.022 1.00 13.37 349 GLY A N 1
ATOM 2839 C CA . GLY A 1 349 ? 102.230 14.385 11.955 1.00 12.95 349 GLY A CA 1
ATOM 2840 C C . GLY A 1 349 ? 102.910 15.116 10.796 1.00 12.36 349 GLY A C 1
ATOM 2841 O O . GLY A 1 349 ? 103.434 14.466 9.896 1.00 13.37 349 GLY A O 1
ATOM 2842 N N . ALA A 1 350 ? 102.984 16.472 10.805 1.00 10.86 350 ALA A N 1
ATOM 2843 C CA . ALA A 1 350 ? 103.639 17.179 9.731 1.00 9.63 350 ALA A CA 1
ATOM 2844 C C . ALA A 1 350 ? 105.147 16.919 9.776 1.00 10.09 350 ALA A C 1
ATOM 2845 O O . ALA A 1 350 ? 105.722 16.919 10.864 1.00 10.46 350 ALA A O 1
ATOM 2847 N N . ASP A 1 351 ? 105.750 16.745 8.617 1.00 9.02 351 ASP A N 1
ATOM 2848 C CA . ASP A 1 351 ? 107.201 16.706 8.460 1.00 11.18 351 ASP A CA 1
ATOM 2849 C C . ASP A 1 351 ? 107.698 17.942 7.682 1.00 9.78 351 ASP A C 1
ATOM 2850 O O . ASP A 1 351 ? 108.853 18.030 7.255 1.00 10.40 351 ASP A O 1
ATOM 2855 N N . ALA A 1 352 ? 106.854 18.974 7.639 1.00 9.50 352 ALA A N 1
ATOM 2856 C CA . ALA A 1 352 ? 107.227 20.243 7.061 1.00 9.98 352 ALA A CA 1
ATOM 2857 C C . ALA A 1 352 ? 106.373 21.325 7.698 1.00 9.75 352 ALA A C 1
ATOM 2858 O O . ALA A 1 352 ? 105.174 21.131 7.913 1.00 9.50 352 ALA A O 1
ATOM 2860 N N . ILE A 1 353 ? 107.003 22.465 7.931 1.00 9.61 353 ILE A N 1
ATOM 2861 C CA . ILE A 1 353 ? 106.398 23.551 8.644 1.00 11.17 353 ILE A CA 1
ATOM 2862 C C . ILE A 1 353 ? 106.688 24.822 7.861 1.00 12.44 353 ILE A C 1
ATOM 2863 O O . ILE A 1 353 ? 107.828 25.249 7.814 1.00 12.20 353 ILE A O 1
ATOM 2868 N N . CYS A 1 354 ? 105.648 25.421 7.248 1.00 10.45 354 CYS A N 1
ATOM 2869 C CA . CYS A 1 354 ? 105.861 26.548 6.367 1.00 9.93 354 CYS A CA 1
ATOM 2870 C C . CYS A 1 354 ? 104.792 27.592 6.633 1.00 9.54 354 CYS A C 1
ATOM 2871 O O . CYS A 1 354 ? 103.685 27.261 7.065 1.00 10.11 354 CYS A O 1
ATOM 2874 N N . TYR A 1 355 ? 105.192 28.834 6.399 1.00 8.46 355 TYR A N 1
ATOM 2875 C CA . TYR A 1 355 ? 104.340 30.002 6.566 1.00 8.64 355 TYR A CA 1
ATOM 2876 C C . TYR A 1 355 ? 103.957 30.671 5.248 1.00 8.77 355 TYR A C 1
ATOM 2877 O O . TYR A 1 355 ? 104.751 30.706 4.333 1.00 8.41 355 TYR A O 1
ATOM 2886 N N . PHE A 1 356 ? 102.797 31.355 5.276 1.00 9.18 356 PHE A N 1
ATOM 2887 C CA . PHE A 1 356 ? 102.558 32.501 4.409 1.00 9.91 356 PHE A CA 1
ATOM 2888 C C . PHE A 1 356 ? 102.862 33.750 5.231 1.00 10.29 356 PHE A C 1
ATOM 2889 O O . PHE A 1 356 ? 102.163 33.984 6.209 1.00 12.04 356 PHE A O 1
ATOM 2897 N N . GLN A 1 357 ? 103.924 34.525 4.941 1.00 10.05 357 GLN A N 1
ATOM 2898 C CA . GLN A 1 357 ? 104.905 34.345 3.894 1.00 9.16 357 GLN A CA 1
ATOM 2899 C C . GLN A 1 357 ? 106.267 34.767 4.475 1.00 8.93 357 GLN A C 1
ATOM 2900 O O . GLN A 1 357 ? 106.376 35.052 5.668 1.00 8.49 357 GLN A O 1
ATOM 2906 N N . TRP A 1 358 ? 107.322 34.645 3.679 1.00 9.39 358 TRP A N 1
ATOM 2907 C CA . TRP A 1 358 ? 108.684 34.949 4.113 1.00 9.28 358 TRP A CA 1
ATOM 2908 C C . TRP A 1 358 ? 108.840 36.434 4.493 1.00 9.61 358 TRP A C 1
ATOM 2909 O O . TRP A 1 358 ? 109.165 36.768 5.662 1.00 8.79 358 TRP A O 1
ATOM 2920 N N . ARG A 1 359 ? 108.536 37.335 3.551 1.00 9.81 359 ARG A N 1
ATOM 2921 C CA . ARG A 1 359 ? 108.677 38.776 3.822 1.00 9.14 359 ARG A CA 1
ATOM 2922 C C . ARG A 1 359 ? 107.324 39.472 3.701 1.00 9.25 359 ARG A C 1
ATOM 2923 O O . ARG A 1 359 ? 106.648 39.389 2.666 1.00 9.46 359 ARG A O 1
ATOM 2931 N N . GLN A 1 360 ? 106.971 40.226 4.729 1.00 9.18 360 GLN A N 1
ATOM 2932 C CA . GLN A 1 360 ? 105.709 40.964 4.749 1.00 9.98 360 GLN A CA 1
ATOM 2933 C C . GLN A 1 360 ? 105.651 41.960 3.584 1.00 10.89 360 GLN A C 1
ATOM 2934 O O . GLN A 1 360 ? 106.521 42.830 3.458 1.00 9.93 360 GLN A O 1
ATOM 2940 N N . SER A 1 361 ? 104.586 41.874 2.769 1.00 10.96 361 SER A N 1
ATOM 2941 C CA . SER A 1 361 ? 104.366 42.768 1.639 1.00 11.18 361 SER A CA 1
ATOM 2942 C C . SER A 1 361 ? 104.199 44.217 2.115 1.00 11.16 361 SER A C 1
ATOM 2943 O O . SER A 1 361 ? 103.612 44.479 3.175 1.00 11.28 361 SER A O 1
ATOM 2946 N N . LYS A 1 362 ? 104.795 45.160 1.390 1.00 10.77 362 LYS A N 1
ATOM 2947 C CA . LYS A 1 362 ? 104.646 46.555 1.748 1.00 12.14 362 LYS A CA 1
ATOM 2948 C C . LYS A 1 362 ? 103.502 47.206 0.998 1.00 12.40 362 LYS A C 1
ATOM 2949 O O . LYS A 1 362 ? 103.195 48.367 1.305 1.00 12.57 362 LYS A O 1
ATOM 2955 N N . ALA A 1 363 ? 102.937 46.519 -0.035 1.00 10.72 363 ALA A N 1
ATOM 2956 C CA . ALA A 1 363 ? 101.817 47.031 -0.790 1.00 9.80 363 ALA A CA 1
ATOM 2957 C C . ALA A 1 363 ? 100.933 45.884 -1.219 1.00 9.75 363 ALA A C 1
ATOM 2958 O O . ALA A 1 363 ? 101.375 44.737 -1.224 1.00 9.50 363 ALA A O 1
ATOM 2960 N N . GLY A 1 364 ? 99.690 46.230 -1.572 1.00 8.87 364 GLY A N 1
ATOM 2961 C CA . GLY A 1 364 ? 98.712 45.228 -1.979 1.00 9.28 364 GLY A CA 1
ATOM 2962 C C . GLY A 1 364 ? 97.835 44.731 -0.845 1.00 9.22 364 GLY A C 1
ATOM 2963 O O . GLY A 1 364 ? 98.032 45.056 0.341 1.00 8.12 364 GLY A O 1
ATOM 2964 N N . ALA A 1 365 ? 96.864 43.881 -1.256 1.00 9.77 365 ALA A N 1
ATOM 2965 C CA . ALA A 1 365 ? 95.779 43.478 -0.392 1.00 9.93 365 ALA A CA 1
ATOM 2966 C C . ALA A 1 365 ? 96.210 42.686 0.839 1.00 9.62 365 ALA A C 1
ATOM 2967 O O . ALA A 1 365 ? 95.402 42.616 1.735 1.00 8.58 365 ALA A O 1
ATOM 2969 N N . GLU A 1 366 ? 97.379 42.024 0.858 1.00 9.85 366 GLU A N 1
ATOM 2970 C CA . GLU A 1 366 ? 97.834 41.344 2.070 1.00 9.67 366 GLU A CA 1
ATOM 2971 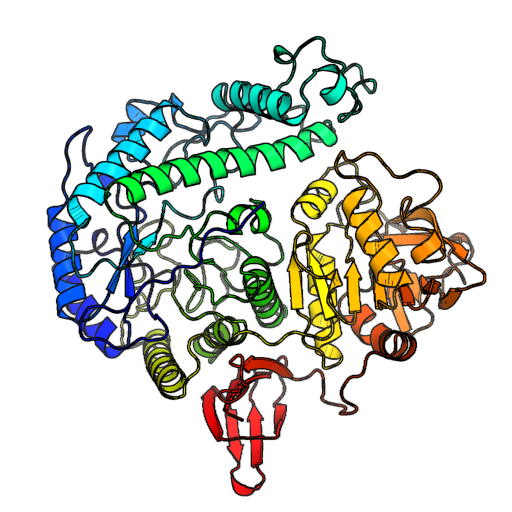C C . GLU A 1 366 ? 99.037 42.035 2.731 1.00 9.25 366 GLU A C 1
ATOM 2972 O O . GLU A 1 366 ? 99.807 41.396 3.469 1.00 9.37 366 GLU A O 1
ATOM 2978 N N . LYS A 1 367 ? 99.186 43.358 2.583 1.00 7.68 367 LYS A N 1
ATOM 2979 C CA . LYS A 1 367 ? 100.290 44.012 3.280 1.00 7.42 367 LYS A CA 1
ATOM 2980 C C . LYS A 1 367 ? 100.134 43.868 4.817 1.00 8.03 367 LYS A C 1
ATOM 2981 O O . LYS A 1 367 ? 101.131 43.935 5.533 1.00 8.13 367 LYS A O 1
ATOM 2987 N N . TRP A 1 368 ? 98.917 43.700 5.340 1.00 8.32 368 TRP A N 1
ATOM 2988 C CA . TRP A 1 368 ? 98.711 43.624 6.802 1.00 8.61 368 TRP A CA 1
ATOM 2989 C C . TRP A 1 368 ? 98.712 42.174 7.326 1.00 9.95 368 TRP A C 1
ATOM 2990 O O . TRP A 1 368 ? 98.612 41.919 8.549 1.00 10.64 368 TRP A O 1
ATOM 3001 N N . HIS A 1 369 ? 98.988 41.238 6.422 1.00 10.33 369 HIS A N 1
ATOM 3002 C CA . HIS A 1 369 ? 99.204 39.852 6.794 1.00 10.12 369 HIS A CA 1
ATOM 3003 C C . HIS A 1 369 ? 100.632 39.679 7.301 1.00 9.64 369 HIS A C 1
ATOM 3004 O O . HIS A 1 369 ? 101.600 40.031 6.607 1.00 8.58 369 HIS A O 1
ATOM 3011 N N . SER A 1 370 ? 100.741 39.161 8.551 1.00 9.33 370 SER A N 1
ATOM 3012 C CA . SER A 1 370 ? 102.008 38.845 9.178 1.00 9.79 370 SER A CA 1
ATOM 3013 C C . SER A 1 370 ? 102.882 37.958 8.303 1.00 9.48 370 SER A C 1
ATOM 3014 O O . SER A 1 370 ? 102.407 37.275 7.404 1.00 11.15 370 SER A O 1
ATOM 3017 N N . ALA A 1 371 ? 104.195 38.019 8.569 1.00 10.01 371 ALA A N 1
ATOM 3018 C CA . ALA A 1 371 ? 105.198 37.252 7.857 1.00 9.92 371 ALA A CA 1
ATOM 3019 C C . ALA A 1 371 ? 106.357 36.898 8.801 1.00 10.45 371 ALA A C 1
ATOM 3020 O O . ALA A 1 371 ? 106.344 37.213 9.996 1.00 11.28 371 ALA A O 1
ATOM 3022 N N . MET A 1 372 ? 107.305 36.107 8.270 1.00 10.56 372 MET A N 1
ATOM 3023 C CA . MET A 1 372 ? 108.485 35.685 8.987 1.00 10.66 372 MET A CA 1
ATOM 3024 C C . MET A 1 372 ? 109.445 36.871 9.187 1.00 10.11 372 MET A C 1
ATOM 3025 O O . MET A 1 372 ? 109.990 37.014 10.269 1.00 9.52 372 MET A O 1
ATOM 3030 N N . VAL A 1 373 ? 109.576 37.721 8.174 1.00 8.88 373 VAL A N 1
ATOM 3031 C CA . VAL A 1 373 ? 110.233 39.023 8.262 1.00 8.87 373 VAL A CA 1
ATOM 3032 C C . VAL A 1 373 ? 109.169 40.104 8.197 1.00 8.59 373 VAL A C 1
ATOM 3033 O O . VAL A 1 373 ? 108.713 40.453 7.120 1.00 9.22 373 VAL A O 1
ATOM 3037 N N . PRO A 1 374 ? 108.727 40.632 9.355 1.00 8.70 374 PRO A N 1
ATOM 3038 C CA . PRO A 1 374 ? 107.670 41.652 9.418 1.00 8.96 374 PRO A CA 1
ATOM 3039 C C . PRO A 1 374 ? 108.118 42.956 8.764 1.00 9.19 374 PRO A C 1
ATOM 3040 O O . PRO A 1 374 ? 109.273 43.121 8.388 1.00 10.03 374 PRO A O 1
ATOM 3044 N N . HIS A 1 375 ? 107.189 43.906 8.625 1.00 8.83 375 HIS A N 1
ATOM 3045 C CA . HIS A 1 375 ? 107.562 45.239 8.223 1.00 8.90 375 HIS A CA 1
ATOM 3046 C C . HIS A 1 375 ? 108.695 45.765 9.092 1.00 8.57 375 HIS A C 1
ATOM 3047 O O . HIS A 1 375 ? 109.510 46.527 8.627 1.00 8.66 375 HIS A O 1
ATOM 3054 N N . ALA A 1 376 ? 108.646 45.470 10.412 1.00 9.21 376 ALA A N 1
ATOM 3055 C CA . ALA A 1 376 ? 109.596 45.945 11.392 1.00 9.96 376 ALA A CA 1
ATOM 3056 C C . ALA A 1 376 ? 111.027 45.451 11.107 1.00 10.41 376 ALA A C 1
ATOM 3057 O O . ALA A 1 376 ? 112.020 46.086 11.533 1.00 11.89 376 ALA A O 1
ATOM 3059 N N . GLY A 1 377 ? 111.141 44.364 10.330 1.00 10.57 377 GLY A N 1
ATOM 3060 C CA . GLY A 1 377 ? 112.432 43.812 9.936 1.00 10.65 377 GLY A CA 1
ATOM 3061 C C . GLY A 1 377 ? 112.885 42.674 10.846 1.00 11.95 377 GLY A C 1
ATOM 3062 O O . GLY A 1 377 ? 112.140 42.209 11.720 1.00 12.42 377 GLY A O 1
ATOM 3063 N N . PRO A 1 378 ? 114.132 42.188 10.618 1.00 14.05 378 PRO A N 1
ATOM 3064 C CA . PRO A 1 378 ? 114.735 41.108 11.419 1.00 14.57 378 PRO A CA 1
ATOM 3065 C C . PRO A 1 378 ? 114.950 41.428 12.898 1.00 13.73 378 PRO A C 1
ATOM 3066 O O . PRO A 1 378 ? 114.973 40.525 13.725 1.00 13.80 378 PRO A O 1
ATOM 3070 N N . ASP A 1 379 ? 115.019 42.721 13.249 1.00 13.29 379 ASP A N 1
ATOM 3071 C CA . ASP A 1 379 ? 115.079 43.082 14.659 1.00 13.64 379 ASP A CA 1
ATOM 3072 C C . ASP A 1 379 ? 113.653 43.153 15.232 1.00 12.40 379 ASP A C 1
ATOM 3073 O O . ASP A 1 379 ? 113.092 44.226 15.456 1.00 12.27 379 ASP A O 1
ATOM 3078 N N . SER A 1 380 ? 113.053 41.980 15.461 1.00 12.31 380 SER A N 1
ATOM 3079 C CA . SER A 1 380 ? 111.662 41.832 15.845 1.00 12.29 380 SER A CA 1
ATOM 3080 C C . SER A 1 380 ? 111.514 40.521 16.623 1.00 12.65 380 SER A C 1
ATOM 3081 O O . SER A 1 380 ? 112.289 39.571 16.428 1.00 12.68 380 SER A O 1
ATOM 3084 N N . GLN A 1 381 ? 110.580 40.509 17.577 1.00 14.43 381 GLN A N 1
ATOM 3085 C CA . GLN A 1 381 ? 110.261 39.292 18.326 1.00 15.30 381 GLN A CA 1
ATOM 3086 C C . GLN A 1 381 ? 109.828 38.175 17.366 1.00 14.50 381 GLN A C 1
ATOM 3087 O O . GLN A 1 381 ? 110.223 37.013 17.519 1.00 13.49 381 GLN A O 1
ATOM 3093 N N . ILE A 1 382 ? 109.089 38.524 16.300 1.00 14.41 382 ILE A N 1
ATOM 3094 C CA . ILE A 1 382 ? 108.664 37.488 15.359 1.00 12.49 382 ILE A CA 1
ATOM 3095 C C . ILE A 1 382 ? 109.893 36.830 14.724 1.00 10.83 382 ILE A C 1
ATOM 3096 O O . ILE A 1 382 ? 109.980 35.603 14.679 1.00 10.24 382 ILE A O 1
ATOM 3101 N N . PHE A 1 383 ? 110.846 37.616 14.228 1.00 11.10 383 PHE A N 1
ATOM 3102 C CA . PHE A 1 383 ? 111.987 37.015 13.552 1.00 11.77 383 PHE A CA 1
ATOM 3103 C C . PHE A 1 383 ? 112.847 36.202 14.523 1.00 11.33 383 PHE A C 1
ATOM 3104 O O . PHE A 1 383 ? 113.319 35.109 14.195 1.00 12.24 383 PHE A O 1
ATOM 3112 N N . ARG A 1 384 ? 112.958 36.654 15.778 1.00 12.49 384 ARG A N 1
ATOM 3113 C CA . ARG A 1 384 ? 113.707 35.869 16.754 1.00 12.46 384 ARG A CA 1
ATOM 3114 C C . ARG A 1 384 ? 113.044 34.521 16.973 1.00 11.48 384 ARG A C 1
ATOM 3115 O O . ARG A 1 384 ? 113.703 33.486 17.073 1.00 11.57 384 ARG A O 1
ATOM 3123 N N . ASP A 1 385 ? 111.724 34.555 17.113 1.00 11.42 385 ASP A N 1
ATOM 3124 C CA . ASP A 1 385 ? 110.951 33.339 17.313 1.00 12.18 385 ASP A CA 1
ATOM 3125 C C . ASP A 1 385 ? 111.068 32.426 16.105 1.00 10.80 385 ASP A C 1
ATOM 3126 O O . ASP A 1 385 ? 111.142 31.193 16.242 1.00 13.19 385 ASP A O 1
ATOM 3131 N N . VAL A 1 386 ? 111.098 33.009 14.912 1.00 10.50 386 VAL A N 1
ATOM 3132 C CA . VAL A 1 386 ? 111.256 32.214 13.705 1.00 10.55 386 VAL A CA 1
ATOM 3133 C C . VAL A 1 386 ? 112.610 31.494 13.742 1.00 11.33 386 VAL A C 1
ATOM 3134 O O . VAL A 1 386 ? 112.715 30.325 13.352 1.00 10.49 386 VAL A O 1
ATOM 3138 N N . CYS A 1 387 ? 113.659 32.205 14.158 1.00 10.68 387 CYS A N 1
ATOM 3139 C CA . CYS A 1 387 ? 114.975 31.582 14.252 1.00 12.51 387 CYS A CA 1
ATOM 3140 C C . CYS A 1 387 ? 115.013 30.464 15.303 1.00 13.23 387 CYS A C 1
ATOM 3141 O O . CYS A 1 387 ? 115.665 29.428 15.103 1.00 14.26 387 CYS A O 1
ATOM 3144 N N . GLU A 1 388 ? 114.359 30.700 16.447 1.00 14.70 388 GLU A N 1
ATOM 3145 C CA . GLU A 1 388 ? 114.292 29.726 17.526 1.00 14.96 388 GLU A CA 1
ATOM 3146 C C . GLU A 1 388 ? 113.569 28.445 17.090 1.00 14.47 388 GLU A C 1
ATOM 3147 O O . GLU A 1 388 ? 114.057 27.321 17.325 1.00 13.54 388 GLU A O 1
ATOM 3153 N N . LEU A 1 389 ? 112.441 28.612 16.382 1.00 14.72 389 LEU A N 1
ATOM 3154 C CA . LEU A 1 389 ? 111.721 27.482 15.815 1.00 15.23 389 LEU A CA 1
ATOM 3155 C C . LEU A 1 389 ? 112.608 26.696 14.846 1.00 14.38 389 LEU A C 1
ATOM 3156 O O . LEU A 1 389 ? 112.639 25.458 14.879 1.00 13.20 389 LEU A O 1
ATOM 3161 N N . GLY A 1 390 ? 113.346 27.402 13.992 1.00 15.20 390 GLY A N 1
ATOM 3162 C CA . GLY A 1 390 ? 114.259 26.760 13.051 1.00 15.14 390 GLY A CA 1
ATOM 3163 C C . GLY A 1 390 ? 115.269 25.821 13.743 1.00 16.41 390 GLY A C 1
ATOM 3164 O O . GLY A 1 390 ? 115.486 24.687 13.292 1.00 14.90 390 GLY A O 1
ATOM 3165 N N . ALA A 1 391 ? 115.841 26.291 14.866 1.00 16.83 391 ALA A N 1
ATOM 3166 C CA . ALA A 1 391 ? 116.804 25.499 15.629 1.00 18.24 391 ALA A CA 1
ATOM 3167 C C . ALA A 1 391 ? 116.085 24.319 16.277 1.00 17.43 391 ALA A C 1
ATOM 3168 O O . ALA A 1 391 ? 116.628 23.211 16.259 1.00 18.59 391 ALA A O 1
ATOM 3170 N N . ASP A 1 392 ? 114.844 24.538 16.752 1.00 16.55 392 ASP A N 1
ATOM 3171 C CA . ASP A 1 392 ? 114.002 23.490 17.327 1.00 15.64 392 ASP A CA 1
ATOM 3172 C C . ASP A 1 392 ? 113.763 22.354 16.336 1.00 15.56 392 ASP A C 1
ATOM 3173 O O . ASP A 1 392 ? 113.818 21.170 16.693 1.00 14.55 392 ASP A O 1
ATOM 3178 N N . LEU A 1 393 ? 113.429 22.700 15.083 1.00 14.58 393 LEU A N 1
ATOM 3179 C CA . LEU A 1 393 ? 113.118 21.667 14.119 1.00 14.15 393 LEU A CA 1
ATOM 3180 C C . LEU A 1 393 ? 114.394 20.916 13.721 1.00 14.15 393 LEU A C 1
ATOM 3181 O O . LEU A 1 393 ? 114.350 19.713 13.463 1.00 14.74 393 LEU A O 1
ATOM 3186 N N . ASN A 1 394 ? 115.551 21.592 13.680 1.00 13.62 394 ASN A N 1
ATOM 3187 C CA . ASN A 1 394 ? 116.799 20.875 13.408 1.00 14.47 394 ASN A CA 1
ATOM 3188 C C . ASN A 1 394 ? 117.053 19.830 14.501 1.00 14.07 394 ASN A C 1
ATOM 3189 O O . ASN A 1 394 ? 117.461 18.707 14.203 1.00 15.91 394 ASN A O 1
ATOM 3194 N N . LYS A 1 395 ? 116.827 20.215 15.769 1.00 14.83 395 LYS A N 1
ATOM 3195 C CA . LYS A 1 395 ? 117.050 19.322 16.900 1.00 16.01 395 LYS A CA 1
ATOM 3196 C C . LYS A 1 395 ? 116.156 18.097 16.805 1.00 16.20 395 LYS A C 1
ATOM 3197 O O . LYS A 1 395 ? 116.627 16.979 16.957 1.00 17.18 395 LYS A O 1
ATOM 3203 N N . LEU A 1 396 ? 114.867 18.315 16.538 1.00 15.36 396 LEU A N 1
ATOM 3204 C CA . LEU A 1 396 ? 113.930 17.208 16.513 1.00 14.77 396 LEU A CA 1
ATOM 3205 C C . LEU A 1 396 ? 114.235 16.219 15.406 1.00 15.04 396 LEU A C 1
ATOM 3206 O O . LEU A 1 396 ? 114.006 15.015 15.610 1.00 17.46 396 LEU A O 1
ATOM 3211 N N . ALA A 1 397 ? 114.670 16.716 14.236 1.00 15.11 397 ALA A N 1
ATOM 3212 C CA . ALA A 1 397 ? 115.067 15.828 13.157 1.00 14.50 397 ALA A CA 1
ATOM 3213 C C . ALA A 1 397 ? 116.347 15.054 13.512 1.00 15.76 397 ALA A C 1
ATOM 3214 O O . ALA A 1 397 ? 116.424 13.858 13.240 1.00 15.34 397 ALA A O 1
ATOM 3216 N N . ASP A 1 398 ? 117.336 15.725 14.147 1.00 19.24 398 ASP A N 1
ATOM 3217 C CA . ASP A 1 398 ? 118.540 15.050 14.672 1.00 18.36 398 ASP A CA 1
ATOM 3218 C C . ASP A 1 398 ? 118.156 13.891 15.600 1.00 18.79 398 ASP A C 1
ATOM 3219 O O . ASP A 1 398 ? 118.825 12.853 15.601 1.00 18.47 398 ASP A O 1
ATOM 3224 N N . GLU A 1 399 ? 117.031 14.029 16.317 1.00 19.65 399 GLU A N 1
ATOM 3225 C CA . GLU A 1 399 ? 116.618 13.076 17.344 1.00 19.82 399 GLU A CA 1
ATOM 3226 C C . GLU A 1 399 ? 115.681 11.984 16.823 1.00 18.06 399 GLU A C 1
ATOM 3227 O O . GLU A 1 399 ? 115.250 11.146 17.616 1.00 17.37 399 GLU A O 1
ATOM 3233 N N . GLY A 1 400 ? 115.404 11.971 15.498 1.00 18.34 400 GLY A N 1
ATOM 3234 C CA . GLY A 1 400 ? 114.699 10.888 14.819 1.00 16.31 400 GLY A CA 1
ATOM 3235 C C . GLY A 1 400 ? 113.192 11.103 14.594 1.00 15.11 400 GLY A C 1
ATOM 3236 O O . GLY A 1 400 ? 112.478 10.148 14.318 1.00 16.59 400 GLY A O 1
ATOM 3237 N N . LEU A 1 401 ? 112.673 12.337 14.643 1.00 15.07 401 LEU A N 1
ATOM 3238 C CA . LEU A 1 401 ? 111.232 12.539 14.466 1.00 13.34 401 LEU A CA 1
ATOM 3239 C C . LEU A 1 401 ? 110.755 12.205 13.029 1.00 14.03 401 LEU A C 1
ATOM 3240 O O . LEU A 1 401 ? 109.604 11.766 12.857 1.00 16.08 401 LEU A O 1
ATOM 3245 N N . LEU A 1 402 ? 111.583 12.374 11.997 1.00 13.68 402 LEU A N 1
ATOM 3246 C CA . LEU A 1 402 ? 111.087 12.259 10.632 1.00 15.81 402 LEU A CA 1
ATOM 3247 C C . LEU A 1 402 ? 110.530 10.862 10.358 1.00 20.24 402 LEU A C 1
ATOM 3248 O O . LEU A 1 402 ? 111.115 9.858 10.753 1.00 18.55 402 LEU A O 1
ATOM 3253 N N . SER A 1 403 ? 109.380 10.824 9.673 1.00 23.81 403 SER A N 1
ATOM 3254 C CA . SER A 1 403 ? 108.738 9.585 9.218 1.00 24.89 403 SER A CA 1
ATOM 3255 C C . SER A 1 403 ? 107.991 8.848 10.334 1.00 25.00 403 SER A C 1
ATOM 3256 O O . SER A 1 403 ? 107.248 7.913 10.025 1.00 24.31 403 SER A O 1
ATOM 3259 N N . THR A 1 404 ? 108.170 9.240 11.610 1.00 20.03 404 THR A N 1
ATOM 3260 C CA . THR A 1 404 ? 107.269 8.783 12.661 1.00 17.91 404 THR A CA 1
ATOM 3261 C C . THR A 1 404 ? 105.843 9.224 12.321 1.00 17.16 404 THR A C 1
ATOM 3262 O O . THR A 1 404 ? 105.641 10.181 11.562 1.00 14.87 404 THR A O 1
ATOM 3266 N N . LYS A 1 405 ? 104.868 8.524 12.893 1.00 16.48 405 LYS A N 1
ATOM 3267 C CA . LYS A 1 405 ? 103.466 8.739 12.569 1.00 15.49 405 LYS A CA 1
ATOM 3268 C C . LYS A 1 405 ? 102.686 9.027 13.830 1.00 14.97 405 LYS A C 1
ATOM 3269 O O . LYS A 1 405 ? 103.061 8.592 14.934 1.00 12.97 405 LYS A O 1
ATOM 3275 N N . LEU A 1 406 ? 101.595 9.812 13.662 1.00 13.32 406 LEU A N 1
ATOM 3276 C CA . LEU A 1 406 ? 100.693 10.049 14.778 1.00 13.73 406 LEU A CA 1
ATOM 3277 C C . LEU A 1 406 ? 100.116 8.708 15.215 1.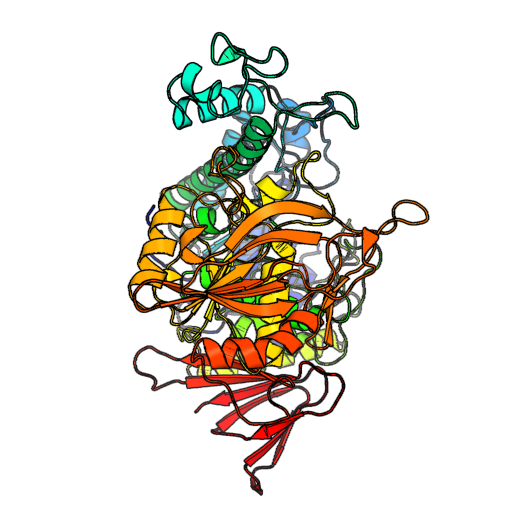00 13.68 406 LEU A C 1
ATOM 3278 O O . LEU A 1 406 ? 99.615 7.925 14.391 1.00 14.09 406 LEU A O 1
ATOM 3283 N N . VAL A 1 407 ? 100.187 8.458 16.528 1.00 11.44 407 VAL A N 1
ATOM 3284 C CA . VAL A 1 407 ? 99.819 7.186 17.094 1.00 12.90 407 VAL A CA 1
ATOM 3285 C C . VAL A 1 407 ? 98.310 6.997 16.979 1.00 11.51 407 VAL A C 1
ATOM 3286 O O . VAL A 1 407 ? 97.550 7.963 17.011 1.00 11.89 407 VAL A O 1
ATOM 3290 N N . LYS A 1 408 ? 97.857 5.749 16.882 1.00 10.67 408 LYS A N 1
ATOM 3291 C CA . LYS A 1 408 ? 96.420 5.492 16.769 1.00 11.42 408 LYS A CA 1
ATOM 3292 C C . LYS A 1 408 ? 95.742 5.767 18.104 1.00 12.61 408 LYS A C 1
ATOM 3293 O O . LYS A 1 408 ? 96.150 5.243 19.142 1.00 13.95 408 LYS A O 1
ATOM 3299 N N . SER A 1 409 ? 94.674 6.558 18.077 1.00 12.27 409 SER A N 1
ATOM 3300 C CA . SER A 1 409 ? 93.867 6.838 19.245 1.00 12.74 409 SER A CA 1
ATOM 3301 C C . SER A 1 409 ? 92.950 5.659 19.553 1.00 13.27 409 SER A C 1
ATOM 3302 O O . SER A 1 409 ? 92.655 4.878 18.666 1.00 13.67 409 SER A O 1
ATOM 3305 N N . LYS A 1 410 ? 92.393 5.632 20.768 1.00 13.64 410 LYS A N 1
ATOM 3306 C CA . LYS A 1 410 ? 91.274 4.744 21.060 1.00 15.19 410 LYS A CA 1
ATOM 3307 C C . LYS A 1 410 ? 89.999 5.171 20.322 1.00 13.49 410 LYS A C 1
ATOM 3308 O O . LYS A 1 410 ? 89.109 4.346 20.131 1.00 13.66 410 LYS A O 1
ATOM 3314 N N . VAL A 1 411 ? 89.868 6.456 19.960 1.00 12.26 411 VAL A N 1
ATOM 3315 C CA . VAL A 1 411 ? 88.577 7.003 19.519 1.00 12.06 411 VAL A CA 1
ATOM 3316 C C . VAL A 1 411 ? 88.769 7.626 18.141 1.00 11.62 411 VAL A C 1
ATOM 3317 O O . VAL A 1 411 ? 89.711 8.416 17.976 1.00 11.77 411 VAL A O 1
ATOM 3321 N N . ALA A 1 412 ? 87.878 7.281 17.190 1.00 9.58 412 ALA A N 1
ATOM 3322 C CA . ALA A 1 412 ? 87.803 7.945 15.889 1.00 9.24 412 ALA A CA 1
ATOM 3323 C C . ALA A 1 412 ? 86.569 8.832 15.843 1.00 8.43 412 ALA A C 1
ATOM 3324 O O . ALA A 1 412 ? 85.462 8.360 16.048 1.00 10.04 412 ALA A O 1
ATOM 3326 N N . ILE A 1 413 ? 86.776 10.106 15.586 1.00 8.96 413 ILE A N 1
ATOM 3327 C CA . ILE A 1 413 ? 85.689 11.029 15.333 1.00 9.17 413 ILE A CA 1
ATOM 3328 C C . ILE A 1 413 ? 85.491 11.131 13.807 1.00 9.16 413 ILE A C 1
ATOM 3329 O O . ILE A 1 413 ? 86.374 11.549 13.103 1.00 8.61 413 ILE A O 1
ATOM 3334 N N . VAL A 1 414 ? 84.295 10.812 13.337 1.00 8.81 414 VAL A N 1
ATOM 3335 C CA . VAL A 1 414 ? 84.050 10.748 11.907 1.00 9.30 414 VAL A CA 1
ATOM 3336 C C . VAL A 1 414 ? 83.679 12.135 11.374 1.00 9.79 414 VAL A C 1
ATOM 3337 O O . VAL A 1 414 ? 82.774 12.756 11.899 1.00 10.64 414 VAL A O 1
ATOM 3341 N N . PHE A 1 415 ? 84.251 12.500 10.216 1.00 10.02 415 PHE A N 1
ATOM 3342 C CA . PHE A 1 415 ? 83.999 13.752 9.526 1.00 9.83 415 PHE A CA 1
ATOM 3343 C C . PHE A 1 415 ? 83.632 13.468 8.067 1.00 9.54 415 PHE A C 1
ATOM 3344 O O . PHE A 1 415 ? 84.285 12.669 7.414 1.00 9.67 415 PHE A O 1
ATOM 3352 N N . ASP A 1 416 ? 82.543 14.086 7.600 1.00 9.32 416 ASP A N 1
ATOM 3353 C CA . ASP A 1 416 ? 82.046 13.916 6.230 1.00 8.93 416 ASP A CA 1
ATOM 3354 C C . ASP A 1 416 ? 81.781 15.273 5.580 1.00 8.74 416 ASP A C 1
ATOM 3355 O O . ASP A 1 416 ? 80.790 15.901 5.933 1.00 8.69 416 ASP A O 1
ATOM 3360 N N . TYR A 1 417 ? 82.581 15.673 4.577 1.00 8.85 417 TYR A N 1
ATOM 3361 C CA . TYR A 1 417 ? 82.359 16.923 3.835 1.00 9.43 417 TYR A CA 1
ATOM 3362 C C . TYR A 1 417 ? 80.934 17.008 3.281 1.00 8.65 417 TYR A C 1
ATOM 3363 O O . TYR A 1 417 ? 80.305 18.059 3.357 1.00 8.18 417 TYR A O 1
ATOM 3372 N N . GLU A 1 418 ? 80.406 15.891 2.785 1.00 9.34 418 GLU A N 1
ATOM 3373 C CA . GLU A 1 418 ? 79.060 15.813 2.218 1.00 10.36 418 GLU A CA 1
ATOM 3374 C C . GLU A 1 418 ? 77.963 15.977 3.261 1.00 9.92 418 GLU A C 1
ATOM 3375 O O . GLU A 1 418 ? 76.926 16.598 2.984 1.00 9.73 418 GLU A O 1
ATOM 3381 N N . SER A 1 419 ? 78.184 15.476 4.489 1.00 8.65 419 SER A N 1
ATOM 3382 C CA . SER A 1 419 ? 77.192 15.725 5.522 1.00 8.49 419 SER A CA 1
ATOM 3383 C C . SER A 1 419 ? 77.080 17.202 5.862 1.00 7.64 419 SER A C 1
ATOM 3384 O O . SER A 1 419 ? 75.997 17.742 6.054 1.00 8.17 419 SER A O 1
ATOM 3387 N N . GLN A 1 420 ? 78.219 17.881 5.942 1.00 7.68 420 GLN A N 1
ATOM 3388 C CA . GLN A 1 420 ? 78.187 19.323 6.088 1.00 7.82 420 GLN A CA 1
ATOM 3389 C C . GLN A 1 420 ? 77.347 19.951 5.001 1.00 7.37 420 GLN A C 1
ATOM 3390 O O . GLN A 1 420 ? 76.469 20.759 5.288 1.00 8.49 420 GLN A O 1
ATOM 3396 N N . TRP A 1 421 ? 77.627 19.618 3.739 1.00 7.56 421 TRP A N 1
ATOM 3397 C CA . TRP A 1 421 ? 76.879 20.225 2.655 1.00 8.14 421 TRP A CA 1
ATOM 3398 C C . TRP A 1 421 ? 75.374 20.022 2.826 1.00 8.18 421 TRP A C 1
ATOM 3399 O O . TRP A 1 421 ? 74.571 20.965 2.671 1.00 7.87 421 TRP A O 1
ATOM 3410 N N . ALA A 1 422 ? 74.990 18.782 3.177 1.00 9.13 422 ALA A N 1
ATOM 3411 C CA . ALA A 1 422 ? 73.571 18.492 3.371 1.00 9.43 422 ALA A CA 1
ATOM 3412 C C . ALA A 1 422 ? 72.938 19.381 4.460 1.00 10.32 422 ALA A C 1
ATOM 3413 O O . ALA A 1 422 ? 71.773 19.839 4.356 1.00 10.67 422 ALA A O 1
ATOM 3415 N N . THR A 1 423 ? 73.695 19.678 5.532 1.00 10.07 423 THR A N 1
ATOM 3416 C CA . THR A 1 423 ? 73.148 20.466 6.596 1.00 9.54 423 THR A CA 1
ATOM 3417 C C . THR A 1 423 ? 73.108 21.951 6.215 1.00 9.34 423 THR A C 1
ATOM 3418 O O . THR A 1 423 ? 72.593 22.724 6.968 1.00 9.81 423 THR A O 1
ATOM 3422 N N . GLU A 1 424 ? 73.583 22.350 5.031 1.00 9.84 424 GLU A N 1
ATOM 3423 C CA . GLU A 1 424 ? 73.641 23.765 4.658 1.00 10.36 424 GLU A CA 1
ATOM 3424 C C . GLU A 1 424 ? 72.364 24.234 3.953 1.00 10.61 424 GLU A C 1
ATOM 3425 O O . GLU A 1 424 ? 72.185 25.428 3.735 1.00 12.20 424 GLU A O 1
ATOM 3431 N N . HIS A 1 425 ? 71.447 23.330 3.641 1.00 10.65 425 HIS A N 1
ATOM 3432 C CA . HIS A 1 425 ? 70.226 23.731 2.981 1.00 10.88 425 HIS A CA 1
ATOM 3433 C C . HIS A 1 425 ? 69.478 24.724 3.860 1.00 10.38 425 HIS A C 1
ATOM 3434 O O . HIS A 1 425 ? 69.568 24.658 5.092 1.00 9.32 425 HIS A O 1
ATOM 3441 N N . THR A 1 426 ? 68.673 25.602 3.252 1.00 11.36 426 THR A N 1
ATOM 3442 C CA . THR A 1 426 ? 67.992 26.658 4.003 1.00 12.74 426 THR A CA 1
ATOM 3443 C C . THR A 1 426 ? 66.621 26.248 4.536 1.00 11.39 426 THR A C 1
ATOM 3444 O O . THR A 1 426 ? 65.988 27.074 5.197 1.00 11.53 426 THR A O 1
ATOM 3448 N N . ALA A 1 427 ? 66.220 24.980 4.364 1.00 9.93 427 ALA A N 1
ATOM 3449 C CA . ALA A 1 427 ? 64.910 24.517 4.838 1.00 10.10 427 ALA A CA 1
ATOM 3450 C C . ALA A 1 427 ? 65.045 23.250 5.698 1.00 10.88 427 ALA A C 1
ATOM 3451 O O . ALA A 1 427 ? 64.160 22.375 5.732 1.00 9.39 427 ALA A O 1
ATOM 3453 N N . THR A 1 428 ? 66.184 23.151 6.396 1.00 12.17 428 THR A N 1
ATOM 3454 C CA . THR A 1 428 ? 66.431 22.127 7.405 1.00 11.26 428 THR A CA 1
ATOM 3455 C C . THR A 1 428 ? 65.694 22.480 8.696 1.00 10.36 428 THR A C 1
ATOM 3456 O O . THR A 1 428 ? 65.102 23.562 8.830 1.00 9.25 428 THR A O 1
ATOM 3460 N N . PRO A 1 429 ? 65.617 21.554 9.667 1.00 9.89 429 PRO A N 1
ATOM 3461 C CA . PRO A 1 429 ? 65.001 21.896 10.950 1.00 10.41 429 PRO A CA 1
ATOM 3462 C C . PRO A 1 429 ? 65.494 23.181 11.586 1.00 10.40 429 PRO A C 1
ATOM 3463 O O . PRO A 1 429 ? 64.704 23.881 12.219 1.00 10.27 429 PRO A O 1
ATOM 3467 N N . THR A 1 430 ? 66.796 23.475 11.501 1.00 10.61 430 THR A N 1
ATOM 3468 C CA . THR A 1 430 ? 67.285 24.740 12.012 1.00 9.93 430 THR A CA 1
ATOM 3469 C C . THR A 1 430 ? 68.623 25.099 11.400 1.00 9.91 430 THR A C 1
ATOM 3470 O O . THR A 1 430 ? 69.540 24.282 11.272 1.00 9.99 430 THR A O 1
ATOM 3474 N N . GLN A 1 431 ? 68.738 26.362 11.013 1.00 10.47 431 GLN A N 1
ATOM 3475 C CA . GLN A 1 431 ? 69.992 26.887 10.489 1.00 10.89 431 GLN A CA 1
ATOM 3476 C C . GLN A 1 431 ? 71.099 26.973 11.530 1.00 11.07 431 GLN A C 1
ATOM 3477 O O . GLN A 1 431 ? 72.260 27.204 11.166 1.00 11.47 431 GLN A O 1
ATOM 3483 N N . GLU A 1 432 ? 70.779 26.795 12.820 1.00 11.45 432 GLU A N 1
ATOM 3484 C CA . GLU A 1 432 ? 71.792 26.848 13.858 1.00 11.94 432 GLU A CA 1
ATOM 3485 C C . GLU A 1 432 ? 72.603 25.544 13.942 1.00 11.23 432 GLU A C 1
ATOM 3486 O O . GLU A 1 432 ? 73.617 25.535 14.621 1.00 11.31 432 GLU A O 1
ATOM 3492 N N . VAL A 1 433 ? 72.147 24.476 13.274 1.00 9.33 433 VAL A N 1
ATOM 3493 C CA . VAL A 1 433 ? 72.824 23.184 13.320 1.00 8.27 433 VAL A CA 1
ATOM 3494 C C . VAL A 1 433 ? 73.457 22.900 11.977 1.00 8.70 433 VAL A C 1
ATOM 3495 O O . VAL A 1 433 ? 72.727 22.734 10.992 1.00 8.23 433 VAL A O 1
ATOM 3499 N N . ARG A 1 434 ? 74.770 22.637 12.002 1.00 8.79 434 ARG A N 1
ATOM 3500 C CA . ARG A 1 434 ? 75.532 22.177 10.857 1.00 9.55 434 ARG A CA 1
ATOM 3501 C C . ARG A 1 434 ? 76.366 21.001 11.338 1.00 8.87 434 ARG A C 1
ATOM 3502 O O . ARG A 1 434 ? 76.600 20.842 12.545 1.00 8.38 434 ARG A O 1
ATOM 3510 N N . HIS A 1 435 ? 76.788 20.165 10.403 1.00 8.44 435 HIS A N 1
ATOM 3511 C CA . HIS A 1 435 ? 77.608 19.014 10.764 1.00 9.13 435 HIS A CA 1
ATOM 3512 C C . HIS A 1 435 ? 78.896 19.437 11.462 1.00 10.22 435 HIS A C 1
ATOM 3513 O O . HIS A 1 435 ? 79.291 18.803 12.443 1.00 10.74 435 HIS A O 1
ATOM 3520 N N . TRP A 1 436 ? 79.567 20.498 11.001 1.00 9.83 436 TRP A N 1
ATOM 3521 C CA . TRP A 1 436 ? 80.993 20.661 11.324 1.00 10.08 436 TRP A CA 1
ATOM 3522 C C . TRP A 1 436 ? 81.330 20.951 12.797 1.00 9.21 436 TRP A C 1
ATOM 3523 O O . TRP A 1 436 ? 82.441 20.652 13.223 1.00 9.72 436 TRP A O 1
ATOM 3534 N N . THR A 1 437 ? 80.404 21.544 13.541 1.00 8.91 437 THR A N 1
ATOM 3535 C CA . THR A 1 437 ? 80.681 21.947 14.927 1.00 9.16 437 THR A CA 1
ATOM 3536 C C . THR A 1 437 ? 80.739 20.725 15.838 1.00 9.58 437 THR A C 1
ATOM 3537 O O . THR A 1 437 ? 81.491 20.747 16.824 1.00 11.87 437 THR A O 1
ATOM 3541 N N . GLU A 1 438 ? 79.887 19.698 15.610 1.00 9.79 438 GLU A N 1
ATOM 3542 C CA . GLU A 1 438 ? 79.756 18.589 16.560 1.00 9.23 438 GLU A CA 1
ATOM 3543 C C . GLU A 1 438 ? 81.078 17.810 16.683 1.00 8.65 438 GLU A C 1
ATOM 3544 O O . GLU A 1 438 ? 81.567 17.558 17.820 1.00 8.73 438 GLU A O 1
ATOM 3550 N N . PRO A 1 439 ? 81.770 17.433 15.597 1.00 8.04 439 PRO A N 1
ATOM 3551 C CA . PRO A 1 439 ? 83.037 16.719 15.744 1.00 8.54 439 PRO A CA 1
ATOM 3552 C C . PRO A 1 439 ? 84.103 17.498 16.508 1.00 9.81 439 PRO A C 1
ATOM 3553 O O . PRO A 1 439 ? 84.938 16.895 17.221 1.00 9.42 439 PRO A O 1
ATOM 3557 N N . LEU A 1 440 ? 84.120 18.841 16.315 1.00 9.25 440 LEU A N 1
ATOM 3558 C CA . LEU A 1 440 ? 85.066 19.666 17.036 1.00 8.87 440 LEU A CA 1
ATOM 3559 C C . LEU A 1 440 ? 84.709 19.647 18.541 1.00 9.77 440 LEU A C 1
ATOM 3560 O O . LEU A 1 440 ? 85.602 19.546 19.364 1.00 8.87 440 LEU A O 1
ATOM 3565 N N . ASP A 1 441 ? 83.415 19.729 18.863 1.00 9.74 441 ASP A N 1
ATOM 3566 C CA . ASP A 1 441 ? 82.955 19.768 20.252 1.00 10.20 441 ASP A CA 1
ATOM 3567 C C . ASP A 1 441 ? 83.358 18.454 20.924 1.00 10.64 441 ASP A C 1
ATOM 3568 O O . ASP A 1 441 ? 83.791 18.460 22.086 1.00 12.02 441 ASP A O 1
ATOM 3573 N N . TRP A 1 442 ? 83.233 17.331 20.208 1.00 9.87 442 TRP A N 1
ATOM 3574 C CA . TRP A 1 442 ? 83.649 16.030 20.736 1.00 10.61 442 TRP A CA 1
ATOM 3575 C C . TRP A 1 442 ? 85.160 15.971 20.977 1.00 11.10 442 TRP A C 1
ATOM 3576 O O . TRP A 1 442 ? 85.592 15.462 22.014 1.00 10.57 442 TRP A O 1
ATOM 3587 N N . PHE A 1 443 ? 85.940 16.447 20.007 1.00 10.19 443 PHE A N 1
ATOM 3588 C CA . PHE A 1 443 ? 87.388 16.471 20.161 1.00 10.66 443 PHE A CA 1
ATOM 3589 C C . PHE A 1 443 ? 87.779 17.162 21.469 1.00 10.29 443 PHE A C 1
ATOM 3590 O O . PHE A 1 443 ? 88.597 16.645 22.228 1.00 11.20 443 PHE A O 1
ATOM 3598 N N . ARG A 1 444 ? 87.183 18.325 21.725 1.00 10.07 444 ARG A N 1
ATOM 3599 C CA . ARG A 1 444 ? 87.501 19.141 22.881 1.00 10.39 444 ARG A CA 1
ATOM 3600 C C . ARG A 1 444 ? 86.984 18.492 24.172 1.00 11.11 444 ARG A C 1
ATOM 3601 O O . ARG A 1 444 ? 87.697 18.537 25.180 1.00 11.11 444 ARG A O 1
ATOM 3609 N N . ALA A 1 445 ? 85.760 17.918 24.159 1.00 10.88 445 ALA A N 1
ATOM 3610 C CA . ALA A 1 445 ? 85.203 17.272 25.343 1.00 11.90 445 ALA A CA 1
ATOM 3611 C C . ALA A 1 445 ? 86.015 16.027 25.723 1.00 12.74 445 ALA A C 1
ATOM 3612 O O . ALA A 1 445 ? 86.217 15.751 26.922 1.00 10.18 445 ALA A O 1
ATOM 3614 N N . LEU A 1 446 ? 86.510 15.318 24.700 1.00 11.62 446 LEU A N 1
ATOM 3615 C CA . LEU A 1 446 ? 87.333 14.130 24.933 1.00 13.00 446 LEU A CA 1
ATOM 3616 C C . LEU A 1 446 ? 88.693 14.536 25.498 1.00 14.04 446 LEU A C 1
ATOM 3617 O O . LEU A 1 446 ? 89.150 13.933 26.485 1.00 14.98 446 LEU A O 1
ATOM 3622 N N . ALA A 1 447 ? 89.283 15.631 24.979 1.00 12.20 447 ALA A N 1
ATOM 3623 C CA . ALA A 1 447 ? 90.509 16.144 25.551 1.00 12.70 447 ALA A CA 1
ATOM 3624 C C . ALA A 1 447 ? 90.298 16.524 27.029 1.00 13.79 447 ALA A C 1
ATOM 3625 O O . ALA A 1 447 ? 91.220 16.336 27.818 1.00 13.58 447 ALA A O 1
ATOM 3627 N N . ASP A 1 448 ? 89.135 17.088 27.376 1.00 13.42 448 ASP A N 1
ATOM 3628 C CA . ASP A 1 448 ? 88.834 17.491 28.749 1.00 14.14 448 ASP A CA 1
ATOM 3629 C C . ASP A 1 448 ? 88.841 16.266 29.679 1.00 15.13 448 ASP A C 1
ATOM 3630 O O . ASP A 1 448 ? 89.017 16.398 30.901 1.00 14.80 448 ASP A O 1
ATOM 3635 N N . ASN A 1 449 ? 88.602 15.082 29.101 1.00 14.65 449 ASN A N 1
ATOM 3636 C CA . ASN A 1 449 ? 88.560 13.833 29.833 1.00 16.39 449 ASN A CA 1
ATOM 3637 C C . ASN A 1 449 ? 89.865 13.053 29.685 1.00 15.66 449 ASN A C 1
ATOM 3638 O O . ASN A 1 449 ? 89.926 11.880 30.042 1.00 17.10 449 ASN A O 1
ATOM 3643 N N . GLY A 1 450 ? 90.905 13.685 29.153 1.00 14.58 450 GLY A N 1
ATOM 3644 C CA . GLY A 1 450 ? 92.218 13.075 29.092 1.00 15.26 450 GLY A CA 1
ATOM 3645 C C . GLY A 1 450 ? 92.450 12.176 27.889 1.00 16.64 450 GLY A C 1
ATOM 3646 O O . GLY A 1 450 ? 93.412 11.408 27.875 1.00 14.17 450 GLY A O 1
ATOM 3647 N N . LEU A 1 451 ? 91.693 12.392 26.802 1.00 17.89 451 LEU A N 1
ATOM 3648 C CA . LEU A 1 451 ? 91.778 11.504 25.659 1.00 17.52 451 LEU A CA 1
ATOM 3649 C C . LEU A 1 451 ? 91.975 12.328 24.377 1.00 14.98 451 LEU A C 1
ATOM 3650 O O . LEU A 1 451 ? 91.229 13.261 24.143 1.00 14.05 451 LEU A O 1
ATOM 3655 N N . THR A 1 452 ? 93.049 12.041 23.629 1.00 13.58 452 THR A N 1
ATOM 3656 C CA . THR A 1 452 ? 93.305 12.656 22.334 1.00 13.85 452 THR A CA 1
ATOM 3657 C C . THR A 1 452 ? 92.718 11.759 21.240 1.00 13.87 452 THR A C 1
ATOM 3658 O O . THR A 1 452 ? 93.244 10.681 20.995 1.00 13.65 452 THR A O 1
ATOM 3662 N N . ALA A 1 453 ? 91.610 12.193 20.618 1.00 13.08 453 ALA A N 1
ATOM 3663 C CA . ALA A 1 453 ? 90.949 11.433 19.553 1.00 12.45 453 ALA A CA 1
ATOM 3664 C C . ALA A 1 453 ? 91.744 11.562 18.261 1.00 12.56 453 ALA A C 1
ATOM 3665 O O . ALA A 1 453 ? 92.455 12.554 18.062 1.00 11.55 453 ALA A O 1
ATOM 3667 N N . ASP A 1 454 ? 91.545 10.577 17.380 1.00 12.18 454 ASP A N 1
ATOM 3668 C CA . ASP A 1 454 ? 91.823 10.723 15.954 1.00 12.18 454 ASP A CA 1
ATOM 3669 C C . ASP A 1 454 ? 90.560 11.268 15.272 1.00 13.36 454 ASP A C 1
ATOM 3670 O O . ASP A 1 454 ? 89.436 10.962 15.712 1.00 15.04 454 ASP A O 1
ATOM 3675 N N . VAL A 1 455 ? 90.754 12.085 14.211 1.00 11.87 455 VAL A N 1
ATOM 3676 C CA . VAL A 1 455 ? 89.659 12.589 13.399 1.00 11.87 455 VAL A CA 1
ATOM 3677 C C . VAL A 1 455 ? 89.752 11.937 12.029 1.00 11.36 455 VAL A C 1
ATOM 3678 O O . VAL A 1 455 ? 90.760 12.054 11.340 1.00 11.86 455 VAL A O 1
ATOM 3682 N N . VAL A 1 456 ? 88.756 11.109 11.716 1.00 10.82 456 VAL A N 1
ATOM 3683 C CA . VAL A 1 456 ? 88.890 10.204 10.600 1.00 10.68 456 VAL A CA 1
ATOM 3684 C C . VAL A 1 456 ? 87.817 10.522 9.595 1.00 9.75 456 VAL A C 1
ATOM 3685 O O . VAL A 1 456 ? 86.622 10.425 9.893 1.00 10.08 456 VAL A O 1
ATOM 3689 N N . PRO A 1 457 ? 88.191 10.807 8.335 1.00 10.37 457 PRO A N 1
ATOM 3690 C CA . PRO A 1 457 ? 87.187 10.975 7.287 1.00 10.32 457 PRO A CA 1
ATOM 3691 C C . PRO A 1 457 ? 86.298 9.754 7.110 1.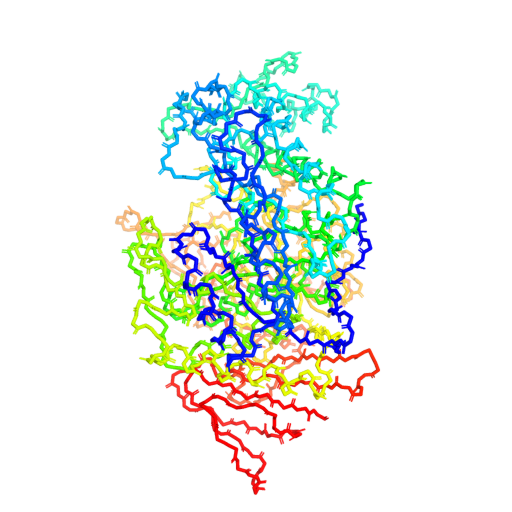00 10.88 457 PRO A C 1
ATOM 3692 O O . PRO A 1 457 ? 86.760 8.639 7.291 1.00 9.84 457 PRO A O 1
ATOM 3696 N N . VAL A 1 458 ? 85.023 9.947 6.759 1.00 10.90 458 VAL A N 1
ATOM 3697 C CA . VAL A 1 458 ? 84.091 8.813 6.648 1.00 11.98 458 VAL A CA 1
ATOM 3698 C C . VAL A 1 458 ? 84.568 7.682 5.719 1.00 12.29 458 VAL A C 1
ATOM 3699 O O . VAL A 1 458 ? 84.266 6.507 5.984 1.00 12.06 458 VAL A O 1
ATOM 3703 N N . ARG A 1 459 ? 85.278 8.000 4.620 1.00 12.45 459 ARG A N 1
ATOM 3704 C CA . ARG A 1 459 ? 85.839 6.958 3.781 1.00 15.66 459 ARG A CA 1
ATOM 3705 C C . ARG A 1 459 ? 86.946 6.166 4.478 1.00 14.13 459 ARG A C 1
ATOM 3706 O O . ARG A 1 459 ? 87.212 5.027 4.077 1.00 14.40 459 ARG A O 1
ATOM 3714 N N . GLY A 1 460 ? 87.580 6.747 5.514 1.00 13.59 460 GLY A N 1
ATOM 3715 C CA . GLY A 1 460 ? 88.726 6.155 6.170 1.00 13.81 460 GLY A CA 1
ATOM 3716 C C . GLY A 1 460 ? 88.354 5.039 7.152 1.00 12.85 460 GLY A C 1
ATOM 3717 O O . GLY A 1 460 ? 87.183 4.712 7.342 1.00 10.92 460 GLY A O 1
ATOM 3718 N N . PRO A 1 461 ? 89.376 4.420 7.782 1.00 11.58 461 PRO A N 1
ATOM 3719 C CA . PRO A 1 461 ? 89.213 3.183 8.569 1.00 10.84 461 PRO A CA 1
ATOM 3720 C C . PRO A 1 461 ? 88.739 3.421 10.010 1.00 11.43 461 PRO A C 1
ATOM 3721 O O . PRO A 1 461 ? 89.275 2.861 10.969 1.00 11.62 461 PRO A O 1
ATOM 3725 N N . TRP A 1 462 ? 87.669 4.228 10.189 1.00 11.15 462 TRP A N 1
ATOM 3726 C CA . TRP A 1 462 ? 87.160 4.487 11.537 1.00 10.52 462 TRP A CA 1
ATOM 3727 C C . TRP A 1 462 ? 86.628 3.200 12.206 1.00 11.09 462 TRP A C 1
ATOM 3728 O O . TRP A 1 462 ? 86.644 3.045 13.434 1.00 10.79 462 TRP A O 1
ATOM 3739 N N . ASP A 1 463 ? 86.252 2.228 11.394 1.00 10.88 463 ASP A N 1
ATOM 3740 C CA . ASP A 1 463 ? 85.712 0.974 11.869 1.00 12.15 463 ASP A CA 1
ATOM 3741 C C . ASP A 1 463 ? 86.823 0.032 12.359 1.00 13.45 463 ASP A C 1
ATOM 3742 O O . ASP A 1 463 ? 86.521 -1.087 12.757 1.00 12.37 463 ASP A O 1
ATOM 3747 N N . GLU A 1 464 ? 88.080 0.487 12.408 1.00 13.58 464 GLU A N 1
ATOM 3748 C CA . GLU A 1 464 ? 89.133 -0.320 12.998 1.00 15.26 464 GLU A CA 1
ATOM 3749 C C . GLU A 1 464 ? 89.418 0.178 14.408 1.00 14.17 464 GLU A C 1
ATOM 3750 O O . GLU A 1 464 ? 90.399 -0.255 14.996 1.00 13.89 464 GLU A O 1
ATOM 3756 N N . TYR A 1 465 ? 88.638 1.150 14.897 1.00 11.31 465 TYR A N 1
ATOM 3757 C CA . TYR A 1 465 ? 88.959 1.768 16.177 1.00 10.83 465 TYR A CA 1
ATOM 3758 C C . TYR A 1 465 ? 88.199 1.117 17.326 1.00 9.78 465 TYR A C 1
ATOM 3759 O O . TYR A 1 465 ? 87.077 0.590 17.188 1.00 10.57 465 TYR A O 1
ATOM 3768 N N . GLU A 1 466 ? 88.752 1.278 18.529 1.00 10.57 466 GLU A N 1
ATOM 3769 C CA . GLU A 1 466 ? 88.062 0.798 19.726 1.00 11.69 466 GLU A CA 1
ATOM 3770 C C . GLU A 1 466 ? 86.687 1.458 19.937 1.00 11.48 466 GLU A C 1
ATOM 3771 O O . GLU A 1 466 ? 85.726 0.842 20.388 1.00 11.85 466 GLU A O 1
ATOM 3777 N N . ALA A 1 467 ? 86.606 2.769 19.701 1.00 10.32 467 ALA A N 1
ATOM 3778 C CA . ALA A 1 467 ? 85.357 3.512 19.780 1.00 10.59 467 ALA A CA 1
ATOM 3779 C C . ALA A 1 467 ? 85.293 4.545 18.665 1.00 10.67 467 ALA A C 1
ATOM 3780 O O . ALA A 1 467 ? 86.343 5.024 18.213 1.00 11.55 467 ALA A O 1
ATOM 3782 N N . VAL A 1 468 ? 84.049 4.937 18.301 1.00 11.59 468 VAL A N 1
ATOM 3783 C CA . VAL A 1 468 ? 83.776 5.762 17.134 1.00 9.99 468 VAL A CA 1
ATOM 3784 C C . VAL A 1 468 ? 82.684 6.766 17.479 1.00 10.64 468 VAL A C 1
ATOM 3785 O O . VAL A 1 468 ? 81.714 6.411 18.152 1.00 11.02 468 VAL A O 1
ATOM 3789 N N . VAL A 1 469 ? 82.858 8.020 17.016 1.00 9.58 469 VAL A N 1
ATOM 3790 C CA . VAL A 1 469 ? 81.844 9.069 17.171 1.00 9.56 469 VAL A CA 1
ATOM 3791 C C . VAL A 1 469 ? 81.251 9.419 15.802 1.00 9.84 469 VAL A C 1
ATOM 3792 O O . VAL A 1 469 ? 81.995 9.759 14.886 1.00 9.59 469 VAL A O 1
ATOM 3796 N N . LEU A 1 470 ? 79.903 9.394 15.731 1.00 9.59 470 LEU A N 1
ATOM 3797 C CA . LEU A 1 470 ? 79.108 9.902 14.624 1.00 9.55 470 LEU A CA 1
ATOM 3798 C C . LEU A 1 470 ? 78.523 11.236 15.100 1.00 9.82 470 LEU A C 1
ATOM 3799 O O . LEU A 1 470 ? 77.544 11.276 15.832 1.00 10.72 470 LEU A O 1
ATOM 3804 N N . PRO A 1 471 ? 79.175 12.369 14.764 1.00 10.04 471 PRO A N 1
ATOM 3805 C CA . PRO A 1 471 ? 78.809 13.689 15.292 1.00 10.93 471 PRO A CA 1
ATOM 3806 C C . PRO A 1 471 ? 78.009 14.533 14.326 1.00 9.23 471 PRO A C 1
ATOM 3807 O O . PRO A 1 471 ? 78.551 15.045 13.353 1.00 10.16 471 PRO A O 1
ATOM 3811 N N . SER A 1 472 ? 76.704 14.574 14.544 1.00 9.77 472 SER A N 1
ATOM 3812 C CA . SER A 1 472 ? 75.758 15.238 13.647 1.00 9.27 472 SER A CA 1
ATOM 3813 C C . SER A 1 472 ? 76.050 14.833 12.196 1.00 9.90 472 SER A C 1
ATOM 3814 O O . SER A 1 472 ? 76.100 15.662 11.257 1.00 8.42 472 SER A O 1
ATOM 3817 N N . LEU A 1 473 ? 76.215 13.511 12.015 1.00 9.43 473 LEU A N 1
ATOM 3818 C CA . LEU A 1 473 ? 76.608 12.980 10.719 1.00 9.08 473 LEU A CA 1
ATOM 3819 C C . LEU A 1 473 ? 75.341 12.729 9.886 1.00 9.13 473 LEU A C 1
ATOM 3820 O O . LEU A 1 473 ? 74.777 11.614 9.824 1.00 8.38 473 LEU A O 1
ATOM 3825 N N . ALA A 1 474 ? 74.876 13.794 9.241 1.00 9.18 474 ALA A N 1
ATOM 3826 C CA . ALA A 1 474 ? 73.492 13.879 8.765 1.00 9.65 474 ALA A CA 1
ATOM 3827 C C . ALA A 1 474 ? 73.194 12.809 7.719 1.00 9.82 474 ALA A C 1
ATOM 3828 O O . ALA A 1 474 ? 72.079 12.284 7.687 1.00 9.45 474 ALA A O 1
ATOM 3830 N N . ILE A 1 475 ? 74.183 12.535 6.848 1.00 10.76 475 ILE A N 1
ATOM 3831 C CA . ILE A 1 475 ? 74.064 11.498 5.847 1.00 10.24 475 ILE A CA 1
ATOM 3832 C C . ILE A 1 475 ? 74.597 10.177 6.404 1.00 9.54 475 ILE A C 1
ATOM 3833 O O . ILE A 1 475 ? 75.739 10.135 6.866 1.00 11.07 475 ILE A O 1
ATOM 3838 N N . LEU A 1 476 ? 73.786 9.124 6.285 1.00 8.35 476 LEU A N 1
ATOM 3839 C CA . LEU A 1 476 ? 74.273 7.737 6.274 1.00 9.74 476 LEU A CA 1
ATOM 3840 C C . LEU A 1 476 ? 73.792 7.029 5.025 1.00 9.93 476 LEU A C 1
ATOM 3841 O O . LEU A 1 476 ? 72.596 6.776 4.856 1.00 10.10 476 LEU A O 1
ATOM 3846 N N . SER A 1 477 ? 74.747 6.756 4.134 1.00 11.41 477 SER A N 1
ATOM 3847 C CA . SER A 1 477 ? 74.450 6.041 2.917 1.00 11.69 477 SER A CA 1
ATOM 3848 C C . SER A 1 477 ? 74.148 4.596 3.320 1.00 12.75 477 SER A C 1
ATOM 3849 O O . SER A 1 477 ? 74.305 4.222 4.479 1.00 11.97 477 SER A O 1
ATOM 3852 N N . GLU A 1 478 ? 73.697 3.801 2.369 1.00 13.35 478 GLU A N 1
ATOM 3853 C CA . GLU A 1 478 ? 73.482 2.372 2.592 1.00 16.37 478 GLU A CA 1
ATOM 3854 C C . GLU A 1 478 ? 74.795 1.713 3.016 1.00 14.55 478 GLU A C 1
ATOM 3855 O O . GLU A 1 478 ? 74.818 0.853 3.871 1.00 14.46 478 GLU A O 1
ATOM 3861 N N . GLN A 1 479 ? 75.878 2.140 2.403 1.00 14.90 479 GLN A N 1
ATOM 3862 C CA . GLN A 1 479 ? 77.207 1.581 2.678 1.00 15.96 479 GLN A CA 1
ATOM 3863 C C . GLN A 1 479 ? 77.654 1.905 4.115 1.00 13.05 479 GLN A C 1
ATOM 3864 O O . GLN A 1 479 ? 78.042 1.031 4.889 1.00 12.34 479 GLN A O 1
ATOM 3870 N N . THR A 1 480 ? 77.587 3.184 4.483 1.00 11.38 480 THR A N 1
ATOM 3871 C CA . THR A 1 480 ? 78.008 3.623 5.803 1.00 10.64 480 THR A CA 1
ATOM 3872 C C . THR A 1 480 ? 77.137 2.968 6.867 1.00 10.06 480 THR A C 1
ATOM 3873 O O . THR A 1 480 ? 77.640 2.610 7.931 1.00 11.73 480 THR A O 1
ATOM 3877 N N . THR A 1 481 ? 75.817 2.877 6.605 1.00 10.29 481 THR A N 1
ATOM 3878 C CA . THR A 1 481 ? 74.874 2.242 7.498 1.00 11.13 481 THR A CA 1
ATOM 3879 C C . THR A 1 481 ? 75.352 0.811 7.786 1.00 10.76 481 THR A C 1
ATOM 3880 O O . THR A 1 481 ? 75.496 0.427 8.942 1.00 9.85 481 THR A O 1
ATOM 3884 N N . ARG A 1 482 ? 75.670 0.076 6.733 1.00 11.06 482 ARG A N 1
ATOM 3885 C CA . ARG A 1 482 ? 76.148 -1.309 6.877 1.00 13.71 482 ARG A CA 1
ATOM 3886 C C . ARG A 1 482 ? 77.427 -1.354 7.713 1.00 11.70 482 ARG A C 1
ATOM 3887 O O . ARG A 1 482 ? 77.571 -2.170 8.655 1.00 12.22 482 ARG A O 1
ATOM 3895 N N . ARG A 1 483 ? 78.321 -0.406 7.450 1.00 10.30 483 ARG A N 1
ATOM 3896 C CA . ARG A 1 483 ? 79.577 -0.384 8.202 1.00 10.13 483 ARG A CA 1
ATOM 3897 C C . ARG A 1 483 ? 79.302 -0.119 9.692 1.00 10.08 483 ARG A C 1
ATOM 3898 O O . ARG A 1 483 ? 79.952 -0.692 10.535 1.00 9.48 483 ARG A O 1
ATOM 3906 N N . VAL A 1 484 ? 78.376 0.782 10.010 1.00 10.13 484 VAL A N 1
ATOM 3907 C CA . VAL A 1 484 ? 78.050 1.097 11.393 1.00 10.88 484 VAL A CA 1
ATOM 3908 C C . VAL A 1 484 ? 77.442 -0.120 12.098 1.00 12.21 484 VAL A C 1
ATOM 3909 O O . VAL A 1 484 ? 77.803 -0.445 13.248 1.00 12.09 484 VAL A O 1
ATOM 3913 N N . ARG A 1 485 ? 76.442 -0.727 11.458 1.00 11.78 485 ARG A N 1
ATOM 3914 C CA . ARG A 1 485 ? 75.739 -1.844 12.043 1.00 13.02 485 ARG A CA 1
ATOM 3915 C C . ARG A 1 485 ? 76.719 -2.989 12.328 1.00 12.37 485 ARG A C 1
ATOM 3916 O O . ARG A 1 485 ? 76.741 -3.539 13.419 1.00 12.95 485 ARG A O 1
ATOM 3924 N N . GLU A 1 486 ? 77.580 -3.296 11.386 1.00 13.32 486 GLU A N 1
ATOM 3925 C CA . GLU A 1 486 ? 78.529 -4.381 11.560 1.00 14.56 486 GLU A CA 1
ATOM 3926 C C . GLU A 1 486 ? 79.575 -4.045 12.611 1.00 13.28 486 GLU A C 1
ATOM 3927 O O . GLU A 1 486 ? 80.032 -4.940 13.312 1.00 12.13 486 GLU A O 1
ATOM 3933 N N . TYR A 1 487 ? 80.044 -2.785 12.628 1.00 11.53 487 TYR A N 1
ATOM 3934 C CA . TYR A 1 487 ? 81.056 -2.348 13.583 1.00 11.30 487 TYR A CA 1
ATOM 3935 C C . TYR A 1 487 ? 80.561 -2.577 15.016 1.00 9.93 487 TYR A C 1
ATOM 3936 O O . TYR A 1 487 ? 81.280 -3.092 15.857 1.00 9.45 487 TYR A O 1
ATOM 3945 N N . VAL A 1 488 ? 79.322 -2.191 15.304 1.00 9.70 488 VAL A N 1
ATOM 3946 C CA . VAL A 1 488 ? 78.831 -2.277 16.676 1.00 9.97 488 VAL A CA 1
ATOM 3947 C C . VAL A 1 488 ? 78.535 -3.746 17.030 1.00 10.83 488 VAL A C 1
ATOM 3948 O O . VAL A 1 488 ? 78.890 -4.211 18.094 1.00 11.30 488 VAL A O 1
ATOM 3952 N N . ALA A 1 489 ? 77.881 -4.469 16.144 1.00 11.23 489 ALA A N 1
ATOM 3953 C CA . ALA A 1 489 ? 77.443 -5.835 16.435 1.00 11.23 489 ALA A CA 1
ATOM 3954 C C . ALA A 1 489 ? 78.644 -6.744 16.754 1.00 13.07 489 ALA A C 1
ATOM 3955 O O . ALA A 1 489 ? 78.570 -7.648 17.596 1.00 12.65 489 ALA A O 1
ATOM 3957 N N . ASN A 1 490 ? 79.786 -6.429 16.145 1.00 13.36 490 ASN A N 1
ATOM 3958 C CA . ASN A 1 490 ? 80.999 -7.206 16.308 1.00 14.91 490 ASN A CA 1
ATOM 3959 C C . ASN A 1 490 ? 81.774 -6.818 17.567 1.00 16.28 490 ASN A C 1
ATOM 3960 O O . ASN A 1 490 ? 82.763 -7.468 17.857 1.00 18.24 490 ASN A O 1
ATOM 3965 N N . GLY A 1 491 ? 81.366 -5.749 18.273 1.00 15.62 491 GLY A N 1
ATOM 3966 C CA . GLY A 1 491 ? 81.961 -5.384 19.558 1.00 15.08 491 GLY A CA 1
ATOM 3967 C C . GLY A 1 491 ? 82.450 -3.933 19.612 1.00 15.50 491 GLY A C 1
ATOM 3968 O O . GLY A 1 491 ? 83.086 -3.535 20.590 1.00 13.39 491 GLY A O 1
ATOM 3969 N N . GLY A 1 492 ? 82.178 -3.151 18.555 1.00 13.70 492 GLY A N 1
ATOM 3970 C CA . GLY A 1 492 ? 82.571 -1.738 18.576 1.00 14.15 492 GLY A CA 1
ATOM 3971 C C . GLY A 1 492 ? 81.791 -0.979 19.644 1.00 14.16 492 GLY A C 1
ATOM 3972 O O . GLY A 1 492 ? 80.694 -1.377 20.063 1.00 13.37 492 GLY A O 1
ATOM 3973 N N . LYS A 1 493 ? 82.312 0.193 19.986 1.00 13.43 493 LYS A N 1
ATOM 3974 C CA . LYS A 1 493 ? 81.677 1.087 20.921 1.00 13.79 493 LYS A CA 1
ATOM 3975 C C . LYS A 1 493 ? 81.417 2.406 20.190 1.00 11.83 493 LYS A C 1
ATOM 3976 O O . LYS A 1 493 ? 82.336 3.032 19.721 1.00 12.62 493 LYS A O 1
ATOM 3982 N N . LEU A 1 494 ? 80.163 2.818 20.099 1.00 11.76 494 LEU A N 1
ATOM 3983 C CA . LEU A 1 494 ? 79.723 3.902 19.233 1.00 11.78 494 LEU A CA 1
ATOM 3984 C C . LEU A 1 494 ? 79.017 4.972 20.041 1.00 11.60 494 LEU A C 1
ATOM 3985 O O . LEU A 1 494 ? 78.240 4.649 20.929 1.00 12.07 494 LEU A O 1
ATOM 3990 N N . PHE A 1 495 ? 79.315 6.227 19.703 1.00 10.96 495 PHE A N 1
ATOM 3991 C CA . PHE A 1 495 ? 78.574 7.397 20.116 1.00 10.99 495 PHE A CA 1
ATOM 3992 C C . PHE A 1 495 ? 77.889 7.980 18.886 1.00 11.15 495 PHE A C 1
ATOM 3993 O O . PHE A 1 495 ? 78.564 8.216 17.893 1.00 13.09 495 PHE A O 1
ATOM 4001 N N . VAL A 1 496 ? 76.579 8.227 18.995 1.00 11.23 496 VAL A N 1
ATOM 4002 C CA . VAL A 1 496 ? 75.760 8.829 17.965 1.00 12.21 496 VAL A CA 1
ATOM 4003 C C . VAL A 1 496 ? 75.066 10.058 18.568 1.00 12.01 496 VAL A C 1
ATOM 4004 O O . VAL A 1 496 ? 74.564 10.000 19.690 1.00 11.12 496 VAL A O 1
ATOM 4008 N N . THR A 1 497 ? 74.997 11.168 17.812 1.00 10.77 497 THR A N 1
ATOM 4009 C CA . THR A 1 497 ? 74.313 12.365 18.289 1.00 10.12 497 THR A CA 1
ATOM 4010 C C . THR A 1 497 ? 73.063 12.654 17.444 1.00 10.91 497 THR A C 1
ATOM 4011 O O . THR A 1 497 ? 72.881 12.116 16.354 1.00 12.40 497 THR A O 1
ATOM 4015 N N . TYR A 1 498 ? 72.224 13.560 17.934 1.00 9.94 498 TYR A N 1
ATOM 4016 C CA . TYR A 1 498 ? 71.227 14.299 17.164 1.00 10.00 498 TYR A CA 1
ATOM 4017 C C . TYR A 1 498 ? 71.805 14.730 15.808 1.00 9.73 498 TYR A C 1
ATOM 4018 O O . TYR A 1 498 ? 73.017 15.026 15.695 1.00 8.17 498 TYR A O 1
ATOM 4027 N N . TYR A 1 499 ? 70.899 14.834 14.829 1.00 10.12 499 TYR A N 1
ATOM 4028 C CA . TYR A 1 499 ? 71.214 15.191 13.443 1.00 10.84 499 TYR A CA 1
ATOM 4029 C C . TYR A 1 499 ? 72.151 14.184 12.783 1.00 12.05 499 TYR A C 1
ATOM 4030 O O . TYR A 1 499 ? 72.815 14.519 11.797 1.00 12.23 499 TYR A O 1
ATOM 4039 N N . THR A 1 500 ? 72.118 12.914 13.232 1.00 11.19 500 THR A N 1
ATOM 4040 C CA . THR A 1 500 ? 72.858 11.851 12.562 1.00 11.27 500 THR A CA 1
ATOM 4041 C C . THR A 1 500 ? 71.913 10.913 11.807 1.00 10.64 500 THR A C 1
ATOM 4042 O O . THR A 1 500 ? 70.842 10.527 12.300 1.00 12.82 500 THR A O 1
ATOM 4046 N N . GLY A 1 501 ? 72.254 10.573 10.555 1.00 9.35 501 GLY A N 1
ATOM 4047 C CA . GLY A 1 501 ? 71.511 9.547 9.862 1.00 9.02 501 GLY A CA 1
ATOM 4048 C C . GLY A 1 501 ? 70.106 9.954 9.492 1.00 8.69 501 GLY A C 1
ATOM 4049 O O . GLY A 1 501 ? 69.237 9.088 9.334 1.00 8.85 501 GLY A O 1
ATOM 4050 N N . LEU A 1 502 ? 69.894 11.260 9.260 1.00 8.23 502 LEU A N 1
ATOM 4051 C CA . LEU A 1 502 ? 68.578 11.704 8.869 1.00 9.52 502 LEU A CA 1
ATOM 4052 C C . LEU A 1 502 ? 68.257 11.243 7.426 1.00 8.74 502 LEU A C 1
ATOM 4053 O O . LEU A 1 502 ? 67.110 10.873 7.133 1.00 8.51 502 LEU A O 1
ATOM 4058 N N . VAL A 1 503 ? 69.267 11.308 6.568 1.00 7.48 503 VAL A N 1
ATOM 4059 C CA . VAL A 1 503 ? 69.089 11.121 5.128 1.00 8.02 503 VAL A CA 1
ATOM 4060 C C . VAL A 1 503 ? 70.075 10.089 4.593 1.00 9.44 503 VAL A C 1
ATOM 4061 O O . VAL A 1 503 ? 71.090 9.852 5.211 1.00 9.69 503 VAL A O 1
ATOM 4065 N N . ASP A 1 504 ? 69.860 9.634 3.339 1.00 10.32 504 ASP A N 1
ATOM 4066 C CA . ASP A 1 504 ? 70.883 8.930 2.607 1.00 11.73 504 ASP A CA 1
ATOM 4067 C C . ASP A 1 504 ? 71.666 9.940 1.725 1.00 13.06 504 ASP A C 1
ATOM 4068 O O . ASP A 1 504 ? 71.549 11.157 1.868 1.00 10.28 504 ASP A O 1
ATOM 4073 N N . ASP A 1 505 ? 72.523 9.422 0.840 1.00 13.84 505 ASP A N 1
ATOM 4074 C CA . ASP A 1 505 ? 73.451 10.246 0.081 1.00 15.57 505 ASP A CA 1
ATOM 4075 C C . ASP A 1 505 ? 72.738 11.033 -1.025 1.00 15.08 505 ASP A C 1
ATOM 4076 O O . ASP A 1 505 ? 73.331 11.927 -1.619 1.00 15.46 505 ASP A O 1
ATOM 4081 N N . ARG A 1 506 ? 71.449 10.755 -1.275 1.00 13.71 506 ARG A N 1
ATOM 4082 C CA . ARG A 1 506 ? 70.663 11.549 -2.212 1.00 13.83 506 ARG A CA 1
ATOM 4083 C C . ARG A 1 506 ? 69.907 12.672 -1.478 1.00 12.43 506 ARG A C 1
ATOM 4084 O O . ARG A 1 506 ? 69.195 13.418 -2.121 1.00 11.26 506 ARG A O 1
ATOM 4092 N N . ASP A 1 507 ? 70.014 12.778 -0.133 1.00 10.02 507 ASP A N 1
ATOM 4093 C CA . ASP A 1 507 ? 69.218 13.666 0.696 1.00 9.84 507 ASP A CA 1
ATOM 4094 C C . ASP A 1 507 ? 67.757 13.221 0.756 1.00 8.67 507 ASP A C 1
ATOM 4095 O O . ASP A 1 507 ? 66.897 14.049 1.010 1.00 8.73 507 ASP A O 1
ATOM 4100 N N . HIS A 1 508 ? 67.492 11.919 0.585 1.00 8.99 508 HIS A N 1
ATOM 4101 C CA . HIS A 1 508 ? 66.191 11.325 0.878 1.00 10.02 508 HIS A CA 1
ATOM 4102 C C . HIS A 1 508 ? 66.163 10.923 2.369 1.00 9.84 508 HIS A C 1
ATOM 4103 O O . HIS A 1 508 ? 67.091 10.276 2.851 1.00 8.89 508 HIS A O 1
ATOM 4110 N N . VAL A 1 509 ? 65.076 11.213 3.051 1.00 9.31 509 VAL A N 1
ATOM 4111 C CA . VAL A 1 509 ? 64.923 10.884 4.462 1.00 9.53 509 VAL A CA 1
ATOM 4112 C C . VAL A 1 509 ? 64.758 9.365 4.644 1.00 10.52 509 VAL A C 1
ATOM 4113 O O . VAL A 1 509 ? 63.914 8.716 3.992 1.00 10.43 509 VAL A O 1
ATOM 4117 N N . TRP A 1 510 ? 65.462 8.821 5.654 1.00 10.53 510 TRP A N 1
ATOM 4118 C CA . TRP A 1 510 ? 65.202 7.462 6.103 1.00 11.41 510 TRP A CA 1
ATOM 4119 C C . TRP A 1 510 ? 63.929 7.447 6.956 1.00 11.23 510 TRP A C 1
ATOM 4120 O O . TRP A 1 510 ? 63.924 8.034 8.055 1.00 11.19 510 TRP A O 1
ATOM 4131 N N . LEU A 1 511 ? 62.903 6.706 6.491 1.00 11.29 511 LEU A N 1
ATOM 4132 C CA . LEU A 1 511 ? 61.576 6.778 7.089 1.00 12.08 511 LEU A CA 1
ATOM 4133 C C . LEU A 1 511 ? 61.477 5.830 8.294 1.00 13.27 511 LEU A C 1
ATOM 4134 O O . LEU A 1 511 ? 62.390 5.013 8.571 1.00 13.49 511 LEU A O 1
ATOM 4139 N N . GLY A 1 512 ? 60.359 5.976 9.021 1.00 11.99 512 GLY A N 1
ATOM 4140 C CA . GLY A 1 512 ? 59.940 5.050 10.067 1.00 10.94 512 GLY A CA 1
ATOM 4141 C C . GLY A 1 512 ? 60.293 5.510 11.483 1.00 11.10 512 GLY A C 1
ATOM 4142 O O . GLY A 1 512 ? 60.044 4.764 12.437 1.00 11.53 512 GLY A O 1
ATOM 4143 N N . GLY A 1 513 ? 60.928 6.696 11.602 1.00 10.57 513 GLY A N 1
ATOM 4144 C CA . GLY A 1 513 ? 61.496 7.188 12.848 1.00 9.88 513 GLY A CA 1
ATOM 4145 C C . GLY A 1 513 ? 63.005 7.413 12.698 1.00 10.05 513 GLY A C 1
ATOM 4146 O O . GLY A 1 513 ? 63.740 6.568 12.178 1.00 10.63 513 GLY A O 1
ATOM 4147 N N . TYR A 1 514 ? 63.497 8.567 13.115 1.00 9.85 514 TYR A N 1
ATOM 4148 C CA . TYR A 1 514 ? 64.921 8.848 13.071 1.00 9.16 514 TYR A CA 1
ATOM 4149 C C . TYR A 1 514 ? 65.688 8.188 14.216 1.00 10.19 514 TYR A C 1
ATOM 4150 O O . TYR A 1 514 ? 65.154 8.009 15.323 1.00 11.16 514 TYR A O 1
ATOM 4159 N N . PRO A 1 515 ? 67.001 7.860 14.074 1.00 11.06 515 PRO A N 1
ATOM 4160 C CA . PRO A 1 515 ? 67.705 7.803 12.775 1.00 12.05 515 PRO A CA 1
ATOM 4161 C C . PRO A 1 515 ? 67.327 6.544 11.988 1.00 11.74 515 PRO A C 1
ATOM 4162 O O . PRO A 1 515 ? 67.614 5.409 12.419 1.00 11.29 515 PRO A O 1
ATOM 4166 N N . GLY A 1 516 ? 66.760 6.753 10.787 1.00 11.72 516 GLY A N 1
ATOM 4167 C CA . GLY A 1 516 ? 65.913 5.774 10.114 1.00 11.31 516 GLY A CA 1
ATOM 4168 C C . GLY A 1 516 ? 66.632 4.505 9.662 1.00 10.53 516 GLY A C 1
ATOM 4169 O O . GLY A 1 516 ? 65.967 3.497 9.471 1.00 11.99 516 GLY A O 1
ATOM 4170 N N . SER A 1 517 ? 67.951 4.535 9.489 1.00 10.17 517 SER A N 1
ATOM 4171 C CA . SER A 1 517 ? 68.696 3.354 9.029 1.00 10.12 517 SER A CA 1
ATOM 4172 C C . SER A 1 517 ? 69.387 2.591 10.172 1.00 9.89 517 SER A C 1
ATOM 4173 O O . SER A 1 517 ? 69.839 1.451 9.980 1.00 9.48 517 SER A O 1
ATOM 4176 N N . ILE A 1 518 ? 69.415 3.177 11.369 1.00 10.11 518 ILE A N 1
ATOM 4177 C CA . ILE A 1 518 ? 70.132 2.600 12.505 1.00 9.80 518 ILE A CA 1
ATOM 4178 C C . ILE A 1 518 ? 69.356 2.711 13.827 1.00 10.08 518 ILE A C 1
ATOM 4179 O O . ILE A 1 518 ? 69.985 2.598 14.878 1.00 10.87 518 ILE A O 1
ATOM 4184 N N . ARG A 1 519 ? 68.010 2.757 13.811 1.00 10.39 519 ARG A N 1
ATOM 4185 C CA . ARG A 1 519 ? 67.233 2.882 15.042 1.00 12.02 519 ARG A CA 1
ATOM 4186 C C . ARG A 1 519 ? 67.543 1.760 16.040 1.00 13.22 519 ARG A C 1
ATOM 4187 O O . ARG A 1 519 ? 67.594 1.961 17.269 1.00 13.23 519 ARG A O 1
ATOM 4195 N N . ASP A 1 520 ? 67.741 0.552 15.507 1.00 14.22 520 ASP A N 1
ATOM 4196 C CA . ASP A 1 520 ? 67.961 -0.617 16.344 1.00 16.23 520 ASP A CA 1
ATOM 4197 C C . ASP A 1 520 ? 69.385 -0.667 16.894 1.00 16.50 520 ASP A C 1
ATOM 4198 O O . ASP A 1 520 ? 69.565 -1.221 17.983 1.00 13.95 520 ASP A O 1
ATOM 4203 N N . VAL A 1 521 ? 70.357 -0.021 16.222 1.00 13.87 521 VAL A N 1
ATOM 4204 C CA . VAL A 1 521 ? 71.717 0.078 16.732 1.00 12.51 521 VAL A CA 1
ATOM 4205 C C . VAL A 1 521 ? 71.707 0.924 18.002 1.00 13.72 521 VAL A C 1
ATOM 4206 O O . VAL A 1 521 ? 72.219 0.501 19.049 1.00 11.21 521 VAL A O 1
ATOM 4210 N N . VAL A 1 522 ? 71.019 2.090 17.942 1.00 12.91 522 VAL A N 1
ATOM 4211 C CA . VAL A 1 522 ? 71.011 3.028 19.056 1.00 12.41 522 VAL A CA 1
ATOM 4212 C C . VAL A 1 522 ? 69.893 2.715 20.054 1.00 12.67 522 VAL A C 1
ATOM 4213 O O . VAL A 1 522 ? 69.952 3.176 21.220 1.00 13.97 522 VAL A O 1
ATOM 4217 N N . GLY A 1 523 ? 68.929 1.863 19.653 1.00 11.98 523 GLY A N 1
ATOM 4218 C CA . GLY A 1 523 ? 67.837 1.402 20.502 1.00 13.55 523 GLY A CA 1
ATOM 4219 C C . GLY A 1 523 ? 66.890 2.518 20.985 1.00 13.99 523 GLY A C 1
ATOM 4220 O O . GLY A 1 523 ? 66.428 2.518 22.127 1.00 16.18 523 GLY A O 1
ATOM 4221 N N . VAL A 1 524 ? 66.692 3.526 20.124 1.00 13.80 524 VAL A N 1
ATOM 4222 C CA . VAL A 1 524 ? 65.757 4.614 20.355 1.00 12.90 524 VAL A CA 1
ATOM 4223 C C . VAL A 1 524 ? 65.003 4.884 19.057 1.00 12.62 524 VAL A C 1
ATOM 4224 O O . VAL A 1 524 ? 65.484 4.556 17.984 1.00 11.25 524 VAL A O 1
ATOM 4228 N N . ARG A 1 525 ? 63.824 5.521 19.163 1.00 12.91 525 ARG A N 1
ATOM 4229 C CA . ARG A 1 525 ? 63.114 5.996 17.994 1.00 11.87 525 ARG A CA 1
ATOM 4230 C C . ARG A 1 525 ? 62.703 7.441 18.254 1.00 12.45 525 ARG A C 1
ATOM 4231 O O . ARG A 1 525 ? 62.111 7.736 19.292 1.00 11.18 525 ARG A O 1
ATOM 4239 N N . VAL A 1 526 ? 63.096 8.322 17.318 1.00 11.70 526 VAL A N 1
ATOM 4240 C CA . VAL A 1 526 ? 62.769 9.745 17.361 1.00 10.90 526 VAL A CA 1
ATOM 4241 C C . VAL A 1 526 ? 61.651 10.002 16.373 1.00 10.42 526 VAL A C 1
ATOM 4242 O O . VAL A 1 526 ? 61.824 9.741 15.180 1.00 10.41 526 VAL A O 1
ATOM 4246 N N . GLU A 1 527 ? 60.550 10.608 16.839 1.00 12.11 527 GLU A N 1
ATOM 4247 C CA . GLU A 1 527 ? 59.417 10.904 15.983 1.00 12.22 527 GLU A CA 1
ATOM 4248 C C . GLU A 1 527 ? 59.450 12.328 15.425 1.00 12.24 527 GLU A C 1
ATOM 4249 O O . GLU A 1 527 ? 58.910 12.520 14.337 1.00 12.47 527 GLU A O 1
ATOM 4255 N N . GLU A 1 528 ? 60.108 13.267 16.110 1.00 12.16 528 GLU A N 1
ATOM 4256 C CA . GLU A 1 528 ? 60.278 14.623 15.600 1.00 13.08 528 GLU A CA 1
ATOM 4257 C C . GLU A 1 528 ? 61.386 15.330 16.364 1.00 12.52 528 GLU A C 1
ATOM 4258 O O . GLU A 1 528 ? 62.023 14.753 17.253 1.00 11.99 528 GLU A O 1
ATOM 4264 N N . PHE A 1 529 ? 61.615 16.586 15.984 1.00 11.44 529 PHE A N 1
ATOM 4265 C CA . PHE A 1 529 ? 62.668 17.386 16.569 1.00 11.99 529 PHE A CA 1
ATOM 4266 C C . PHE A 1 529 ? 62.048 18.579 17.280 1.00 12.39 529 PHE A C 1
ATOM 4267 O O . PHE A 1 529 ? 60.914 18.976 16.934 1.00 10.99 529 PHE A O 1
ATOM 4275 N N . ALA A 1 530 ? 62.803 19.096 18.270 1.00 11.58 530 ALA A N 1
ATOM 4276 C CA . ALA A 1 530 ? 62.460 20.336 18.967 1.00 11.73 530 ALA A CA 1
ATOM 4277 C C . ALA A 1 530 ? 63.640 21.307 18.888 1.00 11.22 530 ALA A C 1
ATOM 4278 O O . ALA A 1 530 ? 64.436 21.449 19.819 1.00 9.98 530 ALA A O 1
ATOM 4280 N N . PRO A 1 531 ? 63.827 21.999 17.750 1.00 9.85 531 PRO A N 1
ATOM 4281 C CA . PRO A 1 531 ? 64.771 23.113 17.690 1.00 10.40 531 PRO A CA 1
ATOM 4282 C C . PRO A 1 531 ? 64.462 24.163 18.754 1.00 10.03 531 PRO A C 1
ATOM 4283 O O . PRO A 1 531 ? 63.292 24.344 19.129 1.00 11.82 531 PRO A O 1
ATOM 4287 N N . MET A 1 532 ? 65.516 24.878 19.154 1.00 11.74 532 MET A N 1
ATOM 4288 C CA . MET A 1 532 ? 65.446 25.867 20.211 1.00 11.83 532 MET A CA 1
ATOM 4289 C C . MET A 1 532 ? 66.231 27.119 19.832 1.00 11.85 532 MET A C 1
ATOM 4290 O O . MET A 1 532 ? 67.204 27.087 19.069 1.00 12.53 532 MET A O 1
ATOM 4295 N N . GLY A 1 533 ? 65.753 28.259 20.347 1.00 10.78 533 GLY A N 1
ATOM 4296 C CA . GLY A 1 533 ? 66.451 29.510 20.220 1.00 11.42 533 GLY A CA 1
ATOM 4297 C C . GLY A 1 533 ? 65.682 30.686 20.828 1.00 13.03 533 GLY A C 1
ATOM 4298 O O . GLY A 1 533 ? 64.729 30.516 21.602 1.00 12.65 533 GLY A O 1
ATOM 4299 N N . THR A 1 534 ? 66.122 31.885 20.442 1.00 14.42 534 THR A N 1
ATOM 4300 C CA . THR A 1 534 ? 65.643 33.129 21.024 1.00 16.63 534 THR A CA 1
ATOM 4301 C C . THR A 1 534 ? 65.126 34.110 19.965 1.00 20.19 534 THR A C 1
ATOM 4302 O O . THR A 1 534 ? 65.250 35.329 20.138 1.00 19.09 5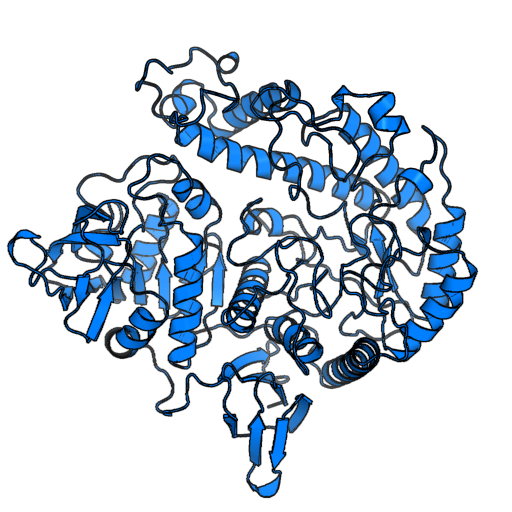34 THR A O 1
ATOM 4306 N N . ASP A 1 535 ? 64.528 33.561 18.903 1.00 21.27 535 ASP A N 1
ATOM 4307 C CA . ASP A 1 535 ? 64.055 34.254 17.706 1.00 24.48 535 ASP A CA 1
ATOM 4308 C C . ASP A 1 535 ? 62.890 35.194 17.961 1.00 21.47 535 ASP A C 1
ATOM 4309 O O . ASP A 1 535 ? 62.612 36.050 17.141 1.00 21.28 535 ASP A O 1
ATOM 4314 N N . ALA A 1 536 ? 62.099 34.893 18.994 1.00 19.58 536 ALA A N 1
ATOM 4315 C CA . ALA A 1 536 ? 60.902 35.640 19.334 1.00 19.29 536 ALA A CA 1
ATOM 4316 C C . ALA A 1 536 ? 60.689 35.501 20.834 1.00 20.67 536 ALA A C 1
ATOM 4317 O O . ALA A 1 536 ? 61.198 34.556 21.459 1.00 18.49 536 ALA A O 1
ATOM 4319 N N . PRO A 1 537 ? 59.935 36.417 21.470 1.00 20.97 537 PRO A N 1
ATOM 4320 C CA . PRO A 1 537 ? 59.695 36.288 22.901 1.00 18.80 537 PRO A CA 1
ATOM 4321 C C . PRO A 1 537 ? 59.023 34.947 23.204 1.00 18.44 537 PRO A C 1
ATOM 4322 O O . PRO A 1 537 ? 58.069 34.556 22.536 1.00 16.22 537 PRO A O 1
ATOM 4326 N N . GLY A 1 538 ? 59.464 34.282 24.281 1.00 16.23 538 GLY A N 1
ATOM 4327 C CA . GLY A 1 538 ? 58.777 33.104 24.744 1.00 16.19 538 GLY A CA 1
ATOM 4328 C C . GLY A 1 538 ? 59.167 31.832 24.007 1.00 17.18 538 GLY A C 1
ATOM 4329 O O . GLY A 1 538 ? 58.593 30.792 24.300 1.00 16.59 538 GLY A O 1
ATOM 4330 N N . THR A 1 539 ? 60.112 31.885 23.043 1.00 15.46 539 THR A N 1
ATOM 4331 C CA . THR A 1 539 ? 60.584 30.643 22.434 1.00 14.68 539 THR A CA 1
ATOM 4332 C C . THR A 1 539 ? 61.347 29.778 23.437 1.00 14.92 539 THR A C 1
ATOM 4333 O O . THR A 1 539 ? 62.061 30.292 24.296 1.00 16.19 539 THR A O 1
ATOM 4337 N N . MET A 1 540 ? 61.238 28.451 23.295 1.00 14.85 540 MET A N 1
ATOM 4338 C CA . MET A 1 540 ? 61.992 27.522 24.118 1.00 13.46 540 MET A CA 1
ATOM 4339 C C . MET A 1 540 ? 63.466 27.637 23.726 1.00 13.64 540 MET A C 1
ATOM 4340 O O . MET A 1 540 ? 63.799 27.426 22.565 1.00 11.39 540 MET A O 1
ATOM 4345 N N . ASP A 1 541 ? 64.332 28.023 24.672 1.00 12.88 541 ASP A N 1
ATOM 4346 C CA . ASP A 1 541 ? 65.729 28.324 24.357 1.00 13.46 541 ASP A CA 1
ATOM 4347 C C . ASP A 1 541 ? 66.739 27.371 24.992 1.00 13.20 541 ASP A C 1
ATOM 4348 O O . ASP A 1 541 ? 67.950 27.461 24.663 1.00 12.53 541 ASP A O 1
ATOM 4353 N N . HIS A 1 542 ? 66.275 26.471 25.888 1.00 13.93 542 HIS A N 1
ATOM 4354 C CA . HIS A 1 542 ? 67.166 25.480 26.486 1.00 13.59 542 HIS A CA 1
ATOM 4355 C C . HIS A 1 542 ? 66.334 24.334 27.031 1.00 13.58 542 HIS A C 1
ATOM 4356 O O . HIS A 1 542 ? 65.139 24.480 27.248 1.00 13.06 542 HIS A O 1
ATOM 4363 N N . LEU A 1 543 ? 67.007 23.210 27.303 1.00 14.81 543 LEU A N 1
ATOM 4364 C CA . LEU A 1 543 ? 66.416 22.090 28.045 1.00 14.88 543 LEU A CA 1
ATOM 4365 C C . LEU A 1 543 ? 67.467 21.564 29.012 1.00 14.27 543 LEU A C 1
ATOM 4366 O O . LEU A 1 543 ? 68.536 21.144 28.602 1.00 13.31 543 LEU A O 1
ATOM 4371 N N . ASP A 1 544 ? 67.169 21.630 30.318 1.00 13.30 544 ASP A N 1
ATOM 4372 C CA . ASP A 1 544 ? 68.034 21.074 31.341 1.00 13.78 544 ASP A CA 1
ATOM 4373 C C . ASP A 1 544 ? 68.051 19.558 31.204 1.00 11.76 544 ASP A C 1
ATOM 4374 O O . ASP A 1 544 ? 67.039 18.967 30.859 1.00 12.57 544 ASP A O 1
ATOM 4379 N N . LEU A 1 545 ? 69.181 18.930 31.528 1.00 13.66 545 LEU A N 1
ATOM 4380 C CA . LEU A 1 545 ? 69.225 17.488 31.742 1.00 13.76 545 LEU A CA 1
ATOM 4381 C C . LEU A 1 545 ? 69.479 17.173 33.231 1.00 16.13 545 LEU A C 1
ATOM 4382 O O . LEU A 1 545 ? 70.147 17.931 33.911 1.00 16.77 545 LEU A O 1
ATOM 4387 N N . ASP A 1 546 ? 69.103 15.978 33.677 1.00 17.30 546 ASP A N 1
ATOM 4388 C CA . ASP A 1 546 ? 69.226 15.616 35.086 1.00 17.12 546 ASP A CA 1
ATOM 4389 C C . ASP A 1 546 ? 70.641 15.147 35.451 1.00 17.87 546 ASP A C 1
ATOM 4390 O O . ASP A 1 546 ? 70.854 14.672 36.559 1.00 17.90 546 ASP A O 1
ATOM 4395 N N . ASN A 1 547 ? 71.623 15.262 34.548 1.00 16.01 547 ASN A N 1
ATOM 4396 C CA . ASN A 1 547 ? 73.023 15.051 34.878 1.00 14.80 547 ASN A CA 1
ATOM 4397 C C . ASN A 1 547 ? 73.775 16.367 34.979 1.00 14.85 547 ASN A C 1
ATOM 4398 O O . ASN A 1 547 ? 74.995 16.374 34.926 1.00 15.83 547 ASN A O 1
ATOM 4403 N N . GLY A 1 548 ? 73.061 17.471 35.213 1.00 16.43 548 GLY A N 1
ATOM 4404 C CA . GLY A 1 548 ? 73.694 18.752 35.470 1.00 16.98 548 GLY A CA 1
ATOM 4405 C C . GLY A 1 548 ? 74.213 19.451 34.208 1.00 17.16 548 GLY A C 1
ATOM 4406 O O . GLY A 1 548 ? 75.077 20.324 34.307 1.00 19.72 548 GLY A O 1
ATOM 4407 N N . THR A 1 549 ? 73.730 19.046 33.023 1.00 16.29 549 THR A N 1
ATOM 4408 C CA . THR A 1 549 ? 74.084 19.739 31.782 1.00 14.45 549 THR A CA 1
ATOM 4409 C C . THR A 1 549 ? 72.856 20.422 31.194 1.00 13.72 549 THR A C 1
ATOM 4410 O O . THR A 1 549 ? 71.726 20.196 31.653 1.00 15.75 549 THR A O 1
ATOM 4414 N N . VAL A 1 550 ? 73.082 21.273 30.162 1.00 13.70 550 VAL A N 1
ATOM 4415 C CA . VAL A 1 550 ? 71.999 22.040 29.566 1.00 13.86 550 VAL A CA 1
ATOM 4416 C C . VAL A 1 550 ? 72.074 21.914 28.035 1.00 12.83 550 VAL A C 1
ATOM 4417 O O . VAL A 1 550 ? 73.124 22.111 27.467 1.00 13.76 550 VAL A O 1
ATOM 4421 N N . ALA A 1 551 ? 70.964 21.523 27.407 1.00 11.56 551 ALA A N 1
ATOM 4422 C CA . ALA A 1 551 ? 70.873 21.499 25.945 1.00 11.48 551 ALA A CA 1
ATOM 4423 C C . ALA A 1 551 ? 70.514 22.879 25.369 1.00 11.57 551 ALA A C 1
ATOM 4424 O O . ALA A 1 551 ? 69.653 23.568 25.905 1.00 11.86 551 ALA A O 1
ATOM 4426 N N . HIS A 1 552 ? 71.065 23.202 24.172 1.00 11.84 552 HIS A N 1
ATOM 4427 C CA . HIS A 1 552 ? 70.665 24.384 23.427 1.00 12.28 552 HIS A CA 1
ATOM 4428 C C . HIS A 1 552 ? 70.479 23.973 21.962 1.00 11.92 552 HIS A C 1
ATOM 4429 O O . HIS A 1 552 ? 70.943 22.899 21.563 1.00 10.26 552 HIS A O 1
ATOM 4436 N N . ASP A 1 553 ? 69.761 24.818 21.211 1.00 11.37 553 ASP A N 1
ATOM 4437 C CA . ASP A 1 553 ? 69.652 24.767 19.739 1.00 11.28 553 ASP A CA 1
ATOM 4438 C C . ASP A 1 553 ? 68.792 23.608 19.242 1.00 11.37 553 ASP A C 1
ATOM 4439 O O . ASP A 1 553 ? 68.065 23.797 18.271 1.00 12.49 553 ASP A O 1
ATOM 4444 N N . PHE A 1 554 ? 68.881 22.409 19.841 1.00 12.16 554 PHE A N 1
ATOM 4445 C CA . PHE A 1 554 ? 68.226 21.251 19.258 1.00 12.13 554 PHE A CA 1
ATOM 4446 C C . PHE A 1 554 ? 68.138 20.098 20.243 1.00 11.61 554 PHE A C 1
ATOM 4447 O O . PHE A 1 554 ? 69.119 19.762 20.867 1.00 12.39 554 PHE A O 1
ATOM 4455 N N . ALA A 1 555 ? 66.956 19.495 20.310 1.00 11.13 555 ALA A N 1
ATOM 4456 C CA . ALA A 1 555 ? 66.780 18.245 21.015 1.00 12.22 555 ALA A CA 1
ATOM 4457 C C . ALA A 1 555 ? 65.882 17.334 20.196 1.00 10.81 555 ALA A C 1
ATOM 4458 O O . ALA A 1 555 ? 64.908 17.798 19.621 1.00 11.30 555 ALA A O 1
ATOM 4460 N N . ASP A 1 556 ? 66.145 16.046 20.290 1.00 10.52 556 ASP A N 1
ATOM 4461 C CA . ASP A 1 556 ? 65.297 14.977 19.746 1.00 12.19 556 ASP A CA 1
ATOM 4462 C C . ASP A 1 556 ? 64.122 14.649 20.659 1.00 12.27 556 ASP A C 1
ATOM 4463 O O . ASP A 1 556 ? 64.300 14.650 21.897 1.00 12.90 556 ASP A O 1
ATOM 4468 N N . VAL A 1 557 ? 62.959 14.326 20.053 1.00 12.03 557 VAL A N 1
ATOM 4469 C CA . VAL A 1 557 ? 61.817 13.772 20.762 1.00 12.63 557 VAL A CA 1
ATOM 4470 C C . VAL A 1 557 ? 61.838 12.243 20.648 1.00 12.44 557 VAL A C 1
ATOM 4471 O O . VAL A 1 557 ? 61.269 11.698 19.693 1.00 12.32 557 VAL A O 1
ATOM 4475 N N . ILE A 1 558 ? 62.408 11.591 21.674 1.00 12.83 558 ILE A N 1
ATOM 4476 C CA . ILE A 1 558 ? 62.549 10.133 21.730 1.00 13.20 558 ILE A CA 1
ATOM 4477 C C . ILE A 1 558 ? 61.287 9.576 22.356 1.00 14.25 558 ILE A C 1
ATOM 4478 O O . ILE A 1 558 ? 60.944 9.976 23.472 1.00 13.99 558 ILE A O 1
ATOM 4483 N N . THR A 1 559 ? 60.579 8.711 21.619 1.00 13.81 559 THR A N 1
ATOM 4484 C CA . THR A 1 559 ? 59.289 8.213 22.057 1.00 13.47 559 THR A CA 1
ATOM 4485 C C . THR A 1 559 ? 59.355 6.752 22.473 1.00 13.65 559 THR A C 1
ATOM 4486 O O . THR A 1 559 ? 58.365 6.270 23.004 1.00 13.86 559 THR A O 1
ATOM 4490 N N . SER A 1 560 ? 60.445 6.039 22.174 1.00 13.24 560 SER A N 1
ATOM 4491 C CA . SER A 1 560 ? 60.601 4.707 22.734 1.00 15.10 560 SER A CA 1
ATOM 4492 C C . SER A 1 560 ? 62.072 4.347 22.812 1.00 15.47 560 SER A C 1
ATOM 4493 O O . SER A 1 560 ? 62.884 4.914 22.082 1.00 14.61 560 SER A O 1
ATOM 4496 N N . VAL A 1 561 ? 62.357 3.425 23.750 1.00 14.05 561 VAL A N 1
ATOM 4497 C CA . VAL A 1 561 ? 63.694 2.958 24.075 1.00 14.58 561 VAL A CA 1
ATOM 4498 C C . VAL A 1 561 ? 63.618 1.436 24.090 1.00 14.97 561 VAL A C 1
ATOM 4499 O O . VAL A 1 561 ? 62.658 0.901 24.664 1.00 14.59 561 VAL A O 1
ATOM 4503 N N . ALA A 1 562 ? 64.590 0.786 23.428 1.00 13.29 562 ALA A N 1
ATOM 4504 C CA . ALA A 1 562 ? 64.588 -0.657 23.305 1.00 13.65 562 ALA A CA 1
ATOM 4505 C C . ALA A 1 562 ? 64.818 -1.331 24.670 1.00 14.42 562 ALA A C 1
ATOM 4506 O O . ALA A 1 562 ? 65.357 -0.747 25.612 1.00 13.44 562 ALA A O 1
ATOM 4508 N N . ASP A 1 563 ? 64.373 -2.588 24.763 1.00 15.79 563 ASP A N 1
ATOM 4509 C CA . ASP A 1 563 ? 64.534 -3.367 25.986 1.00 19.22 563 ASP A CA 1
ATOM 4510 C C . ASP A 1 563 ? 66.010 -3.603 26.295 1.00 17.11 563 ASP A C 1
ATOM 4511 O O . ASP A 1 563 ? 66.365 -3.762 27.464 1.00 15.81 563 ASP A O 1
ATOM 4516 N N . THR A 1 564 ? 66.864 -3.543 25.254 1.00 13.90 564 THR A N 1
ATOM 4517 C CA . THR A 1 564 ? 68.308 -3.708 25.391 1.00 13.52 564 THR A CA 1
ATOM 4518 C C . THR A 1 564 ? 69.040 -2.415 25.712 1.00 13.88 564 THR A C 1
ATOM 4519 O O . THR A 1 564 ? 70.270 -2.443 25.854 1.00 14.20 564 THR A O 1
ATOM 4523 N N . ALA A 1 565 ? 68.283 -1.323 25.849 1.00 14.41 565 ALA A N 1
ATOM 4524 C CA . ALA A 1 565 ? 68.830 -0.008 26.151 1.00 15.41 565 ALA A CA 1
ATOM 4525 C C . ALA A 1 565 ? 68.372 0.479 27.537 1.00 15.53 565 ALA A C 1
ATOM 4526 O O . ALA A 1 565 ? 67.396 -0.008 28.070 1.00 16.87 565 ALA A O 1
ATOM 4528 N N . HIS A 1 566 ? 69.054 1.477 28.084 1.00 14.77 566 HIS A N 1
ATOM 4529 C CA . HIS A 1 566 ? 68.614 2.200 29.257 1.00 16.42 566 HIS A CA 1
ATOM 4530 C C . HIS A 1 566 ? 68.968 3.684 29.127 1.00 15.52 566 HIS A C 1
ATOM 4531 O O . HIS A 1 566 ? 69.866 4.047 28.383 1.00 14.35 566 HIS A O 1
ATOM 4538 N N . VAL A 1 567 ? 68.269 4.501 29.916 1.00 14.77 567 VAL A N 1
ATOM 4539 C CA . VAL A 1 567 ? 68.410 5.945 29.901 1.00 14.72 567 VAL A CA 1
ATOM 4540 C C . VAL A 1 567 ? 69.464 6.345 30.914 1.00 17.01 567 VAL A C 1
ATOM 4541 O O . VAL A 1 567 ? 69.349 6.036 32.097 1.00 18.42 567 VAL A O 1
ATOM 4545 N N . VAL A 1 568 ? 70.463 7.085 30.449 1.00 15.34 568 VAL A N 1
ATOM 4546 C CA . VAL A 1 568 ? 71.556 7.574 31.258 1.00 17.26 568 VAL A CA 1
ATOM 4547 C C . VAL A 1 568 ? 71.198 8.955 31.799 1.00 18.34 568 VAL A C 1
ATOM 4548 O O . VAL A 1 568 ? 71.569 9.291 32.920 1.00 16.92 568 VAL A O 1
ATOM 4552 N N . ALA A 1 569 ? 70.494 9.759 30.999 1.00 16.18 569 ALA A N 1
ATOM 4553 C CA . ALA A 1 569 ? 70.085 11.093 31.393 1.00 15.66 569 ALA A CA 1
ATOM 4554 C C . ALA A 1 569 ? 68.758 11.443 30.726 1.00 14.90 569 ALA A C 1
ATOM 4555 O O . ALA A 1 569 ? 68.443 10.939 29.658 1.00 14.17 569 ALA A O 1
ATOM 4557 N N . SER A 1 570 ? 67.966 12.245 31.434 1.00 14.47 570 SER A N 1
ATOM 4558 C CA . SER A 1 570 ? 66.629 12.653 31.076 1.00 13.23 570 SER A CA 1
ATOM 4559 C C . SER A 1 570 ? 66.554 14.163 31.146 1.00 13.55 570 SER A C 1
ATOM 4560 O O . SER A 1 570 ? 67.312 14.802 31.876 1.00 14.85 570 SER A O 1
ATOM 4563 N N . PHE A 1 571 ? 65.672 14.716 30.310 1.00 13.80 571 PHE A N 1
ATOM 4564 C CA . PHE A 1 571 ? 65.387 16.137 30.365 1.00 15.44 571 PHE A CA 1
ATOM 4565 C C . PHE A 1 571 ? 64.543 16.437 31.604 1.00 15.67 571 PHE A C 1
ATOM 4566 O O . PHE A 1 571 ? 63.713 15.630 32.028 1.00 16.06 571 PHE A O 1
ATOM 4574 N N . LYS A 1 572 ? 64.723 17.657 32.096 1.00 17.58 572 LYS A N 1
ATOM 4575 C CA . LYS A 1 572 ? 63.846 18.277 33.081 1.00 20.55 572 LYS A CA 1
ATOM 4576 C C . LYS A 1 572 ? 63.297 19.574 32.504 1.00 17.10 572 LYS A C 1
ATOM 4577 O O . LYS A 1 572 ? 64.070 20.449 32.111 1.00 15.91 572 LYS A O 1
ATOM 4583 N N . ALA A 1 573 ? 61.971 19.733 32.536 1.00 17.58 573 ALA A N 1
ATOM 4584 C CA . ALA A 1 573 ? 61.380 20.858 31.836 1.00 17.00 573 ALA A CA 1
ATOM 4585 C C . ALA A 1 573 ? 60.017 21.171 32.411 1.00 17.21 573 ALA A C 1
ATOM 4586 O O . ALA A 1 573 ? 59.402 20.285 33.004 1.00 18.58 573 ALA A O 1
ATOM 4588 N N . ASP A 1 574 ? 59.476 22.330 32.031 1.00 15.68 574 ASP A N 1
ATOM 4589 C CA . ASP A 1 574 ? 58.070 22.609 32.239 1.00 17.38 574 ASP A CA 1
ATOM 4590 C C . ASP A 1 574 ? 57.212 21.521 31.590 1.00 18.57 574 ASP A C 1
ATOM 4591 O O . ASP A 1 574 ? 57.419 21.114 30.447 1.00 17.76 574 ASP A O 1
ATOM 4596 N N . LYS A 1 575 ? 56.190 21.057 32.315 1.00 18.80 575 LYS A N 1
ATOM 4597 C CA . LYS A 1 575 ? 55.353 19.954 31.870 1.00 20.81 575 LYS A CA 1
ATOM 4598 C C . LYS A 1 575 ? 54.772 20.165 30.459 1.00 18.86 575 LYS A C 1
ATOM 4599 O O . LYS A 1 575 ? 54.722 19.219 29.673 1.00 17.45 575 LYS A O 1
ATOM 4605 N N . TRP A 1 576 ? 54.284 21.378 30.148 1.00 16.90 576 TRP A N 1
ATOM 4606 C CA . TRP A 1 576 ? 53.546 21.638 28.922 1.00 14.05 576 TRP A CA 1
ATOM 4607 C C . TRP A 1 576 ? 54.424 21.446 27.685 1.00 14.92 576 TRP A C 1
ATOM 4608 O O . TRP A 1 576 ? 53.900 21.367 26.564 1.00 14.70 576 TRP A O 1
ATOM 4619 N N . THR A 1 577 ? 55.746 21.456 27.863 1.00 15.37 577 THR A N 1
ATOM 4620 C CA . THR A 1 577 ? 56.664 21.253 26.737 1.00 16.76 577 THR A CA 1
ATOM 4621 C C . THR A 1 577 ? 56.660 19.806 26.231 1.00 15.25 577 THR A C 1
ATOM 4622 O O . THR A 1 577 ? 57.071 19.561 25.113 1.00 13.59 577 THR A O 1
ATOM 4626 N N . GLY A 1 578 ? 56.275 18.849 27.081 1.00 13.44 578 GLY A N 1
ATOM 4627 C CA . GLY A 1 578 ? 56.352 17.428 26.764 1.00 13.55 578 GLY A CA 1
ATOM 4628 C C . GLY A 1 578 ? 57.706 16.798 27.061 1.00 12.39 578 GLY A C 1
ATOM 4629 O O . GLY A 1 578 ? 57.889 15.591 26.867 1.00 15.62 578 GLY A O 1
ATOM 4630 N N . PHE A 1 579 ? 58.687 17.586 27.474 1.00 11.03 579 PHE A N 1
ATOM 4631 C CA . PHE A 1 579 ? 60.034 17.097 27.666 1.00 11.21 579 PHE A CA 1
ATOM 4632 C C . PHE A 1 579 ? 60.305 16.640 29.118 1.00 12.09 579 PHE A C 1
ATOM 4633 O O . PHE A 1 579 ? 61.358 16.052 29.363 1.00 14.26 579 PHE A O 1
ATOM 4641 N N . ASP A 1 580 ? 59.424 16.910 30.093 1.00 13.13 580 ASP A N 1
ATOM 4642 C CA . ASP A 1 580 ? 59.818 16.597 31.476 1.00 13.99 580 ASP A CA 1
ATOM 4643 C C . ASP A 1 580 ? 59.951 15.084 31.663 1.00 13.58 580 ASP A C 1
ATOM 4644 O O . ASP A 1 580 ? 58.977 14.354 31.495 1.00 13.63 580 ASP A O 1
ATOM 4649 N N . GLY A 1 581 ? 61.159 14.610 32.005 1.00 15.73 581 GLY A N 1
ATOM 4650 C CA . GLY A 1 581 ? 61.402 13.178 32.187 1.00 14.81 581 GLY A CA 1
ATOM 4651 C C . GLY A 1 581 ? 61.617 12.407 30.877 1.00 15.86 581 GLY A C 1
ATOM 4652 O O . GLY A 1 581 ? 61.728 11.177 30.871 1.00 17.17 581 GLY A O 1
ATOM 4653 N N . ALA A 1 582 ? 61.674 13.115 29.750 1.00 14.85 582 ALA A N 1
ATOM 4654 C CA . ALA A 1 582 ? 61.906 12.453 28.470 1.00 14.95 582 ALA A CA 1
ATOM 4655 C C . ALA A 1 582 ? 63.369 12.025 28.371 1.00 13.09 582 ALA A C 1
ATOM 4656 O O . ALA A 1 582 ? 64.254 12.708 28.895 1.00 15.01 582 ALA A O 1
ATOM 4658 N N . PRO A 1 583 ? 63.697 10.939 27.636 1.00 13.11 583 PRO A N 1
ATOM 4659 C CA . PRO A 1 583 ? 65.085 10.495 27.490 1.00 12.96 583 PRO A CA 1
ATOM 4660 C C . PRO A 1 583 ? 65.928 11.508 26.734 1.00 13.87 583 PRO A C 1
ATOM 4661 O O . PRO A 1 583 ? 65.410 12.053 25.763 1.00 14.13 583 PRO A O 1
ATOM 4665 N N . ALA A 1 584 ? 67.182 11.721 27.183 1.00 13.03 584 ALA A N 1
ATOM 4666 C CA . ALA A 1 584 ? 68.127 12.663 26.588 1.00 14.06 584 ALA A CA 1
ATOM 4667 C C . ALA A 1 584 ? 69.383 11.932 26.123 1.00 14.27 584 ALA A C 1
ATOM 4668 O O . ALA A 1 584 ? 69.858 12.173 24.996 1.00 13.85 584 ALA A O 1
ATOM 4670 N N . ILE A 1 585 ? 69.909 11.040 26.993 1.00 12.20 585 ILE A N 1
ATOM 4671 C CA . ILE A 1 585 ? 71.088 10.244 26.706 1.00 12.50 585 ILE A CA 1
ATOM 4672 C C . ILE A 1 585 ? 70.773 8.788 27.030 1.00 14.07 585 ILE A C 1
ATOM 4673 O O . ILE A 1 585 ? 70.284 8.493 28.138 1.00 12.83 585 ILE A O 1
ATOM 4678 N N . THR A 1 586 ? 71.059 7.909 26.056 1.00 11.68 586 THR A N 1
ATOM 4679 C CA . THR A 1 586 ? 70.811 6.475 26.198 1.00 11.57 586 THR A CA 1
ATOM 4680 C C . THR A 1 586 ? 72.057 5.667 25.837 1.00 11.20 586 THR A C 1
ATOM 4681 O O . THR A 1 586 ? 72.983 6.191 25.212 1.00 10.81 586 THR A O 1
ATOM 4685 N N . VAL A 1 587 ? 72.065 4.385 26.279 1.00 11.73 587 VAL A N 1
ATOM 4686 C CA . VAL A 1 587 ? 73.085 3.402 25.893 1.00 12.67 587 VAL A CA 1
ATOM 4687 C C . VAL A 1 587 ? 72.387 2.070 25.594 1.00 12.75 587 VAL A C 1
ATOM 4688 O O . VAL A 1 587 ? 71.511 1.658 26.350 1.00 13.86 587 VAL A O 1
ATOM 4692 N N . ASN A 1 588 ? 72.674 1.483 24.411 1.00 13.11 588 ASN A N 1
ATOM 4693 C CA . ASN A 1 588 ? 72.042 0.255 23.944 1.00 12.77 588 ASN A CA 1
ATOM 4694 C C . ASN A 1 588 ? 73.083 -0.841 23.745 1.00 12.66 588 ASN A C 1
ATOM 4695 O O . ASN A 1 588 ? 74.173 -0.592 23.259 1.00 13.80 588 ASN A O 1
ATOM 4700 N N . ASP A 1 589 ? 72.722 -2.071 24.124 1.00 12.38 589 ASP A N 1
ATOM 4701 C CA . ASP A 1 589 ? 73.483 -3.268 23.776 1.00 13.68 589 ASP A CA 1
ATOM 4702 C C . ASP A 1 589 ? 72.969 -3.805 22.430 1.00 12.44 589 ASP A C 1
ATOM 4703 O O . ASP A 1 589 ? 71.777 -4.066 22.291 1.00 12.94 589 ASP A O 1
ATOM 4708 N N . PHE A 1 590 ? 73.883 -3.938 21.488 1.00 11.43 590 PHE A N 1
ATOM 4709 C CA . PHE A 1 590 ? 73.618 -4.352 20.107 1.00 11.51 590 PHE A CA 1
ATOM 4710 C C . PHE A 1 590 ? 74.702 -5.340 19.699 1.00 10.52 590 PHE A C 1
ATOM 4711 O O . PHE A 1 590 ? 75.877 -4.986 19.532 1.00 10.56 590 PHE A O 1
ATOM 4719 N N . GLY A 1 591 ? 74.322 -6.605 19.607 1.00 10.77 591 GLY A N 1
ATOM 4720 C CA . GLY A 1 591 ? 75.329 -7.632 19.377 1.00 10.88 591 GLY A CA 1
ATOM 4721 C C . GLY A 1 591 ? 76.319 -7.674 20.531 1.00 12.38 591 GLY A C 1
ATOM 4722 O O . GLY A 1 591 ? 75.896 -7.621 21.672 1.00 12.05 591 GLY A O 1
ATOM 4723 N N . ASP A 1 592 ? 77.627 -7.755 20.244 1.00 14.08 592 ASP A N 1
ATOM 4724 C CA . ASP A 1 592 ? 78.643 -7.703 21.277 1.00 14.26 592 ASP A CA 1
ATOM 4725 C C . ASP A 1 592 ? 79.074 -6.271 21.596 1.00 14.48 592 ASP A C 1
ATOM 4726 O O . ASP A 1 592 ? 79.965 -6.071 22.419 1.00 15.32 592 ASP A O 1
ATOM 4731 N N . GLY A 1 593 ? 78.509 -5.259 20.938 1.00 12.56 593 GLY A N 1
ATOM 4732 C CA . GLY A 1 593 ? 78.931 -3.886 21.177 1.00 12.11 593 GLY A CA 1
ATOM 4733 C C . GLY A 1 593 ? 77.875 -3.051 21.903 1.00 10.91 593 GLY A C 1
ATOM 4734 O O . GLY A 1 593 ? 76.834 -3.536 22.387 1.00 10.70 593 GLY A O 1
ATOM 4735 N N . LYS A 1 594 ? 78.147 -1.743 21.940 1.00 11.96 594 LYS A N 1
ATOM 4736 C CA . LYS A 1 594 ? 77.275 -0.807 22.591 1.00 12.22 594 LYS A CA 1
ATOM 4737 C C . LYS A 1 594 ? 77.238 0.494 21.800 1.00 11.11 594 LYS A C 1
ATOM 4738 O O . LYS A 1 594 ? 78.250 0.891 21.237 1.00 11.36 594 LYS A O 1
ATOM 4744 N N . ALA A 1 595 ? 76.081 1.142 21.852 1.00 9.68 595 ALA A N 1
ATOM 4745 C CA . ALA A 1 595 ? 75.897 2.445 21.230 1.00 11.05 595 ALA A CA 1
ATOM 4746 C C . ALA A 1 595 ? 75.178 3.399 22.179 1.00 10.37 595 ALA A C 1
ATOM 4747 O O . ALA A 1 595 ? 74.039 3.193 22.542 1.00 10.86 595 ALA A O 1
ATOM 4749 N N . ALA A 1 596 ? 75.834 4.526 22.434 1.00 10.82 596 ALA A N 1
ATOM 4750 C CA . ALA A 1 596 ? 75.288 5.651 23.175 1.00 12.67 596 ALA A CA 1
ATOM 4751 C C . ALA A 1 596 ? 74.653 6.638 22.212 1.00 12.80 596 ALA A C 1
ATOM 4752 O O . ALA A 1 596 ? 75.167 6.787 21.116 1.00 13.51 596 ALA A O 1
ATOM 4754 N N . TYR A 1 597 ? 73.512 7.215 22.585 1.00 12.42 597 TYR A N 1
ATOM 4755 C CA . TYR A 1 597 ? 72.822 8.214 21.792 1.00 12.49 597 TYR A CA 1
ATOM 4756 C C . TYR A 1 597 ? 72.643 9.473 22.627 1.00 13.90 597 TYR A C 1
ATOM 4757 O O . TYR A 1 597 ? 72.138 9.393 23.767 1.00 14.33 597 TYR A O 1
ATOM 4766 N N . VAL A 1 598 ? 73.172 10.596 22.100 1.00 12.10 598 VAL A N 1
ATOM 4767 C CA . VAL A 1 598 ? 73.096 11.907 22.708 1.00 11.37 598 VAL A CA 1
ATOM 4768 C C . VAL A 1 598 ? 72.121 12.767 21.900 1.00 11.59 598 VAL A C 1
ATOM 4769 O O . VAL A 1 598 ? 72.488 13.285 20.824 1.00 11.47 598 VAL A O 1
ATOM 4773 N N . GLY A 1 599 ? 70.887 12.840 22.406 1.00 10.30 599 GLY A N 1
ATOM 4774 C CA . GLY A 1 599 ? 69.699 13.368 21.758 1.00 10.07 599 GLY A CA 1
ATOM 4775 C C . GLY A 1 599 ? 69.592 14.889 21.802 1.00 8.87 599 GLY A C 1
ATOM 4776 O O . GLY A 1 599 ? 68.501 15.399 21.752 1.00 10.16 599 GLY A O 1
ATOM 4777 N N . ALA A 1 600 ? 70.679 15.618 21.981 1.00 8.70 600 ALA A N 1
ATOM 4778 C CA . ALA A 1 600 ? 70.596 17.069 22.025 1.00 9.23 600 ALA A CA 1
ATOM 4779 C C . ALA A 1 600 ? 71.993 17.630 21.862 1.00 8.99 600 ALA A C 1
ATOM 4780 O O . ALA A 1 600 ? 72.981 16.908 22.064 1.00 9.79 600 ALA A O 1
ATOM 4782 N N . ARG A 1 601 ? 72.052 18.935 21.591 1.00 9.02 601 ARG A N 1
ATOM 4783 C CA . ARG A 1 601 ? 73.320 19.640 21.542 1.00 9.83 601 ARG A CA 1
ATOM 4784 C C . ARG A 1 601 ? 73.707 20.074 22.955 1.00 10.31 601 ARG A C 1
ATOM 4785 O O . ARG A 1 601 ? 73.065 20.960 23.524 1.00 10.83 601 ARG A O 1
ATOM 4793 N N . LEU A 1 602 ? 74.817 19.525 23.445 1.00 11.22 602 LEU A N 1
ATOM 4794 C CA . LEU A 1 602 ? 75.234 19.798 24.813 1.00 11.22 602 LEU A CA 1
ATOM 4795 C C . LEU A 1 602 ? 76.458 20.710 24.816 1.00 12.60 602 LEU A C 1
ATOM 4796 O O . LEU A 1 602 ? 76.856 21.184 25.869 1.00 12.57 602 LEU A O 1
ATOM 4801 N N . GLY A 1 603 ? 77.089 20.950 23.653 1.00 12.13 603 GLY A N 1
ATOM 4802 C CA . GLY A 1 603 ? 78.280 21.780 23.606 1.00 12.71 603 GLY A CA 1
ATOM 4803 C C . GLY A 1 603 ? 79.505 21.046 24.133 1.00 12.49 603 GLY A C 1
ATOM 4804 O O . GLY A 1 603 ? 79.414 19.946 24.688 1.00 12.94 603 GLY A O 1
ATOM 4805 N N . ARG A 1 604 ? 80.655 21.709 24.038 1.00 12.64 604 ARG A N 1
ATOM 4806 C CA . ARG A 1 604 ? 81.880 21.167 24.595 1.00 14.67 604 ARG A CA 1
ATOM 4807 C C . ARG A 1 604 ? 81.704 20.907 26.105 1.00 14.57 604 ARG A C 1
ATOM 4808 O O . ARG A 1 604 ? 82.117 19.887 26.616 1.00 14.69 604 ARG A O 1
ATOM 4816 N N . GLU A 1 605 ? 81.088 21.841 26.823 1.00 15.78 605 GLU A N 1
ATOM 4817 C CA . GLU A 1 605 ? 81.032 21.739 28.279 1.00 17.75 605 GLU A CA 1
ATOM 4818 C C . GLU A 1 605 ? 80.081 20.624 28.722 1.00 16.27 605 GLU A C 1
ATOM 4819 O O . GLU A 1 605 ? 80.372 19.894 29.662 1.00 16.72 605 GLU A O 1
ATOM 4825 N N . GLY A 1 606 ? 78.920 20.534 28.073 1.00 13.36 606 GLY A N 1
ATOM 4826 C CA . GLY A 1 606 ? 77.923 19.522 28.357 1.00 13.70 606 GLY A CA 1
ATOM 4827 C C . GLY A 1 606 ? 78.439 18.120 28.029 1.00 12.81 606 GLY A C 1
ATOM 4828 O O . GLY A 1 606 ? 78.251 17.185 28.796 1.00 12.62 606 GLY A O 1
ATOM 4829 N N . LEU A 1 607 ? 79.072 17.961 26.869 1.00 11.40 607 LEU A N 1
ATOM 4830 C CA . LEU A 1 607 ? 79.696 16.700 26.519 1.00 11.38 607 LEU A CA 1
ATOM 4831 C C . LEU A 1 607 ? 80.802 16.346 27.512 1.00 12.16 607 LEU A C 1
ATOM 4832 O O . LEU A 1 607 ? 80.921 15.183 27.904 1.00 12.33 607 LEU A O 1
ATOM 4837 N N . ALA A 1 608 ? 81.616 17.326 27.914 1.00 12.92 608 ALA A N 1
ATOM 4838 C CA . ALA A 1 608 ? 82.750 17.000 28.777 1.00 15.02 608 ALA A CA 1
ATOM 4839 C C . ALA A 1 608 ? 82.247 16.462 30.147 1.00 15.39 608 ALA A C 1
ATOM 4840 O O . ALA A 1 608 ? 82.759 15.463 30.665 1.00 14.76 608 ALA A O 1
ATOM 4842 N N . LYS A 1 609 ? 81.135 17.009 30.622 1.00 14.66 609 LYS A N 1
ATOM 4843 C CA . LYS A 1 609 ? 80.547 16.632 31.895 1.00 17.39 609 LYS A CA 1
ATOM 4844 C C . LYS A 1 609 ? 79.739 15.344 31.739 1.00 16.44 609 LYS A C 1
ATOM 4845 O O . LYS A 1 609 ? 79.647 14.596 32.707 1.00 14.53 609 LYS A O 1
ATOM 4851 N N . SER A 1 610 ? 79.266 15.013 30.518 1.00 14.64 610 SER A N 1
ATOM 4852 C CA . SER A 1 610 ? 78.468 13.797 30.298 1.00 13.99 610 SER A CA 1
ATOM 4853 C C . SER A 1 610 ? 79.356 12.586 30.041 1.00 13.96 610 SER A C 1
ATOM 4854 O O . SER A 1 610 ? 78.925 11.445 30.246 1.00 13.63 610 SER A O 1
ATOM 4857 N N . LEU A 1 611 ? 80.604 12.824 29.622 1.00 13.37 611 LEU A N 1
ATOM 4858 C CA . LEU A 1 611 ? 81.442 11.739 29.137 1.00 15.06 611 LEU A CA 1
ATOM 4859 C C . LEU A 1 611 ? 81.898 10.756 30.223 1.00 16.75 611 LEU A C 1
ATOM 4860 O O . LEU A 1 611 ? 82.066 9.565 29.927 1.00 16.59 611 LEU A O 1
ATOM 4865 N N . PRO A 1 612 ? 82.236 11.167 31.472 1.00 16.44 612 PRO A N 1
ATOM 4866 C CA . PRO A 1 612 ? 82.721 10.162 32.439 1.00 17.42 612 PRO A CA 1
ATOM 4867 C C . PRO A 1 612 ? 81.776 8.971 32.538 1.00 16.81 612 PRO A C 1
ATOM 4868 O O . PRO A 1 612 ? 82.208 7.814 32.483 1.00 18.93 612 PRO A O 1
ATOM 4872 N N . ALA A 1 613 ? 80.483 9.243 32.687 1.00 17.21 613 ALA A N 1
ATOM 4873 C CA . ALA A 1 613 ? 79.477 8.192 32.743 1.00 17.60 613 ALA A CA 1
ATOM 4874 C C . ALA A 1 613 ? 79.495 7.338 31.473 1.00 17.29 613 ALA A C 1
ATOM 4875 O O . ALA A 1 613 ? 79.494 6.099 31.542 1.00 17.09 613 ALA A O 1
ATOM 4877 N N . LEU A 1 614 ? 79.516 7.999 30.302 1.00 15.66 614 LEU A N 1
ATOM 4878 C CA . LEU A 1 614 ? 79.477 7.261 29.038 1.00 14.73 614 LEU A CA 1
ATOM 4879 C C . LEU A 1 614 ? 80.749 6.472 28.762 1.00 15.46 614 LEU A C 1
ATOM 4880 O O . LEU A 1 614 ? 80.643 5.339 28.292 1.00 15.42 614 LEU A O 1
ATOM 4885 N N . LEU A 1 615 ? 81.933 7.048 29.059 1.00 15.18 615 LEU A N 1
ATOM 4886 C CA . LEU A 1 615 ? 83.177 6.319 28.898 1.00 16.02 615 LEU A CA 1
ATOM 4887 C C . LEU A 1 615 ? 83.194 5.038 29.756 1.00 20.03 615 LEU A C 1
ATOM 4888 O O . LEU A 1 615 ? 83.613 3.974 29.277 1.00 19.25 615 LEU A O 1
ATOM 4893 N N . GLU A 1 616 ? 82.678 5.129 30.992 1.00 22.95 616 GLU A N 1
ATOM 4894 C CA . GLU A 1 616 ? 82.590 3.981 31.893 1.00 27.41 616 GLU A CA 1
ATOM 4895 C C . GLU A 1 616 ? 81.644 2.925 31.331 1.00 22.81 616 GLU A C 1
ATOM 4896 O O . GLU A 1 616 ? 81.993 1.753 31.322 1.00 24.25 616 GLU A O 1
ATOM 4902 N N . GLU A 1 617 ? 80.453 3.337 30.904 1.00 22.35 617 GLU A N 1
ATOM 4903 C CA . GLU A 1 617 ? 79.475 2.415 30.345 1.00 25.22 617 GLU A CA 1
ATOM 4904 C C . GLU A 1 617 ? 80.032 1.693 29.113 1.00 24.18 617 GLU A C 1
ATOM 4905 O O . GLU A 1 617 ? 79.774 0.504 28.949 1.00 24.03 617 GLU A O 1
ATOM 4911 N N . LEU A 1 618 ? 80.833 2.377 28.273 1.00 21.12 618 LEU A N 1
ATOM 4912 C CA . LEU A 1 618 ? 81.360 1.766 27.049 1.00 20.23 618 LEU A CA 1
ATOM 4913 C C . LEU A 1 618 ? 82.729 1.110 27.258 1.00 21.13 618 LEU A C 1
ATOM 4914 O O . LEU A 1 618 ? 83.370 0.657 26.293 1.00 21.23 618 LEU A O 1
ATOM 4919 N N . GLY A 1 619 ? 83.213 1.079 28.504 1.00 21.12 619 GLY A N 1
ATOM 4920 C CA . GLY A 1 619 ? 84.483 0.441 28.806 1.00 21.72 619 GLY A CA 1
ATOM 4921 C C . GLY A 1 619 ? 85.688 1.104 28.147 1.00 21.45 619 GLY A C 1
ATOM 4922 O O . GLY A 1 619 ? 86.630 0.419 27.767 1.00 20.90 619 GLY A O 1
ATOM 4923 N N . ILE A 1 620 ? 85.688 2.441 28.022 1.00 19.37 620 ILE A N 1
ATOM 4924 C CA . ILE A 1 620 ? 86.810 3.123 27.405 1.00 20.43 620 ILE A CA 1
ATOM 4925 C C . ILE A 1 620 ? 87.652 3.763 28.500 1.00 21.90 620 ILE A C 1
ATOM 4926 O O . ILE A 1 620 ? 87.143 4.642 29.169 1.00 23.35 620 ILE A O 1
ATOM 4931 N N . GLU A 1 621 ? 88.912 3.316 28.683 1.00 23.64 621 GLU A N 1
ATOM 4932 C CA . GLU A 1 621 ? 89.687 3.733 29.851 1.00 30.39 621 GLU A CA 1
ATOM 4933 C C . GLU A 1 621 ? 90.355 5.088 29.580 1.00 31.02 621 GLU A C 1
ATOM 4934 O O . GLU A 1 621 ? 90.796 5.346 28.449 1.00 26.32 621 GLU A O 1
ATOM 4940 N N . THR A 1 622 ? 90.435 5.916 30.640 1.00 28.45 622 THR A N 1
ATOM 4941 C CA . THR A 1 622 ? 91.144 7.193 30.658 1.00 31.64 622 THR A CA 1
ATOM 4942 C C . THR A 1 622 ? 91.885 7.359 31.994 1.00 34.47 622 THR A C 1
ATOM 4943 O O . THR A 1 622 ? 91.633 6.586 32.909 1.00 32.83 622 THR A O 1
ATOM 4947 N N . SER A 1 623 ? 92.762 8.377 32.126 1.00 36.61 623 SER A N 1
ATOM 4948 C CA . SER A 1 623 ? 93.471 8.674 33.377 1.00 39.14 623 SER A CA 1
ATOM 4949 C C . SER A 1 623 ? 92.512 8.870 34.548 1.00 39.65 623 SER A C 1
ATOM 4950 O O . SER A 1 623 ? 91.401 9.389 34.387 1.00 39.24 623 SER A O 1
ATOM 4953 N N . ALA A 1 624 ? 92.981 8.495 35.742 1.00 39.87 624 ALA A N 1
ATOM 4954 C CA . ALA A 1 624 ? 92.264 8.819 36.963 1.00 41.62 624 ALA A CA 1
ATOM 4955 C C . ALA A 1 624 ? 92.665 10.214 37.441 1.00 41.39 624 ALA A C 1
ATOM 4956 O O . ALA A 1 624 ? 91.967 10.803 38.264 1.00 42.15 624 ALA A O 1
ATOM 4958 N N . GLU A 1 625 ? 93.759 10.759 36.899 1.00 43.04 625 GLU A N 1
ATOM 4959 C CA . GLU A 1 625 ? 94.302 12.034 37.359 1.00 42.57 625 GLU A CA 1
ATOM 4960 C C . GLU A 1 625 ? 93.271 13.151 37.207 1.00 39.73 625 GLU A C 1
ATOM 4961 O O . GLU A 1 625 ? 92.664 13.298 36.146 1.00 37.07 625 GLU A O 1
ATOM 4967 N N . ASP A 1 626 ? 93.114 13.967 38.254 1.00 39.48 626 ASP A N 1
ATOM 4968 C CA . ASP A 1 626 ? 92.207 15.111 38.257 1.00 43.24 626 ASP A CA 1
ATOM 4969 C C . ASP A 1 626 ? 92.596 16.182 37.235 1.00 36.00 626 ASP A C 1
ATOM 4970 O O . ASP A 1 626 ? 91.752 16.981 36.830 1.00 33.42 626 ASP A O 1
ATOM 4975 N N . ASP A 1 627 ? 93.883 16.269 36.888 1.00 30.34 627 ASP A N 1
ATOM 4976 C CA . ASP A 1 627 ? 94.335 17.354 36.041 1.00 29.04 627 ASP A CA 1
ATOM 4977 C C . ASP A 1 627 ? 94.346 16.910 34.570 1.00 26.03 627 ASP A C 1
ATOM 4978 O O . ASP A 1 627 ? 95.018 17.548 33.766 1.00 23.34 627 ASP A O 1
ATOM 4983 N N . ARG A 1 628 ? 93.640 15.812 34.233 1.00 21.87 628 ARG A N 1
ATOM 4984 C CA . ARG A 1 628 ? 93.826 15.106 32.968 1.00 23.86 628 ARG A CA 1
ATOM 4985 C C . ARG A 1 628 ? 93.454 15.963 31.735 1.00 22.15 628 ARG A C 1
ATOM 4986 O O . ARG A 1 628 ? 93.967 15.719 30.626 1.00 25.68 628 ARG A O 1
ATOM 4994 N N . GLY A 1 629 ? 92.551 16.933 31.891 1.00 21.35 629 GLY A N 1
ATOM 4995 C CA . GLY A 1 629 ? 92.168 17.775 30.756 1.00 21.55 629 GLY A CA 1
ATOM 4996 C C . GLY A 1 629 ? 93.058 19.007 30.560 1.00 20.85 629 GLY A C 1
ATOM 4997 O O . GLY A 1 629 ? 92.917 19.718 29.567 1.00 17.97 629 GLY A O 1
ATOM 4998 N N . GLU A 1 630 ? 93.991 19.267 31.484 1.00 19.00 630 GLU A N 1
ATOM 4999 C CA . GLU A 1 630 ? 94.787 20.496 31.415 1.00 20.34 630 GLU A CA 1
ATOM 5000 C C . GLU A 1 630 ? 95.750 20.520 30.238 1.00 17.46 630 GLU A C 1
ATOM 5001 O O . GLU A 1 630 ? 96.050 21.615 29.754 1.00 16.95 630 GLU A O 1
ATOM 5007 N N . VAL A 1 631 ? 96.334 19.375 29.881 1.00 16.89 631 VAL A N 1
ATOM 5008 C CA . VAL A 1 631 ? 97.229 19.359 28.744 1.00 16.87 631 VAL A CA 1
ATOM 5009 C C . VAL A 1 631 ? 96.739 18.386 27.673 1.00 15.17 631 VAL A C 1
ATOM 5010 O O . VAL A 1 631 ? 96.102 17.370 27.953 1.00 15.88 631 VAL A O 1
ATOM 5014 N N . LEU A 1 632 ? 96.983 18.766 26.392 1.00 14.53 632 LEU A N 1
ATOM 5015 C CA . LEU A 1 632 ? 96.784 17.839 25.298 1.00 12.63 632 LEU A CA 1
ATOM 5016 C C . LEU A 1 632 ? 98.085 17.076 25.113 1.00 12.32 632 LEU A C 1
ATOM 5017 O O . LEU A 1 632 ? 99.124 17.673 24.886 1.00 13.16 632 LEU A O 1
ATOM 5022 N N . ARG A 1 633 ? 97.992 15.750 25.174 1.00 12.17 633 ARG A N 1
ATOM 5023 C CA . ARG A 1 633 ? 99.102 14.837 24.938 1.00 15.43 633 ARG A CA 1
ATOM 5024 C C . ARG A 1 633 ? 99.023 14.270 23.512 1.00 14.41 633 ARG A C 1
ATOM 5025 O O . ARG A 1 633 ? 98.018 13.662 23.156 1.00 15.35 633 ARG A O 1
ATOM 5033 N N . VAL A 1 634 ? 100.039 14.530 22.697 1.00 13.20 634 VAL A N 1
ATOM 5034 C CA . VAL A 1 634 ? 100.064 14.065 21.315 1.00 13.44 634 VAL A CA 1
ATOM 5035 C C . VAL A 1 634 ? 101.344 13.269 21.087 1.00 13.44 634 VAL A C 1
ATOM 5036 O O . VAL A 1 634 ? 102.436 13.784 21.324 1.00 14.66 634 VAL A O 1
ATOM 5040 N N . GLU A 1 635 ? 101.205 12.053 20.561 1.00 13.50 635 GLU A N 1
ATOM 5041 C CA . GLU A 1 635 ? 102.344 11.151 20.390 1.00 15.20 635 GLU A CA 1
ATOM 5042 C C . GLU A 1 635 ? 102.608 10.776 18.930 1.00 14.22 635 GLU A C 1
ATOM 5043 O O . GLU A 1 635 ? 101.683 10.422 18.194 1.00 13.28 635 GLU A O 1
ATOM 5049 N N . ARG A 1 636 ? 103.898 10.662 18.596 1.00 12.35 636 ARG A N 1
ATOM 5050 C CA . ARG A 1 636 ? 104.347 10.113 17.340 1.00 13.86 636 ARG A CA 1
ATOM 5051 C C . ARG A 1 636 ? 105.363 8.993 17.627 1.00 15.87 636 ARG A C 1
ATOM 5052 O O . ARG A 1 636 ? 106.156 9.125 18.544 1.00 17.06 636 ARG A O 1
ATOM 5060 N N . ALA A 1 637 ? 105.313 7.921 16.843 1.00 16.92 637 ALA A N 1
ATOM 5061 C CA . ALA A 1 637 ? 106.233 6.795 16.953 1.00 18.09 637 ALA A CA 1
ATOM 5062 C C . ALA A 1 637 ? 106.533 6.235 15.574 1.00 18.60 637 ALA A C 1
ATOM 5063 O O . ALA A 1 637 ? 105.665 6.288 14.706 1.00 18.06 637 ALA A O 1
ATOM 5065 N N . ASP A 1 638 ? 107.708 5.598 15.424 1.00 18.36 638 ASP A N 1
ATOM 5066 C CA . ASP A 1 638 ? 107.973 4.764 14.266 1.00 23.44 638 ASP A CA 1
ATOM 5067 C C . ASP A 1 638 ? 107.300 3.406 14.465 1.00 25.07 638 ASP A C 1
ATOM 5068 O O . ASP A 1 638 ? 106.686 3.146 15.489 1.00 22.11 638 ASP A O 1
ATOM 5073 N N . GLU A 1 639 ? 107.370 2.568 13.440 1.00 33.51 639 GLU A N 1
ATOM 5074 C CA . GLU A 1 639 ? 106.639 1.307 13.406 1.00 44.98 639 GLU A CA 1
ATOM 5075 C C . GLU A 1 639 ? 107.116 0.367 14.517 1.00 43.99 639 GLU A C 1
ATOM 5076 O O . GLU A 1 639 ? 106.287 -0.198 15.222 1.00 48.84 639 GLU A O 1
ATOM 5082 N N . THR A 1 640 ? 108.439 0.222 14.678 1.00 43.94 640 THR A N 1
ATOM 5083 C CA . THR A 1 640 ? 109.015 -0.566 15.762 1.00 47.14 640 THR A CA 1
ATOM 5084 C C . THR A 1 640 ? 108.608 -0.006 17.124 1.00 51.88 640 THR A C 1
ATOM 5085 O O . THR A 1 640 ? 108.205 -0.760 18.000 1.00 60.08 640 THR A O 1
ATOM 5089 N N . GLY A 1 641 ? 108.705 1.318 17.300 1.00 50.58 641 GLY A N 1
ATOM 5090 C CA . GLY A 1 641 ? 108.540 1.941 18.602 1.00 45.24 641 GLY A CA 1
ATOM 5091 C C . GLY A 1 641 ? 109.869 2.381 19.218 1.00 47.53 641 GLY A C 1
ATOM 5092 O O . GLY A 1 641 ? 109.887 2.785 20.372 1.00 50.57 641 GLY A O 1
ATOM 5093 N N . GLU A 1 642 ? 110.970 2.341 18.452 1.00 49.56 642 GLU A N 1
ATOM 5094 C CA . GLU A 1 642 ? 112.284 2.762 18.935 1.00 50.44 642 GLU A CA 1
ATOM 5095 C C . GLU A 1 642 ? 112.429 4.287 19.039 1.00 46.09 642 GLU A C 1
ATOM 5096 O O . GLU A 1 642 ? 113.325 4.776 19.736 1.00 38.94 642 GLU A O 1
ATOM 5102 N N . ASN A 1 643 ? 111.615 5.026 18.272 1.00 33.31 643 ASN A N 1
ATOM 5103 C CA . ASN A 1 643 ? 111.616 6.473 18.294 1.00 28.86 643 ASN A CA 1
ATOM 5104 C C . ASN A 1 643 ? 110.198 6.889 18.673 1.00 27.52 643 ASN A C 1
ATOM 5105 O O . ASN A 1 643 ? 109.291 6.799 17.854 1.00 29.75 643 ASN A O 1
ATOM 5110 N N . HIS A 1 644 ? 109.984 7.242 19.935 1.00 23.86 644 HIS A N 1
ATOM 5111 C CA . HIS A 1 644 ? 108.666 7.579 20.430 1.00 22.11 644 HIS A CA 1
ATOM 5112 C C . HIS A 1 644 ? 108.731 8.965 21.057 1.00 22.30 644 HIS A C 1
ATOM 5113 O O . HIS A 1 644 ? 109.540 9.208 21.965 1.00 20.97 644 HIS A O 1
ATOM 5120 N N . PHE A 1 645 ? 107.908 9.890 20.536 1.00 18.52 645 PHE A N 1
ATOM 5121 C CA . PHE A 1 645 ? 107.929 11.283 20.963 1.00 18.70 645 PHE A CA 1
ATOM 5122 C C . PHE A 1 645 ? 106.581 11.665 21.549 1.00 17.49 645 PHE A C 1
ATOM 5123 O O . PHE A 1 645 ? 105.557 11.251 21.030 1.00 18.93 645 PHE A O 1
ATOM 5131 N N . VAL A 1 646 ? 106.596 12.409 22.661 1.00 16.61 646 VAL A N 1
ATOM 5132 C CA . VAL A 1 646 ? 105.405 12.936 23.288 1.00 18.01 646 VAL A CA 1
ATOM 5133 C C . VAL A 1 646 ? 105.489 14.465 23.288 1.00 16.82 646 VAL A C 1
ATOM 5134 O O . VAL A 1 646 ? 106.484 15.041 23.720 1.00 17.94 646 VAL A O 1
ATOM 5138 N N . PHE A 1 647 ? 104.426 15.092 22.793 1.00 15.28 647 PHE A N 1
ATOM 5139 C CA . PHE A 1 647 ? 104.229 16.537 22.814 1.00 15.15 647 PHE A CA 1
ATOM 5140 C C . PHE A 1 647 ? 103.159 16.868 23.857 1.00 15.46 647 PHE A C 1
ATOM 5141 O O . PHE A 1 647 ? 102.071 16.270 23.874 1.00 14.74 647 PHE A O 1
ATOM 5149 N N . LEU A 1 648 ? 103.475 17.780 24.792 1.00 14.85 648 LEU A N 1
ATOM 5150 C CA . LEU A 1 648 ? 102.543 18.173 25.829 1.00 14.85 648 LEU A CA 1
ATOM 5151 C C . LEU A 1 648 ? 102.244 19.662 25.709 1.00 13.86 648 LEU A C 1
ATOM 5152 O O . LEU A 1 648 ? 103.120 20.517 25.898 1.00 13.75 648 LEU A O 1
ATOM 5157 N N . PHE A 1 649 ? 100.972 19.961 25.474 1.00 12.49 649 PHE A N 1
ATOM 5158 C CA . PHE A 1 649 ? 100.535 21.334 25.268 1.00 13.29 649 PHE A CA 1
ATOM 5159 C C . PHE A 1 649 ? 99.594 21.744 26.391 1.00 13.09 649 PHE A C 1
ATOM 5160 O O . PHE A 1 649 ? 98.552 21.129 26.620 1.00 15.03 649 PHE A O 1
ATOM 5168 N N . ASN A 1 650 ? 99.920 22.855 27.033 1.00 14.21 650 ASN A N 1
ATOM 5169 C CA . ASN A 1 650 ? 98.996 23.446 27.971 1.00 15.37 650 ASN A CA 1
ATOM 5170 C C . ASN A 1 650 ? 97.775 24.011 27.235 1.00 17.12 650 ASN A C 1
ATOM 5171 O O . ASN A 1 650 ? 97.903 24.878 26.394 1.00 18.58 650 ASN A O 1
ATOM 5176 N N . ARG A 1 651 ? 96.577 23.561 27.585 1.00 16.52 651 ARG A N 1
ATOM 5177 C CA . ARG A 1 651 ? 95.347 24.074 27.006 1.00 15.59 651 ARG A CA 1
ATOM 5178 C C . ARG A 1 651 ? 94.729 25.203 27.841 1.00 17.45 651 ARG A C 1
ATOM 5179 O O . ARG A 1 651 ? 93.600 25.612 27.537 1.00 18.55 651 ARG A O 1
ATOM 5187 N N . THR A 1 652 ? 95.374 25.642 28.953 1.00 15.66 652 THR A N 1
ATOM 5188 C CA . THR A 1 652 ? 94.698 26.488 29.928 1.00 15.86 652 THR A CA 1
ATOM 5189 C C . THR A 1 652 ? 95.470 27.789 30.121 1.00 16.17 652 THR A C 1
ATOM 5190 O O . THR A 1 652 ? 96.594 27.911 29.640 1.00 18.82 652 THR A O 1
ATOM 5194 N N . HIS A 1 653 ? 94.879 28.682 30.929 1.00 17.89 653 HIS A N 1
ATOM 5195 C CA . HIS A 1 653 ? 95.515 29.908 31.390 1.00 18.81 653 HIS A CA 1
ATOM 5196 C C . HIS A 1 653 ? 96.048 29.767 32.838 1.00 22.49 653 HIS A C 1
ATOM 5197 O O . HIS A 1 653 ? 96.340 30.769 33.482 1.00 18.52 653 HIS A O 1
ATOM 5204 N N . ASP A 1 654 ? 96.263 28.526 33.312 1.00 22.92 654 ASP A N 1
ATOM 5205 C CA . ASP A 1 654 ? 97.013 28.261 34.535 1.00 26.16 654 ASP A CA 1
ATOM 5206 C C . ASP A 1 654 ? 98.349 27.625 34.168 1.00 25.68 654 ASP A C 1
ATOM 5207 O O . ASP A 1 654 ? 98.569 27.250 33.019 1.00 23.43 654 ASP A O 1
ATOM 5212 N N . VAL A 1 655 ? 99.237 27.485 35.152 1.00 22.52 655 VAL A N 1
ATOM 5213 C CA . VAL A 1 655 ? 100.469 26.744 34.959 1.00 22.44 655 VAL A CA 1
ATOM 5214 C C . VAL A 1 655 ? 100.124 25.266 35.096 1.00 23.88 655 VAL A C 1
ATOM 5215 O O . VAL A 1 655 ? 99.434 24.901 36.039 1.00 30.53 655 VAL A O 1
ATOM 5219 N N . ALA A 1 656 ? 100.566 24.432 34.157 1.00 21.19 656 ALA A N 1
ATOM 5220 C CA . ALA A 1 656 ? 100.303 23.011 34.237 1.00 23.18 656 ALA A CA 1
ATOM 5221 C C . ALA A 1 656 ? 101.592 22.299 34.623 1.00 26.11 656 ALA A C 1
ATOM 5222 O O . ALA A 1 656 ? 102.649 22.561 34.043 1.00 24.23 656 ALA A O 1
ATOM 5224 N N . VAL A 1 657 ? 101.471 21.341 35.549 1.00 25.75 657 VAL A N 1
ATOM 5225 C CA . VAL A 1 657 ? 102.623 20.549 35.950 1.00 27.41 657 VAL A CA 1
ATOM 5226 C C . VAL A 1 657 ? 102.458 19.162 35.350 1.00 25.42 657 VAL A C 1
ATOM 5227 O O . VAL A 1 657 ? 101.368 18.618 35.399 1.00 26.69 657 VAL A O 1
ATOM 5231 N N . VAL A 1 658 ? 103.525 18.614 34.780 1.00 25.58 658 VAL A N 1
ATOM 5232 C CA . VAL A 1 658 ? 103.485 17.295 34.171 1.00 26.72 658 VAL A CA 1
ATOM 5233 C C . VAL A 1 658 ? 104.709 16.507 34.619 1.00 28.31 658 VAL A C 1
ATOM 5234 O O . VAL A 1 658 ? 105.759 17.088 34.896 1.00 24.35 658 VAL A O 1
ATOM 5238 N N . ASP A 1 659 ? 104.598 15.178 34.517 1.00 32.92 659 ASP A N 1
ATOM 5239 C CA . ASP A 1 659 ? 105.743 14.289 34.642 1.00 36.12 659 ASP A CA 1
ATOM 5240 C C . ASP A 1 659 ? 106.533 14.294 33.342 1.00 34.04 659 ASP A C 1
ATOM 5241 O O . ASP A 1 659 ? 105.951 14.452 32.274 1.00 35.61 659 ASP A O 1
ATOM 5246 N N . VAL A 1 660 ? 107.849 14.091 33.470 1.00 31.60 660 VAL A N 1
ATOM 5247 C CA . VAL A 1 660 ? 108.782 13.998 32.364 1.00 34.97 660 VAL A CA 1
ATOM 5248 C C . VAL A 1 660 ? 109.228 12.538 32.241 1.00 40.22 660 VAL A C 1
ATOM 5249 O O . VAL A 1 660 ? 110.102 12.097 32.981 1.00 36.93 660 VAL A O 1
ATOM 5253 N N . GLU A 1 661 ? 108.692 11.830 31.237 1.00 41.26 661 GLU A N 1
ATOM 5254 C CA . GLU A 1 661 ? 108.837 10.388 31.120 1.00 43.70 661 GLU A CA 1
ATOM 5255 C C . GLU A 1 661 ? 109.939 10.024 30.120 1.00 37.41 661 GLU A C 1
ATOM 5256 O O . GLU A 1 661 ? 109.929 8.956 29.526 1.00 41.28 661 GLU A O 1
ATOM 5262 N N . GLY A 1 662 ? 110.905 10.904 29.910 1.00 33.57 662 GLY A N 1
ATOM 5263 C CA . GLY A 1 662 ? 111.997 10.600 29.003 1.00 32.52 662 GLY A CA 1
ATOM 5264 C C . GLY A 1 662 ? 112.907 11.814 28.892 1.00 29.84 662 GLY A C 1
ATOM 5265 O O . GLY A 1 662 ? 112.912 12.628 29.805 1.00 29.64 662 GLY A O 1
ATOM 5266 N N . GLU A 1 663 ? 113.631 11.946 27.774 1.00 27.88 663 GLU A N 1
ATOM 5267 C CA . GLU A 1 663 ? 114.549 13.063 27.602 1.00 27.03 663 GLU A CA 1
ATOM 5268 C C . GLU A 1 663 ? 113.829 14.279 27.006 1.00 24.91 663 GLU A C 1
ATOM 5269 O O . GLU A 1 663 ? 113.298 14.202 25.906 1.00 22.38 663 GLU A O 1
ATOM 5275 N N . PRO A 1 664 ? 113.806 15.434 27.708 1.00 25.97 664 PRO A N 1
ATOM 5276 C CA . PRO A 1 664 ? 113.250 16.683 27.175 1.00 24.64 664 PRO A CA 1
ATOM 5277 C C . PRO A 1 664 ? 114.112 17.225 26.040 1.00 25.50 664 PRO A C 1
ATOM 5278 O O . PRO A 1 664 ? 115.339 17.270 26.153 1.00 29.37 664 PRO A O 1
ATOM 5282 N N . LEU A 1 665 ? 113.490 17.449 24.876 1.00 22.24 665 LEU A N 1
ATOM 5283 C CA . LEU A 1 665 ? 114.217 17.859 23.689 1.00 20.20 665 LEU A CA 1
ATOM 5284 C C . LEU A 1 665 ? 113.982 19.335 23.412 1.00 19.82 665 LEU A C 1
ATOM 5285 O O . LEU A 1 665 ? 114.905 20.036 23.019 1.00 20.09 665 LEU A O 1
ATOM 5290 N N . VAL A 1 666 ? 112.722 19.765 23.540 1.00 19.01 666 VAL A N 1
ATOM 5291 C CA . VAL A 1 666 ? 112.331 21.114 23.178 1.00 20.59 666 VAL A CA 1
ATOM 5292 C C . VAL A 1 666 ? 111.318 21.602 24.196 1.00 20.42 666 VAL A C 1
ATOM 5293 O O . VAL A 1 666 ? 110.407 20.882 24.611 1.00 21.24 666 VAL A O 1
ATOM 5297 N N . ALA A 1 667 ? 111.511 22.847 24.630 1.00 20.21 667 ALA A N 1
ATOM 5298 C CA . ALA A 1 667 ? 110.620 23.422 25.604 1.00 22.47 667 ALA A CA 1
ATOM 5299 C C . ALA A 1 667 ? 110.360 24.874 25.213 1.00 23.69 667 ALA A C 1
ATOM 5300 O O . ALA A 1 667 ? 111.243 25.601 24.717 1.00 27.44 667 ALA A O 1
ATOM 5302 N N . SER A 1 668 ? 109.094 25.248 25.285 1.00 19.17 668 SER A N 1
ATOM 5303 C CA . SER A 1 668 ? 108.760 26.620 25.002 1.00 19.17 668 SER A CA 1
ATOM 5304 C C . SER A 1 668 ? 107.776 27.094 26.052 1.00 17.44 668 SER A C 1
ATOM 5305 O O . SER A 1 668 ? 106.690 26.517 26.154 1.00 18.40 668 SER A O 1
ATOM 5308 N N . LEU A 1 669 ? 108.174 28.129 26.822 1.00 18.89 669 LEU A N 1
ATOM 5309 C CA . LEU A 1 669 ? 107.462 28.539 28.032 1.00 18.64 669 LEU A CA 1
ATOM 5310 C C . LEU A 1 669 ? 107.195 27.327 28.934 1.00 19.45 669 LEU A C 1
ATOM 5311 O O . LEU A 1 669 ? 106.071 27.086 29.385 1.00 20.81 669 LEU A O 1
ATOM 5316 N N . ALA A 1 670 ? 108.222 26.504 29.116 1.00 21.09 670 ALA A N 1
ATOM 5317 C CA . ALA A 1 670 ? 108.172 25.367 30.018 1.00 23.93 670 ALA A CA 1
ATOM 5318 C C . ALA A 1 670 ? 109.528 25.234 30.707 1.00 26.81 670 ALA A C 1
ATOM 5319 O O . ALA A 1 670 ? 110.559 25.404 30.043 1.00 23.39 670 ALA A O 1
ATOM 5321 N N . GLN A 1 671 ? 109.471 24.875 32.002 1.00 28.41 671 GLN A N 1
ATOM 5322 C CA . GLN A 1 671 ? 110.644 24.665 32.837 1.00 32.33 671 GLN A CA 1
ATOM 5323 C C . GLN A 1 671 ? 110.635 23.248 33.407 1.00 28.89 671 GLN A C 1
A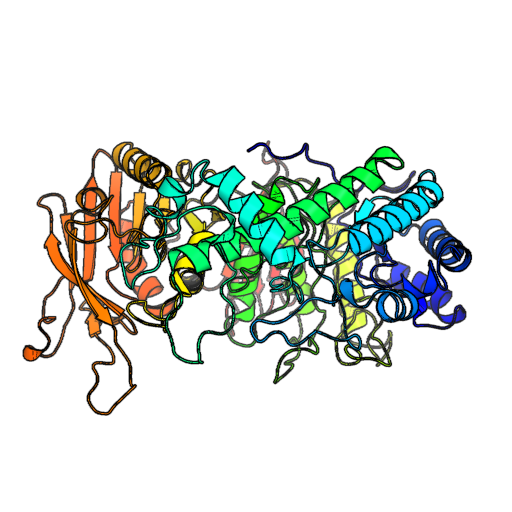TOM 5324 O O . GLN A 1 671 ? 109.687 22.829 34.077 1.00 29.26 671 GLN A O 1
ATOM 5330 N N . VAL A 1 672 ? 111.730 22.536 33.151 1.00 29.86 672 VAL A N 1
ATOM 5331 C CA . VAL A 1 672 ? 111.918 21.165 33.594 1.00 33.04 672 VAL A CA 1
ATOM 5332 C C . VAL A 1 672 ? 112.700 21.204 34.906 1.00 38.00 672 VAL A C 1
ATOM 5333 O O . VAL A 1 672 ? 113.624 22.002 35.058 1.00 31.61 672 VAL A O 1
ATOM 5337 N N . ASN A 1 673 ? 112.314 20.323 35.829 1.00 42.71 673 ASN A N 1
ATOM 5338 C CA . ASN A 1 673 ? 113.042 20.068 37.059 1.00 41.19 673 ASN A CA 1
ATOM 5339 C C . ASN A 1 673 ? 113.633 18.667 36.953 1.00 41.35 673 ASN A C 1
ATOM 5340 O O . ASN A 1 673 ? 112.891 17.709 37.140 1.00 40.00 673 ASN A O 1
ATOM 5345 N N . GLU A 1 674 ? 114.932 18.548 36.627 1.00 46.20 674 GLU A N 1
ATOM 5346 C CA . GLU A 1 674 ? 115.567 17.238 36.493 1.00 59.89 674 GLU A CA 1
ATOM 5347 C C . GLU A 1 674 ? 115.385 16.385 37.748 1.00 61.70 674 GLU A C 1
ATOM 5348 O O . GLU A 1 674 ? 115.205 15.171 37.639 1.00 67.99 674 GLU A O 1
ATOM 5354 N N . SER A 1 675 ? 115.490 17.016 38.923 1.00 54.71 675 SER A N 1
ATOM 5355 C CA . SER A 1 675 ? 115.430 16.291 40.180 1.00 66.21 675 SER A CA 1
ATOM 5356 C C . SER A 1 675 ? 114.149 15.470 40.202 1.00 65.52 675 SER A C 1
ATOM 5357 O O . SER A 1 675 ? 114.205 14.243 40.181 1.00 66.69 675 SER A O 1
ATOM 5360 N N . GLU A 1 676 ? 113.012 16.178 40.165 1.00 58.98 676 GLU A N 1
ATOM 5361 C CA . GLU A 1 676 ? 111.715 15.580 40.435 1.00 55.93 676 GLU A CA 1
ATOM 5362 C C . GLU A 1 676 ? 111.157 14.937 39.153 1.00 45.86 676 GLU A C 1
ATOM 5363 O O . GLU A 1 676 ? 110.078 14.363 39.193 1.00 44.24 676 GLU A O 1
ATOM 5369 N N . HIS A 1 677 ? 111.917 14.957 38.040 1.00 43.98 677 HIS A N 1
ATOM 5370 C CA . HIS A 1 677 ? 111.426 14.595 36.710 1.00 44.73 677 HIS A CA 1
ATOM 5371 C C . HIS A 1 677 ? 110.026 15.195 36.481 1.00 35.58 677 HIS A C 1
ATOM 5372 O O . HIS A 1 677 ? 109.054 14.481 36.248 1.00 30.25 677 HIS A O 1
ATOM 5379 N N . THR A 1 678 ? 109.898 16.517 36.654 1.00 34.03 678 THR A N 1
ATOM 5380 C CA . THR A 1 678 ? 108.643 17.213 36.417 1.00 33.25 678 THR A CA 1
ATOM 5381 C C . THR A 1 678 ? 108.897 18.462 35.566 1.00 30.53 678 THR A C 1
ATOM 5382 O O . THR A 1 678 ? 110.034 18.902 35.387 1.00 25.31 678 THR A O 1
ATOM 5386 N N . ALA A 1 679 ? 107.811 19.021 35.016 1.00 30.12 679 ALA A N 1
ATOM 5387 C CA . ALA A 1 679 ? 107.911 20.272 34.284 1.00 26.93 679 ALA A CA 1
ATOM 5388 C C . ALA A 1 679 ? 106.668 21.103 34.543 1.00 25.00 679 ALA A C 1
ATOM 5389 O O . ALA A 1 679 ? 105.576 20.558 34.687 1.00 27.81 679 ALA A O 1
ATOM 5391 N N . ALA A 1 680 ? 106.876 22.418 34.651 1.00 21.38 680 ALA A N 1
ATOM 5392 C CA . ALA A 1 680 ? 105.798 23.381 34.740 1.00 21.41 680 ALA A CA 1
ATOM 5393 C C . ALA A 1 680 ? 105.632 24.062 33.381 1.00 22.05 680 ALA A C 1
ATOM 5394 O O . ALA A 1 680 ? 106.566 24.702 32.899 1.00 23.75 680 ALA A O 1
ATOM 5396 N N . ILE A 1 681 ? 104.434 23.957 32.800 1.00 20.03 681 ILE A N 1
ATOM 5397 C CA . ILE A 1 681 ? 104.202 24.496 31.467 1.00 19.32 681 ILE A CA 1
ATOM 5398 C C . ILE A 1 681 ? 103.359 25.749 31.655 1.00 16.69 681 ILE A C 1
ATOM 5399 O O . ILE A 1 681 ? 102.271 25.710 32.227 1.00 18.56 681 ILE A O 1
ATOM 5404 N N . GLN A 1 682 ? 103.896 26.888 31.219 1.00 16.91 682 GLN A N 1
ATOM 5405 C CA . GLN A 1 682 ? 103.143 28.128 31.288 1.00 17.41 682 GLN A CA 1
ATOM 5406 C C . GLN A 1 682 ? 101.978 28.066 30.318 1.00 15.93 682 GLN A C 1
ATOM 5407 O O . GLN A 1 682 ? 102.006 27.258 29.388 1.00 14.95 682 GLN A O 1
ATOM 5413 N N . PRO A 1 683 ? 100.978 28.963 30.456 1.00 16.90 683 PRO A N 1
ATOM 5414 C CA . PRO A 1 683 ? 100.020 29.171 29.388 1.00 16.61 683 PRO A CA 1
ATOM 5415 C C . PRO A 1 683 ? 100.762 29.375 28.075 1.00 15.58 683 PRO A C 1
ATOM 5416 O O . PRO A 1 683 ? 101.766 30.092 28.034 1.00 15.53 683 PRO A O 1
ATOM 5420 N N . ASN A 1 684 ? 100.207 28.765 27.018 1.00 14.13 684 ASN A N 1
ATOM 5421 C CA . ASN A 1 684 ? 100.755 28.847 25.671 1.00 14.66 684 ASN A CA 1
ATOM 5422 C C . ASN A 1 684 ? 102.073 28.095 25.515 1.00 14.44 684 ASN A C 1
ATOM 5423 O O . ASN A 1 684 ? 102.701 28.182 24.469 1.00 13.91 684 ASN A O 1
ATOM 5428 N N . GLY A 1 685 ? 102.411 27.229 26.475 1.00 13.25 685 GLY A N 1
ATOM 5429 C CA . GLY A 1 685 ? 103.682 26.534 26.398 1.00 13.45 685 GLY A CA 1
ATOM 5430 C C . GLY A 1 685 ? 103.532 25.102 25.935 1.00 13.50 685 GLY A C 1
ATOM 5431 O O . GLY A 1 685 ? 102.418 24.576 25.848 1.00 14.60 685 GLY A O 1
ATOM 5432 N N . VAL A 1 686 ? 104.689 24.495 25.651 1.00 13.85 686 VAL A N 1
ATOM 5433 C CA . VAL A 1 686 ? 104.758 23.144 25.140 1.00 13.73 686 VAL A CA 1
ATOM 5434 C C . VAL A 1 686 ? 106.101 22.545 25.507 1.00 14.76 686 VAL A C 1
ATOM 5435 O O . VAL A 1 686 ? 107.135 23.217 25.446 1.00 15.30 686 VAL A O 1
ATOM 5439 N N . LEU A 1 687 ? 106.048 21.258 25.849 1.00 16.68 687 LEU A N 1
ATOM 5440 C CA . LEU A 1 687 ? 107.240 20.457 26.066 1.00 17.12 687 LEU A CA 1
ATOM 5441 C C . LEU A 1 687 ? 107.186 19.235 25.157 1.00 16.11 687 LEU A C 1
ATOM 5442 O O . LEU A 1 687 ? 106.125 18.589 25.038 1.00 16.28 687 LEU A O 1
ATOM 5447 N N . VAL A 1 688 ? 108.343 18.921 24.557 1.00 16.28 688 VAL A N 1
ATOM 5448 C CA . VAL A 1 688 ? 108.525 17.736 23.729 1.00 16.92 688 VAL A CA 1
ATOM 5449 C C . VAL A 1 688 ? 109.582 16.833 24.361 1.00 18.65 688 VAL A C 1
ATOM 5450 O O . VAL A 1 688 ? 110.704 17.287 24.604 1.00 18.12 688 VAL A O 1
ATOM 5454 N N . VAL A 1 689 ? 109.207 15.561 24.542 1.00 18.72 689 VAL A N 1
ATOM 5455 C CA . VAL A 1 689 ? 110.027 14.539 25.181 1.00 22.23 689 VAL A CA 1
ATOM 5456 C C . VAL A 1 689 ? 110.191 13.331 24.265 1.00 21.87 689 VAL A C 1
ATOM 5457 O O . VAL A 1 689 ? 109.232 12.906 23.619 1.00 21.95 689 VAL A O 1
ATOM 5461 N N . LYS A 1 690 ? 111.383 12.715 24.272 1.00 20.28 690 LYS A N 1
ATOM 5462 C CA . LYS A 1 690 ? 111.604 11.430 23.622 1.00 21.57 690 LYS A CA 1
ATOM 5463 C C . LYS A 1 690 ? 111.619 10.320 24.677 1.00 26.19 690 LYS A C 1
ATOM 5464 O O . LYS A 1 690 ? 112.395 10.399 25.617 1.00 27.33 690 LYS A O 1
ATOM 5470 N N . LEU A 1 691 ? 110.786 9.279 24.511 1.00 27.88 691 LEU A N 1
ATOM 5471 C CA . LEU A 1 691 ? 110.658 8.186 25.472 1.00 31.45 691 LEU A CA 1
ATOM 5472 C C . LEU A 1 691 ? 111.781 7.152 25.367 1.00 31.04 691 LEU A C 1
ATOM 5473 O O . LEU A 1 691 ? 112.540 7.251 24.411 1.00 33.03 691 LEU A O 1
#

Solvent-accessible surface area: 26702 Å² total; per-residue (Å²): 143,154,72,80,76,83,98,39,2,109,40,15,110,89,76,131,83,44,3,16,2,0,1,4,3,22,0,44,101,49,74,74,124,27,4,77,79,0,16,57,15,0,101,121,1,24,7,24,0,0,2,0,0,4,77,4,1,66,82,0,2,56,107,104,49,70,60,61,26,83,9,0,42,92,0,0,65,72,0,6,156,26,31,2,0,0,1,0,0,0,0,1,1,16,11,6,111,54,0,5,134,62,48,80,74,0,7,45,15,38,75,124,46,90,67,36,109,34,82,93,74,4,7,0,21,14,35,3,88,37,0,51,95,20,0,24,44,0,0,99,71,0,0,110,83,0,93,118,37,96,44,12,15,1,0,0,0,0,8,18,2,1,48,78,1,41,54,9,26,5,102,17,2,42,123,28,0,31,111,38,0,63,165,91,39,49,73,25,106,37,0,17,89,4,14,36,4,103,125,155,106,61,143,14,97,67,40,81,79,1,83,1,9,70,91,80,22,101,64,90,94,28,15,52,6,27,36,6,1,1,15,20,10,4,2,27,8,0,10,86,8,0,71,31,0,15,70,2,1,36,110,46,1,105,24,23,1,0,2,3,1,23,0,28,1,41,27,9,28,3,7,2,2,50,1,3,13,24,6,5,5,8,0,0,5,4,33,12,28,47,60,135,21,14,16,7,8,3,2,0,0,0,2,0,0,2,13,0,8,65,44,46,14,0,2,0,1,10,6,7,2,14,18,2,38,130,56,147,76,54,118,167,10,89,93,13,12,9,4,3,8,0,0,2,2,0,0,1,1,0,4,0,0,1,1,22,4,0,34,17,8,154,71,47,101,46,75,169,3,9,0,0,0,17,89,85,13,47,128,14,103,41,4,124,22,0,27,84,0,1,66,20,3,57,78,0,12,91,45,29,0,42,79,2,90,9,59,106,16,80,0,0,0,0,2,14,5,38,0,8,6,11,2,44,18,80,63,32,61,18,72,112,0,57,0,76,39,0,0,16,26,0,1,17,0,0,3,39,6,35,14,34,0,6,1,7,2,22,96,2,53,0,52,121,16,79,0,0,0,0,0,0,0,5,9,0,22,124,120,13,10,149,49,0,70,102,19,0,40,132,29,9,44,0,0,0,0,0,5,1,0,21,15,14,56,86,36,56,75,48,148,44,12,58,1,14,15,0,73,75,0,0,4,5,97,0,94,106,38,15,56,10,20,114,136,51,142,87,55,59,59,83,5,53,5,85,44,49,7,56,0,87,37,0,0,2,39,10,65,61,47,42,155,80,14,84,62,42,2,22,2,109,27,82,166,210,48,64,11,83,54,21,25,1,1,0,2,1,69,37,64,121,2,58,0,0,4,0,0,1,29,9,22,67,144,6,2,18,122,4,1,52,48,2,5,144,58,1,49,7,138,49,57,100,109,153,63,76,16,60,25,3,89,2,38,0,18,42,183,111,40,139,35,46,0,1,0,10,1,3,38,39,162,98,77,0,90,20,97,10,98,29,99,53,13,9,47,9,78,17,139,45,61,132,96,126,111,34,1,32,0,70,38,23,0,0,0,0,3,44,88